Protein AF-A0A1V5TFL6-F1 (afdb_monomer)

Foldseek 3Di:
DPDDDDDDFDWDDWDWDWAWACDDLFWIKIKTKTCWTAGPVDRDIDHIDIDIDIAGFDDDQQAGPHHGHGAFDADFKKKWFQDAFFFWALDQDPPGDTPDTHGDTRDIFGFQHWDQDPSRFIWGQGLLRITGGRSSIDHDPQKFWFWAAAPQLRGIFIGIAGDDPCLLVFFLLDDDLSLLLVQLSLQRNLLDPVRNVVRCVVVVKAWPDWPDSVPAADLVRQLAWTKTWIWDWDADPNDIAIEIEIHIHADDLHNNLLLLLQQDPPLFWRRSLVSHLVVVLVVVVVVQDLVCQDRYAYAFHHAQSSLLSSQVSLQVCDVVSSRYHLRRYAAEYECHAFTGLPAAQDSSSHEYEAQQLAVSNCPPDCLSSTHTHYHYDYCDPVLVVQLQSSLCSRSVDGQLADNHLVQLSVLVCVCAVYSNQQPDCPPVNHHVSNVSVLLSCVQSVHDHDPVVLVVVLVVCVSRSVSNCVSLVNNPCVPSSNSRNSSNRDSSSVSSSSSSDDDD

Sequence (503 aa):
MGGLNPHSHTLSGGQTTYTYKNLSDTQHEKTASTSQVKCTVCDYVKAATSVKTNESHSFSGNTCTKCGAKQVEKSIGIYLTNRTDVPLYEKASSYSNSTRRLSAINTRIEIFSISINEAGNYWGRTINGDYVWMGNLKAASGSYTAKFKSSVANKDITVPFYYSDTLFSATATQLNRDLGKASVCLSAATYNKENIKSVLEKMGYVVIRQVNYEKAATRTDNDFVGYTVARKFITINSQSHTIYCVFIQGTPGNAQWHSNFNIGTGGIEHAGFTKAADQVWADITSGIPSTYASTNKIWLVGHSRGAAVANIIAGKLTASQKYASASNIYAYTFACPTVLTTANTSNKNIWNFNNNGDLITQVPLTKWGFKRNGQTKTLNSVISTRIPQCFSVITGSSFNGRNDYADAIAVMNDWCPTVSKYYDKGVLNWSVKNFMDDIACMLYGGAFDEVNFAAKIISDPNHIGSFADKLNLVVDREKGMREIAHGHCQETYIAWLYSGEQY

pLDDT: mean 91.39, std 8.91, range [44.94, 98.88]

Solvent-accessible surface area (backbone atoms only — not comparable to full-atom values): 26199 Å² total; per-residue (Å²): 143,84,85,82,79,91,77,81,83,53,69,65,85,61,52,75,48,78,48,52,41,73,68,51,101,60,28,25,37,36,37,45,35,33,47,60,29,51,28,78,84,51,92,54,66,47,74,58,49,76,50,79,45,80,40,62,73,52,69,59,86,59,29,19,75,71,50,62,52,70,62,53,71,84,68,68,24,31,27,19,27,71,41,59,62,44,60,26,13,71,40,73,42,92,88,41,62,69,78,49,67,43,68,48,56,64,42,77,45,58,23,53,42,74,46,70,34,98,76,68,45,52,19,29,26,28,52,86,58,33,17,30,58,27,71,52,42,40,83,36,86,42,47,41,60,31,41,35,75,38,86,89,65,72,40,80,36,64,46,51,32,55,55,58,79,70,70,69,73,54,51,25,56,48,91,53,64,52,61,47,44,34,40,52,39,48,26,42,6,38,80,36,72,65,43,36,48,55,44,38,46,74,74,62,30,48,75,76,47,76,41,55,75,82,60,82,47,36,94,88,54,22,48,65,58,24,36,38,36,29,37,33,81,46,75,56,95,91,39,74,30,39,40,38,38,40,43,24,14,38,68,66,77,45,39,34,40,51,24,79,65,33,45,51,78,81,56,46,51,28,42,22,45,48,52,25,25,51,55,52,46,56,52,50,61,74,71,48,63,47,92,44,16,93,38,29,31,39,41,34,21,9,26,35,59,10,6,31,24,36,36,54,45,46,43,55,46,50,74,62,36,56,50,20,45,45,50,30,32,37,30,42,23,32,40,32,26,33,41,21,45,80,40,52,48,82,40,58,21,28,44,33,39,36,46,54,15,11,62,64,41,54,37,57,47,54,85,54,45,29,29,47,39,14,40,75,44,65,66,49,74,75,59,54,71,40,29,43,55,21,26,25,53,67,58,74,40,86,63,57,42,49,79,57,44,67,69,32,50,52,44,47,49,65,68,31,64,40,56,63,43,30,68,41,29,75,94,80,72,57,19,58,46,54,56,51,41,50,52,28,17,68,74,36,70,46,92,68,63,64,68,60,52,53,53,48,30,70,74,33,52,81,47,54,26,44,34,35,46,60,46,31,50,73,87,40,44,69,57,24,52,43,18,46,49,42,28,56,35,62,56,47,56,45,14,52,70,62,61,74,71,91,128

Structure (mmCIF, N/CA/C/O backbone):
data_AF-A0A1V5TFL6-F1
#
_entry.id   AF-A0A1V5TFL6-F1
#
loop_
_atom_site.group_PDB
_atom_site.id
_atom_site.type_symbol
_atom_site.label_atom_id
_atom_site.label_alt_id
_atom_site.label_comp_id
_atom_site.label_asym_id
_atom_site.label_entity_id
_atom_site.label_seq_id
_atom_site.pdbx_PDB_ins_code
_atom_site.Cartn_x
_atom_site.Cartn_y
_atom_site.Cartn_z
_atom_site.occupancy
_atom_site.B_iso_or_equiv
_atom_site.auth_seq_id
_atom_site.auth_comp_id
_atom_site.auth_asym_id
_atom_site.auth_atom_id
_atom_site.pdbx_PDB_model_num
ATOM 1 N N . MET A 1 1 ? -24.475 -28.693 89.573 1.00 44.94 1 MET A N 1
ATOM 2 C CA . MET A 1 1 ? -24.589 -28.206 88.178 1.00 44.94 1 MET A CA 1
ATOM 3 C C . MET A 1 1 ? -24.785 -29.378 87.205 1.00 44.94 1 MET A C 1
ATOM 5 O O . MET A 1 1 ? -24.059 -29.492 86.229 1.00 44.94 1 MET A O 1
ATOM 9 N N . GLY A 1 2 ? -25.744 -30.272 87.472 1.00 47.19 2 GLY A N 1
ATOM 10 C CA . GLY A 1 2 ? -26.091 -31.377 86.572 1.00 47.19 2 GLY A CA 1
ATOM 11 C C . GLY A 1 2 ? -27.457 -31.090 85.968 1.00 47.19 2 GLY A C 1
ATOM 12 O O . GLY A 1 2 ? -28.431 -31.021 86.709 1.00 47.19 2 GLY A O 1
ATOM 13 N N . GLY A 1 3 ? -27.516 -30.833 84.665 1.00 50.97 3 GLY A N 1
ATOM 14 C CA . GLY A 1 3 ? -28.776 -30.496 83.994 1.00 50.97 3 GLY A CA 1
ATOM 15 C C . GLY A 1 3 ? -28.659 -29.983 82.559 1.00 50.97 3 GLY A C 1
ATOM 16 O O . GLY A 1 3 ? -29.680 -29.665 81.963 1.00 50.97 3 GLY A O 1
ATOM 17 N N . LEU A 1 4 ? -27.458 -29.894 81.978 1.00 58.03 4 LEU A N 1
ATOM 18 C CA . LEU A 1 4 ? -27.291 -29.501 80.578 1.00 58.03 4 LEU A CA 1
ATOM 19 C C . LEU A 1 4 ? -26.785 -30.694 79.768 1.00 58.03 4 LEU A C 1
ATOM 21 O O . LEU A 1 4 ? -25.616 -31.060 79.861 1.00 58.03 4 LEU A O 1
ATOM 25 N N . ASN A 1 5 ? -27.680 -31.289 78.978 1.00 62.78 5 ASN A N 1
ATOM 26 C CA . ASN A 1 5 ? -27.303 -32.256 77.954 1.00 62.78 5 ASN A CA 1
ATOM 27 C C . ASN A 1 5 ? -26.822 -31.495 76.708 1.00 62.78 5 ASN A C 1
ATOM 29 O O . ASN A 1 5 ? -27.588 -30.687 76.167 1.00 62.78 5 ASN A O 1
ATOM 33 N N . PRO A 1 6 ? -25.587 -31.722 76.226 1.00 63.06 6 PRO A N 1
ATOM 34 C CA . PRO A 1 6 ? -25.173 -31.208 74.930 1.00 63.06 6 PRO A CA 1
ATOM 35 C C . PRO A 1 6 ? -26.088 -31.795 73.851 1.00 63.06 6 PRO A C 1
ATOM 37 O O . PRO A 1 6 ? -26.305 -33.004 73.796 1.00 63.06 6 PRO A O 1
ATOM 40 N N . HIS A 1 7 ? -26.641 -30.935 73.001 1.00 69.75 7 HIS A N 1
ATOM 41 C CA . HIS A 1 7 ? -27.424 -31.344 71.840 1.00 69.75 7 HIS A CA 1
ATOM 42 C C . HIS A 1 7 ? -26.874 -30.661 70.591 1.00 69.75 7 HIS A C 1
ATOM 44 O O . HIS A 1 7 ? -26.305 -29.570 70.653 1.00 69.75 7 HIS A O 1
ATOM 50 N N . SER A 1 8 ? -27.040 -31.310 69.445 1.00 72.56 8 SER A N 1
ATOM 51 C CA . SER A 1 8 ? -26.665 -30.754 68.149 1.00 72.56 8 SER A CA 1
ATOM 52 C C . SER A 1 8 ? -27.823 -29.930 67.591 1.00 72.56 8 SER A C 1
ATOM 54 O O . SER A 1 8 ? -28.964 -30.394 67.551 1.00 72.56 8 SER A O 1
ATOM 56 N N . HIS A 1 9 ? -27.548 -28.704 67.144 1.00 73.38 9 HIS A N 1
ATOM 57 C CA . HIS A 1 9 ? -28.569 -27.887 66.493 1.00 73.38 9 HIS A CA 1
ATOM 58 C C . HIS A 1 9 ? -28.964 -28.501 65.147 1.00 73.38 9 HIS A C 1
ATOM 60 O O . HIS A 1 9 ? -28.148 -28.575 64.228 1.00 73.38 9 HIS A O 1
ATOM 66 N N . THR A 1 10 ? -30.233 -28.890 65.018 1.00 74.38 10 THR A N 1
ATOM 67 C CA . THR A 1 10 ? -30.817 -29.311 63.739 1.00 74.38 10 THR A CA 1
ATOM 68 C C . THR A 1 10 ? -31.471 -28.096 63.089 1.00 74.38 10 THR A C 1
ATOM 70 O O . THR A 1 10 ? -32.560 -27.663 63.477 1.00 74.38 10 THR A O 1
ATOM 73 N N . LEU A 1 11 ? -30.758 -27.494 62.138 1.00 72.19 11 LEU A N 1
ATOM 74 C CA . LEU A 1 11 ? -31.186 -26.304 61.403 1.00 72.19 11 LEU A CA 1
ATOM 75 C C . LEU A 1 11 ? -31.845 -26.742 60.087 1.00 72.19 11 LEU A C 1
ATOM 77 O O . LEU A 1 11 ? -31.196 -27.401 59.278 1.00 72.19 11 LEU A O 1
ATOM 81 N N . SER A 1 12 ? -33.102 -26.363 59.844 1.00 64.25 12 SER A N 1
ATOM 82 C CA . SER A 1 12 ? -33.805 -26.653 58.583 1.00 64.25 12 SER A CA 1
ATOM 83 C C . SER A 1 12 ? -34.431 -25.390 57.992 1.00 64.25 12 SER A C 1
ATOM 85 O O . SER A 1 12 ? -34.993 -24.591 58.736 1.00 64.25 12 SER A O 1
ATOM 87 N N . GLY A 1 13 ? -34.392 -25.236 56.663 1.00 66.19 13 GLY A N 1
ATOM 88 C CA . GLY A 1 13 ? -35.170 -24.213 55.944 1.00 66.19 13 GLY A CA 1
ATOM 89 C C . GLY A 1 13 ? -34.452 -22.901 55.593 1.00 66.19 13 GLY A C 1
ATOM 90 O O . GLY A 1 13 ? -35.116 -21.951 55.195 1.00 66.19 13 GLY A O 1
ATOM 91 N N . GLY A 1 14 ? -33.122 -22.812 55.715 1.00 71.06 14 GLY A N 1
ATOM 92 C CA . GLY A 1 14 ? -32.380 -21.632 55.247 1.00 71.06 14 GLY A CA 1
ATOM 93 C C . GLY A 1 14 ? -32.406 -21.510 53.720 1.00 71.06 14 GLY A C 1
ATOM 94 O O . GLY A 1 14 ? -32.005 -22.444 53.028 1.00 71.06 14 GLY A O 1
ATOM 95 N N . GLN A 1 15 ? -32.848 -20.367 53.192 1.00 78.75 15 GLN A N 1
ATOM 96 C CA . GLN A 1 15 ? -32.826 -20.075 51.760 1.00 78.75 15 GLN A CA 1
ATOM 97 C C . GLN A 1 15 ? -31.603 -19.212 51.440 1.00 78.75 15 GLN A C 1
ATOM 99 O O . GLN A 1 15 ? -31.384 -18.169 52.060 1.00 78.75 15 GLN A O 1
ATOM 104 N N . THR A 1 16 ? -30.802 -19.640 50.463 1.00 87.75 16 THR A N 1
ATOM 105 C CA . THR A 1 16 ? -29.723 -18.817 49.911 1.00 87.75 16 THR A CA 1
ATOM 106 C C . THR A 1 16 ? -30.221 -18.103 48.662 1.00 87.75 16 THR A C 1
ATOM 108 O O . THR A 1 16 ? -30.654 -18.739 47.703 1.00 87.75 16 THR A O 1
ATOM 111 N N . THR A 1 17 ? -30.137 -16.776 48.658 1.00 91.12 17 THR A N 1
ATOM 112 C CA . THR A 1 17 ? -30.419 -15.937 47.486 1.00 91.12 17 THR A CA 1
ATOM 113 C C . THR A 1 17 ? -29.129 -15.347 46.938 1.00 91.12 17 THR A C 1
ATOM 115 O O . THR A 1 17 ? -28.237 -14.988 47.711 1.00 91.12 17 THR A O 1
ATOM 118 N N . TYR A 1 18 ? -29.049 -15.199 45.616 1.00 92.19 18 TYR A N 1
ATOM 119 C CA . TYR A 1 18 ? -27.905 -14.592 44.943 1.00 92.19 18 TYR A CA 1
ATOM 120 C C . TYR A 1 18 ? -28.297 -13.263 44.314 1.00 92.19 18 TYR A C 1
ATOM 122 O O . TYR A 1 18 ? -29.277 -13.188 43.575 1.00 92.19 18 TYR A O 1
ATOM 130 N N . THR A 1 19 ? -27.498 -12.231 44.563 1.00 93.38 19 THR A N 1
ATOM 131 C CA . THR A 1 19 ? -27.562 -10.974 43.816 1.00 93.38 19 THR A CA 1
ATOM 132 C C . THR A 1 19 ? -26.235 -10.721 43.120 1.00 93.38 19 THR A C 1
ATOM 134 O O . THR A 1 19 ? -25.171 -11.127 43.598 1.00 93.38 19 THR A O 1
ATOM 137 N N . TYR A 1 20 ? -26.309 -10.064 41.967 1.00 93.56 20 TYR A N 1
ATOM 138 C CA . TYR A 1 20 ? -25.158 -9.785 41.122 1.00 93.56 20 TYR A CA 1
ATOM 139 C C . TYR A 1 20 ? -25.082 -8.292 40.858 1.00 93.56 20 TYR A C 1
ATOM 141 O O . TYR A 1 20 ? -26.030 -7.694 40.349 1.00 93.56 20 TYR A O 1
ATOM 149 N N . LYS A 1 21 ? -23.943 -7.689 41.186 1.00 91.56 21 LYS A N 1
ATOM 150 C CA . LYS A 1 21 ? -23.675 -6.279 40.909 1.00 91.56 21 LYS A CA 1
ATOM 151 C C . LYS A 1 21 ? -22.458 -6.181 40.013 1.00 91.56 21 LYS A C 1
ATOM 153 O O . LYS A 1 21 ? -21.424 -6.768 40.321 1.00 91.56 21 LYS A O 1
ATOM 158 N N . ASN A 1 22 ? -22.565 -5.430 38.920 1.00 84.94 22 ASN A N 1
ATOM 159 C CA . ASN A 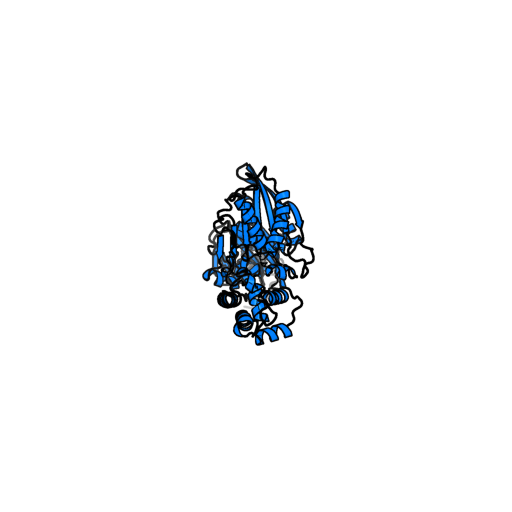1 22 ? -21.397 -5.138 38.100 1.00 84.94 22 ASN A CA 1
ATOM 160 C C . ASN A 1 22 ? -20.324 -4.462 38.974 1.00 84.94 22 ASN A C 1
ATOM 162 O O . ASN A 1 22 ? -20.593 -3.420 39.576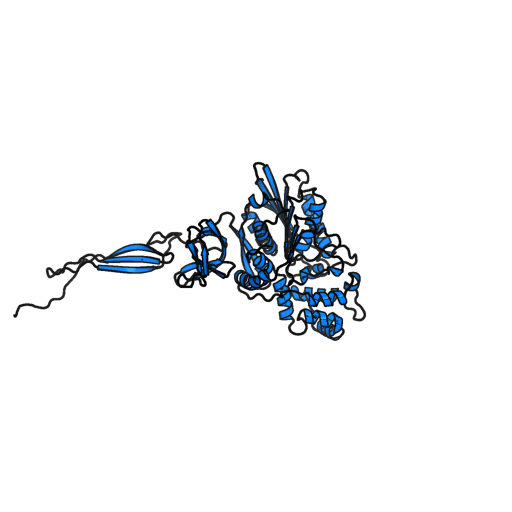 1.00 84.94 22 ASN A O 1
ATOM 166 N N . LEU A 1 23 ? -19.158 -5.096 39.090 1.00 78.31 23 LEU A N 1
ATOM 167 C CA . LEU A 1 23 ? -18.068 -4.655 39.961 1.00 78.31 23 LEU A CA 1
ATOM 168 C C . LEU A 1 23 ? -16.958 -4.021 39.132 1.00 78.31 23 LEU A C 1
ATOM 170 O O . LEU A 1 23 ? -16.426 -2.976 39.495 1.00 78.31 23 LEU A O 1
ATOM 174 N N . SER A 1 24 ? -16.623 -4.661 38.016 1.00 68.94 24 SER A N 1
ATOM 175 C CA . SER A 1 24 ? -15.651 -4.168 37.063 1.00 68.94 24 SER A CA 1
ATOM 176 C C . SER A 1 24 ? -15.974 -4.642 35.653 1.00 68.94 24 SER A C 1
ATOM 178 O O . SER A 1 24 ? -16.778 -5.538 35.396 1.00 68.94 24 SER A O 1
ATOM 180 N N . ASP A 1 25 ? -15.217 -4.076 34.738 1.00 64.50 25 ASP A N 1
ATOM 181 C CA . ASP A 1 25 ? -15.065 -4.455 33.346 1.00 64.50 25 ASP A CA 1
ATOM 182 C C . ASP A 1 25 ? -14.942 -5.978 33.108 1.00 64.50 25 ASP A C 1
ATOM 184 O O . ASP A 1 25 ? -15.385 -6.492 32.082 1.00 64.50 25 ASP A O 1
ATOM 188 N N . THR A 1 26 ? -14.397 -6.725 34.073 1.00 63.09 26 THR A N 1
ATOM 189 C CA . THR A 1 26 ? -14.096 -8.160 33.927 1.00 63.09 26 THR A CA 1
ATOM 190 C C . THR A 1 26 ? -14.913 -9.076 34.840 1.00 63.09 26 THR A C 1
ATOM 192 O O . THR A 1 26 ? -14.925 -10.292 34.634 1.00 63.09 26 THR A O 1
ATOM 195 N N . GLN A 1 27 ? -15.595 -8.518 35.846 1.00 77.44 27 GLN A N 1
ATOM 196 C CA . GLN A 1 27 ? -16.250 -9.285 36.906 1.00 77.44 27 GLN A CA 1
ATOM 197 C C . GLN A 1 27 ? -17.528 -8.613 37.417 1.00 77.44 27 GLN A C 1
ATOM 199 O O . GLN A 1 27 ? -17.644 -7.386 37.467 1.00 77.44 27 GLN A O 1
ATOM 204 N N . HIS A 1 28 ? -18.456 -9.421 37.922 1.00 85.38 28 HIS A N 1
ATOM 205 C CA . HIS A 1 28 ? -19.477 -8.960 38.861 1.00 85.38 28 HIS A CA 1
ATOM 206 C C . HIS A 1 28 ? -19.181 -9.477 40.266 1.00 85.38 28 HIS A C 1
ATOM 208 O O . HIS A 1 28 ? -18.597 -10.544 40.458 1.00 85.38 28 HIS A O 1
ATOM 214 N N . GLU A 1 29 ? -19.618 -8.718 41.260 1.00 93.19 29 GLU A N 1
ATOM 215 C CA . GLU A 1 29 ? -19.706 -9.197 42.629 1.00 93.19 29 GLU A CA 1
ATOM 216 C C . GLU A 1 29 ? -20.968 -10.056 42.738 1.00 93.19 29 GLU A C 1
ATOM 218 O O . GLU A 1 29 ? -22.076 -9.592 42.454 1.00 93.19 29 GLU A O 1
ATOM 223 N N . LYS A 1 30 ? -20.800 -11.310 43.149 1.00 94.94 30 LYS A N 1
ATOM 224 C CA . LYS A 1 30 ? -21.876 -12.189 43.591 1.00 94.94 30 LYS A CA 1
ATOM 225 C C . LYS A 1 30 ? -21.977 -12.099 45.104 1.00 94.94 30 LYS A C 1
ATOM 227 O O . LYS A 1 30 ? -21.041 -12.471 45.813 1.00 94.94 30 LYS A O 1
ATOM 232 N N . THR A 1 31 ? -23.135 -11.673 45.589 1.00 94.62 31 THR A N 1
ATOM 233 C CA . THR A 1 31 ? -23.473 -11.738 47.012 1.00 94.62 31 THR A CA 1
ATOM 234 C C . THR A 1 31 ? -24.387 -12.934 47.240 1.00 94.62 31 THR A C 1
ATOM 236 O O . THR A 1 31 ? -25.485 -12.990 46.690 1.00 94.62 31 THR A O 1
ATOM 239 N N . ALA A 1 32 ? -23.923 -13.903 48.029 1.00 93.31 32 ALA A N 1
ATOM 240 C CA . ALA A 1 32 ? -24.727 -15.019 48.510 1.00 93.31 32 ALA A CA 1
ATOM 241 C C . ALA A 1 32 ? -25.239 -14.685 49.915 1.00 93.31 32 ALA A C 1
ATOM 243 O O . ALA A 1 32 ? -24.444 -14.615 50.851 1.00 93.31 32 ALA A O 1
ATOM 244 N N . SER A 1 33 ? -26.546 -14.473 50.054 1.00 91.12 33 SER A N 1
ATOM 245 C CA . SER A 1 33 ? -27.195 -14.165 51.334 1.00 91.12 33 SER A CA 1
ATOM 246 C C . SER A 1 33 ? -27.989 -15.374 51.803 1.00 91.12 33 SER A C 1
ATOM 248 O O . SER A 1 33 ? -28.874 -15.831 51.083 1.00 91.12 33 SER A O 1
ATOM 250 N N . THR A 1 34 ? -27.678 -15.893 52.990 1.00 88.38 34 THR A N 1
ATOM 251 C CA . THR A 1 34 ? -28.412 -17.001 53.615 1.00 88.38 34 THR A CA 1
ATOM 252 C C . THR A 1 34 ? -29.310 -16.450 54.710 1.00 88.38 34 THR A C 1
ATOM 254 O O . THR A 1 34 ? -28.833 -15.740 55.599 1.00 88.38 34 THR A O 1
ATOM 257 N N . SER A 1 35 ? -30.606 -16.754 54.634 1.00 85.19 35 SER A N 1
ATOM 258 C CA . SER A 1 35 ? -31.594 -16.301 55.612 1.00 85.19 35 SER A CA 1
ATOM 259 C C . SER A 1 35 ? -31.304 -16.840 57.016 1.00 85.19 35 SER A C 1
ATOM 261 O O . SER A 1 35 ? -30.688 -17.892 57.190 1.00 85.19 35 SER A O 1
ATOM 263 N N . GLN A 1 36 ? -31.773 -16.112 58.029 1.00 84.94 36 GLN A N 1
ATOM 264 C CA . GLN A 1 36 ? -31.734 -16.552 59.421 1.00 84.94 36 GLN A CA 1
ATOM 265 C C . GLN A 1 36 ? -32.476 -17.891 59.572 1.00 84.94 36 GLN A C 1
ATOM 267 O O . GLN A 1 36 ? -33.544 -18.071 58.985 1.00 84.94 36 GLN A O 1
ATOM 272 N N . VAL A 1 37 ? -31.918 -18.829 60.345 1.00 82.75 37 VAL A N 1
ATOM 273 C CA . VAL A 1 37 ? -32.503 -20.170 60.536 1.00 82.75 37 VAL A CA 1
ATOM 274 C C . VAL A 1 37 ? -32.635 -20.465 62.026 1.00 82.75 37 VAL A C 1
ATOM 276 O O . VAL A 1 37 ? -31.650 -20.386 62.764 1.00 82.75 37 VAL A O 1
ATOM 279 N N . LYS A 1 38 ? -33.845 -20.806 62.477 1.00 82.50 38 LYS A N 1
ATOM 280 C CA . LYS A 1 38 ? -34.109 -21.226 63.860 1.00 82.50 38 LYS A CA 1
ATOM 281 C C . LYS A 1 38 ? -33.879 -22.735 64.000 1.00 82.50 38 LYS A C 1
ATOM 283 O O . LYS A 1 38 ? -34.194 -23.502 63.091 1.00 82.50 38 LYS A O 1
ATOM 288 N N . CYS A 1 39 ? -33.301 -23.158 65.121 1.00 78.75 39 CYS A N 1
ATOM 289 C CA . CYS A 1 39 ? -33.175 -24.570 65.461 1.00 78.75 39 CYS A CA 1
ATOM 290 C C . CYS A 1 39 ? -34.567 -25.184 65.638 1.00 78.75 39 CYS A C 1
ATOM 292 O O . CYS A 1 39 ? -35.434 -24.611 66.287 1.00 78.75 39 CYS A O 1
ATOM 294 N N . THR A 1 40 ? -34.776 -26.370 65.076 1.00 79.25 40 THR A N 1
ATOM 295 C CA . THR A 1 40 ? -36.058 -27.090 65.186 1.00 79.25 40 THR A CA 1
ATOM 296 C C . THR A 1 40 ? -36.279 -27.719 66.563 1.00 79.25 40 THR A C 1
ATOM 298 O O . THR A 1 40 ? -37.388 -28.132 66.878 1.00 79.25 40 THR A O 1
ATOM 301 N N . VAL A 1 41 ? -35.228 -27.775 67.387 1.00 78.31 41 VAL A N 1
ATOM 302 C CA . VAL A 1 41 ? -35.202 -28.480 68.679 1.00 78.31 41 VAL A CA 1
ATOM 303 C C . VAL A 1 41 ? -35.072 -27.511 69.866 1.00 78.31 41 VAL A C 1
ATOM 305 O O . VAL A 1 41 ? -35.316 -27.898 71.004 1.00 78.31 41 VAL A O 1
ATOM 308 N N . CYS A 1 42 ? -34.692 -26.247 69.638 1.00 79.25 42 CYS A N 1
ATOM 309 C CA . CYS A 1 42 ? -34.528 -25.247 70.702 1.00 79.25 42 CYS A CA 1
ATOM 310 C C . CYS A 1 42 ? -34.657 -23.805 70.180 1.00 79.25 42 CYS A C 1
ATOM 312 O O . CYS A 1 42 ? -34.730 -23.573 68.976 1.00 79.25 42 CYS A O 1
ATOM 314 N N . ASP A 1 43 ? -34.619 -22.814 71.075 1.00 80.62 43 ASP A N 1
ATOM 315 C CA . ASP A 1 43 ? -34.732 -21.393 70.709 1.00 80.62 43 ASP A CA 1
ATOM 316 C C . ASP A 1 43 ? -33.470 -20.775 70.091 1.00 80.62 43 ASP A C 1
ATOM 318 O O . ASP A 1 43 ? -33.441 -19.578 69.805 1.00 80.62 43 ASP A O 1
ATOM 322 N N . TYR A 1 44 ? -32.431 -21.572 69.831 1.00 80.44 44 TYR A N 1
ATOM 323 C CA . TYR A 1 44 ? -31.239 -21.089 69.144 1.00 80.44 44 TYR A CA 1
ATOM 324 C C . TYR A 1 44 ? -31.572 -20.588 67.736 1.00 80.44 44 TYR A C 1
ATOM 326 O O . TYR A 1 44 ? -32.228 -21.275 66.948 1.00 80.44 44 TYR A O 1
ATOM 334 N N . VAL A 1 45 ? -31.049 -19.410 67.394 1.00 79.50 45 VAL A N 1
ATOM 335 C CA . VAL A 1 45 ? -31.201 -18.820 66.068 1.00 79.50 45 VAL A CA 1
ATOM 336 C C . VAL A 1 45 ? -29.834 -18.564 65.450 1.00 79.50 45 VAL A C 1
ATOM 338 O O . VAL A 1 45 ? -29.033 -17.794 65.978 1.00 79.50 45 VAL A O 1
ATOM 341 N N . LYS A 1 46 ? -29.579 -19.172 64.290 1.00 81.94 46 LYS A N 1
ATOM 342 C CA . LYS A 1 46 ? -28.394 -18.876 63.488 1.00 81.94 46 LYS A CA 1
ATOM 343 C C . LYS A 1 46 ? -28.644 -17.600 62.691 1.00 81.94 46 LYS A C 1
ATOM 345 O O . LYS A 1 46 ? -29.560 -17.563 61.868 1.00 81.94 46 LYS A O 1
ATOM 350 N N . ALA A 1 47 ? -27.839 -16.570 62.948 1.00 84.44 47 ALA A N 1
ATOM 351 C CA . ALA A 1 47 ? -27.920 -15.288 62.255 1.00 84.44 47 ALA A CA 1
ATOM 352 C C . ALA A 1 47 ? -27.763 -15.447 60.734 1.00 84.44 47 ALA A C 1
ATOM 354 O O . ALA A 1 47 ? -27.076 -16.355 60.258 1.00 84.44 47 ALA A O 1
ATOM 355 N N . ALA A 1 48 ? -28.393 -14.542 59.982 1.00 86.44 48 ALA A N 1
ATOM 356 C CA . ALA A 1 48 ? -28.194 -14.454 58.543 1.00 86.44 48 ALA A CA 1
ATOM 357 C C . ALA A 1 48 ? -26.719 -14.165 58.225 1.00 86.44 48 ALA A C 1
ATOM 359 O O . ALA A 1 48 ? -26.055 -13.408 58.935 1.00 86.44 48 ALA A O 1
ATOM 360 N N . THR A 1 49 ? -26.214 -14.751 57.144 1.00 88.62 49 THR A N 1
ATOM 361 C CA . THR A 1 49 ? -24.842 -14.528 56.676 1.00 88.62 49 THR A CA 1
ATOM 362 C C . THR A 1 49 ? -24.849 -14.040 55.237 1.00 88.62 49 THR A C 1
ATOM 364 O O . THR A 1 49 ? -25.707 -14.426 54.442 1.00 88.62 49 THR A O 1
ATOM 367 N N . SER A 1 50 ? -23.879 -13.195 54.888 1.00 90.38 50 SER A N 1
ATOM 368 C CA . SER A 1 50 ? -23.620 -12.806 53.506 1.00 90.38 50 SER A CA 1
ATOM 369 C C . SER A 1 50 ? -22.149 -13.017 53.164 1.00 90.38 50 SER A C 1
ATOM 371 O O . SER A 1 50 ? -21.259 -12.691 53.948 1.00 90.38 50 SER A O 1
ATOM 373 N N . VAL A 1 51 ? -21.895 -13.602 51.994 1.00 93.31 51 VAL A N 1
ATOM 374 C CA . VAL A 1 51 ? -20.543 -13.804 51.460 1.00 93.31 51 VAL A CA 1
ATOM 375 C C . VAL A 1 51 ? -20.474 -13.176 50.078 1.00 93.31 51 VAL A C 1
ATOM 377 O O . VAL A 1 51 ? -21.328 -13.430 49.226 1.00 93.31 51 VAL A O 1
ATOM 380 N N . LYS A 1 52 ? -19.448 -12.354 49.863 1.00 93.12 52 LYS A N 1
ATOM 381 C CA . LYS A 1 52 ? -19.155 -11.718 48.580 1.00 93.12 52 LYS A CA 1
ATOM 382 C C . LYS A 1 52 ? -18.031 -12.470 47.890 1.00 93.12 52 LYS A C 1
ATOM 384 O O . LYS A 1 52 ? -17.001 -12.751 48.495 1.00 93.12 52 LYS A O 1
ATOM 389 N N . THR A 1 53 ? -18.244 -12.793 46.624 1.00 92.00 53 THR A N 1
ATOM 390 C CA . THR A 1 53 ? -17.247 -13.424 45.753 1.00 92.00 53 THR A CA 1
ATOM 391 C C . THR A 1 53 ? -17.263 -12.733 44.402 1.00 92.00 53 THR A C 1
ATOM 393 O O . THR A 1 53 ? -18.308 -12.246 43.971 1.00 92.00 53 THR A O 1
ATOM 396 N N . ASN A 1 54 ? -16.123 -12.697 43.720 1.00 88.94 54 ASN A N 1
ATOM 397 C CA . ASN A 1 54 ? -16.055 -12.165 42.366 1.00 88.94 54 ASN A CA 1
ATOM 398 C C . ASN A 1 54 ? -16.188 -13.318 41.373 1.00 88.94 54 ASN A C 1
ATOM 400 O O . ASN A 1 54 ? -15.503 -14.331 41.496 1.00 88.94 54 ASN A O 1
ATOM 404 N N . GLU A 1 55 ? -17.053 -13.155 40.379 1.00 83.81 55 GLU A N 1
ATOM 405 C CA . GLU A 1 55 ? -17.215 -14.104 39.278 1.00 83.81 55 GLU A CA 1
ATOM 406 C C . GLU A 1 55 ? -17.006 -13.373 37.946 1.00 83.81 55 GLU A C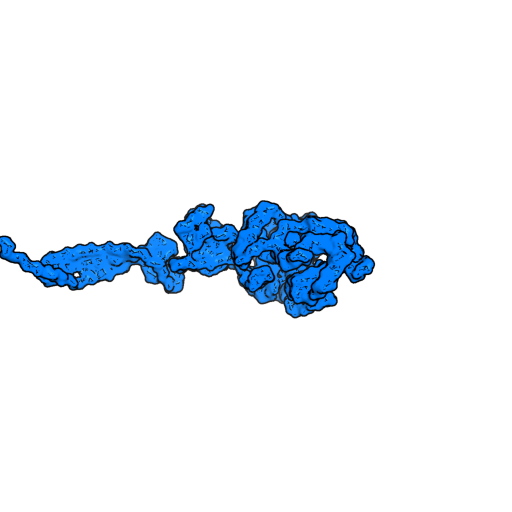 1
ATOM 408 O O . GLU A 1 55 ? -17.402 -12.214 37.793 1.00 83.81 55 GLU A O 1
ATOM 413 N N . SER A 1 56 ? -16.409 -14.057 36.967 1.00 80.38 56 SER A N 1
ATOM 414 C CA . SER A 1 56 ? -16.314 -13.546 35.596 1.00 80.38 56 SER A CA 1
ATOM 415 C C . SER A 1 56 ? -17.699 -13.429 34.956 1.00 80.38 56 SER A C 1
ATOM 417 O O . SER A 1 56 ? -18.619 -14.201 35.255 1.00 80.38 56 SER A O 1
ATOM 419 N N . HIS A 1 57 ? -17.846 -12.480 34.031 1.00 75.19 57 HIS A N 1
ATOM 420 C CA . HIS A 1 57 ? -19.084 -12.319 33.268 1.00 75.19 57 HIS A CA 1
ATOM 421 C C . HIS A 1 57 ? -19.420 -13.586 32.465 1.00 75.19 57 HIS A C 1
ATOM 423 O O . HIS A 1 57 ? -18.549 -14.231 31.886 1.00 75.19 57 HIS A O 1
ATOM 429 N N . SER A 1 58 ? -20.706 -13.934 32.398 1.00 79.88 58 SER A N 1
ATOM 430 C CA . SER A 1 58 ? -21.225 -15.028 31.563 1.00 79.88 58 SER A CA 1
ATOM 431 C C . SER A 1 58 ? -22.282 -14.462 30.620 1.00 79.88 58 SER A C 1
ATOM 433 O O . SER A 1 58 ? -23.324 -13.990 31.078 1.00 79.88 58 SER A O 1
ATOM 435 N N . PHE A 1 59 ? -22.021 -14.464 29.313 1.00 72.3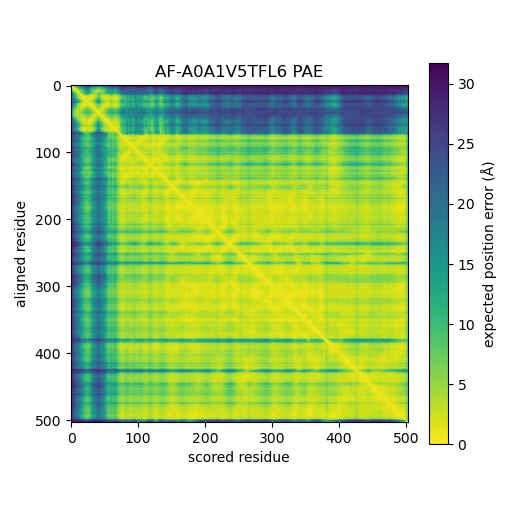8 59 PHE A N 1
ATOM 436 C CA . PHE A 1 59 ? -22.832 -13.744 28.324 1.00 72.38 59 PHE A CA 1
ATOM 437 C C . PHE A 1 59 ? -23.820 -14.657 27.586 1.00 72.38 59 PHE A C 1
ATOM 439 O O . PHE A 1 59 ? -23.466 -15.767 27.201 1.00 72.38 59 PHE A O 1
ATOM 446 N N . SER A 1 60 ? -25.030 -14.146 27.339 1.00 71.19 60 SER A N 1
ATOM 447 C CA . SER A 1 60 ? -25.980 -14.667 26.347 1.00 71.19 60 SER A CA 1
ATOM 448 C C . SER A 1 60 ? -26.312 -13.521 25.392 1.00 71.19 60 SER A C 1
ATOM 450 O O . SER A 1 60 ? -26.785 -12.466 25.821 1.00 71.19 60 SER A O 1
ATOM 452 N N . GLY A 1 61 ? -25.956 -13.662 24.113 1.00 71.88 61 GLY A N 1
ATOM 453 C CA . GLY A 1 61 ? -25.875 -12.516 23.202 1.00 71.88 61 GLY A CA 1
ATOM 454 C C . GLY A 1 61 ? -24.900 -11.446 23.722 1.00 71.88 61 GLY A C 1
ATOM 455 O O . GLY A 1 61 ? -23.797 -11.768 24.163 1.00 71.88 61 GLY A O 1
ATOM 456 N N . ASN A 1 62 ? -25.325 -10.177 23.717 1.00 68.00 62 ASN A N 1
ATOM 457 C CA . ASN A 1 62 ? -24.498 -9.028 24.117 1.00 68.00 62 ASN A CA 1
ATOM 458 C C . ASN A 1 62 ? -24.671 -8.605 25.584 1.00 68.00 62 ASN A C 1
ATOM 460 O O . ASN A 1 62 ? -24.261 -7.502 25.945 1.00 68.00 62 ASN A O 1
ATOM 464 N N . THR A 1 63 ? -25.285 -9.423 26.439 1.00 75.94 63 THR A N 1
ATOM 465 C CA . THR A 1 63 ? -25.584 -9.044 27.827 1.00 75.94 63 THR A CA 1
ATOM 466 C C . THR A 1 63 ? -25.183 -10.157 28.789 1.00 75.94 63 THR A C 1
ATOM 468 O O . THR A 1 63 ? -25.433 -11.338 28.549 1.00 75.94 63 THR A O 1
ATOM 471 N N . CYS A 1 64 ? -24.515 -9.786 29.880 1.00 83.31 64 CYS A N 1
ATOM 472 C CA . CYS A 1 64 ? -24.188 -10.696 30.962 1.00 83.31 64 CYS A CA 1
ATOM 473 C C . CYS A 1 64 ? -25.491 -11.183 31.595 1.00 83.31 64 CYS A C 1
ATOM 475 O O . CYS A 1 64 ? -26.294 -10.388 32.081 1.00 83.31 64 CYS A O 1
ATOM 477 N N . THR A 1 65 ? -25.665 -12.500 31.611 1.00 86.50 65 THR A N 1
ATOM 478 C CA . THR A 1 65 ? -26.855 -13.204 32.117 1.00 86.50 65 THR A CA 1
ATOM 479 C C . THR A 1 65 ? -27.126 -12.961 33.599 1.00 86.50 65 THR A C 1
ATOM 481 O O . THR A 1 65 ? -28.236 -13.197 34.061 1.00 86.50 65 THR A O 1
ATOM 484 N N . LYS A 1 66 ? -26.118 -12.490 34.343 1.00 90.44 66 LYS A N 1
ATOM 485 C CA . LYS A 1 66 ? -26.182 -12.283 35.792 1.00 90.44 66 LYS A CA 1
ATOM 486 C C . LYS A 1 66 ? -26.337 -10.812 36.175 1.00 90.44 66 LYS A C 1
ATOM 488 O O . LYS A 1 66 ? -27.249 -10.475 36.918 1.00 90.44 66 LYS A O 1
ATOM 493 N N . CYS A 1 67 ? -25.463 -9.935 35.677 1.00 86.75 67 CYS A N 1
ATOM 494 C CA . CYS A 1 67 ? -25.412 -8.529 36.108 1.00 86.75 67 CYS A CA 1
ATOM 495 C C . CYS A 1 67 ? -25.839 -7.509 35.039 1.00 86.75 67 CYS A C 1
ATOM 497 O O . CYS A 1 67 ? -25.820 -6.309 35.306 1.00 86.75 67 CYS A O 1
ATOM 499 N N . GLY A 1 68 ? -26.175 -7.948 33.821 1.00 80.88 68 GLY A N 1
ATOM 500 C CA . GLY A 1 68 ? -26.602 -7.054 32.740 1.00 80.88 68 GLY A CA 1
ATOM 501 C C . GLY A 1 68 ? -25.481 -6.276 32.034 1.00 80.88 68 GLY A C 1
ATOM 502 O O . GLY A 1 68 ? -25.768 -5.481 31.140 1.00 80.88 68 GLY A O 1
ATOM 503 N N . ALA A 1 69 ? -24.206 -6.490 32.384 1.00 78.56 69 ALA A N 1
ATOM 504 C CA . ALA A 1 69 ? -23.073 -5.850 31.707 1.00 78.56 69 ALA A CA 1
ATOM 505 C C . ALA A 1 69 ? -23.041 -6.189 30.203 1.00 78.56 69 ALA A C 1
ATOM 507 O O . ALA A 1 69 ? -23.287 -7.332 29.817 1.00 78.56 69 ALA A O 1
ATOM 508 N N . LYS A 1 70 ? -22.742 -5.211 29.337 1.00 72.62 70 LYS A N 1
ATOM 509 C CA . LYS A 1 70 ? -22.711 -5.432 27.882 1.00 72.62 70 LYS A CA 1
ATOM 510 C C . LYS A 1 70 ? -21.410 -6.095 27.427 1.00 72.62 70 LYS A C 1
ATOM 512 O O . LYS A 1 70 ? -20.341 -5.785 27.944 1.00 72.62 70 LYS A O 1
ATOM 517 N N . GLN A 1 71 ? -21.510 -6.990 26.445 1.00 66.31 71 GLN A N 1
ATOM 518 C CA . GLN A 1 71 ? -20.348 -7.600 25.806 1.00 66.31 71 GLN A CA 1
ATOM 519 C C . GLN A 1 71 ? -19.605 -6.559 24.964 1.00 66.31 71 GLN A C 1
ATOM 521 O O . GLN A 1 71 ? -20.211 -5.724 24.294 1.00 66.31 71 GLN A O 1
ATOM 526 N N . VAL A 1 72 ? -18.283 -6.628 25.019 1.00 72.00 72 VAL A N 1
ATOM 527 C CA . VAL A 1 72 ? -17.375 -5.729 24.311 1.00 72.00 72 VAL A CA 1
ATOM 528 C C . VAL A 1 72 ? -17.166 -6.212 22.875 1.00 72.00 72 VAL A C 1
ATOM 530 O O . VAL A 1 72 ? -17.253 -7.412 22.601 1.00 72.00 72 VAL A O 1
ATOM 533 N N . GLU A 1 73 ? -16.902 -5.294 21.949 1.00 71.62 73 GLU A N 1
ATOM 534 C CA . GLU A 1 73 ? -16.637 -5.651 20.553 1.00 71.62 73 GLU A CA 1
ATOM 535 C C . GLU A 1 73 ? -15.364 -6.497 20.407 1.00 71.62 73 GLU A C 1
ATOM 537 O O . GLU A 1 73 ? -14.401 -6.356 21.164 1.00 71.62 73 GLU A O 1
ATOM 542 N N . LYS A 1 74 ? -15.381 -7.406 19.424 1.00 80.44 74 LYS A N 1
ATOM 543 C CA . LYS A 1 74 ? -14.390 -8.488 19.275 1.00 80.44 74 LYS A CA 1
ATOM 544 C C . LYS A 1 74 ? -13.555 -8.382 18.000 1.00 80.44 74 LYS A C 1
ATOM 546 O O . LYS A 1 74 ? -12.819 -9.310 17.678 1.00 80.44 74 LYS A O 1
ATOM 551 N N . SER A 1 75 ? -13.711 -7.302 17.241 1.00 88.56 75 SER A N 1
ATOM 552 C CA . SER A 1 75 ? -13.133 -7.157 15.904 1.00 88.56 75 SER A CA 1
ATOM 553 C C . SER A 1 75 ? -11.981 -6.161 15.860 1.00 88.56 75 SER A C 1
ATOM 555 O O . SER A 1 75 ? -11.944 -5.174 16.588 1.00 88.56 75 SER A O 1
ATOM 557 N N . ILE A 1 76 ? -11.053 -6.387 14.938 1.00 93.19 76 ILE A N 1
ATOM 558 C CA . ILE A 1 76 ? -10.123 -5.356 14.464 1.00 93.19 76 ILE A CA 1
ATOM 559 C C . ILE A 1 76 ? -10.945 -4.210 13.860 1.00 93.19 76 ILE A C 1
ATOM 561 O O . ILE A 1 76 ? -11.933 -4.461 13.167 1.00 93.19 76 ILE A O 1
ATOM 565 N N . GLY A 1 77 ? -10.560 -2.962 14.117 1.00 94.62 77 GLY A N 1
ATOM 566 C CA . GLY A 1 77 ? -11.344 -1.817 13.662 1.00 94.62 77 GLY A CA 1
ATOM 567 C C . GLY A 1 77 ? -10.899 -0.481 14.235 1.00 94.62 77 GLY A C 1
ATOM 568 O O . GLY A 1 77 ? -9.924 -0.383 14.983 1.00 94.62 77 GLY A O 1
ATOM 569 N N . ILE A 1 78 ? -11.643 0.554 13.865 1.00 94.38 78 ILE A N 1
ATOM 570 C CA . ILE A 1 78 ? -11.551 1.890 14.434 1.00 94.38 78 ILE A CA 1
ATOM 571 C C . ILE A 1 78 ? -12.639 2.026 15.493 1.00 94.38 78 ILE A C 1
ATOM 573 O O . ILE A 1 78 ? -13.815 1.760 15.245 1.00 94.38 78 ILE A O 1
ATOM 577 N N . TYR A 1 79 ? -12.235 2.485 16.665 1.00 93.81 79 TYR A N 1
ATOM 578 C CA . TYR A 1 79 ? -13.093 2.629 17.823 1.00 93.81 79 TYR A CA 1
ATOM 579 C C . TYR A 1 79 ? -13.017 4.041 18.382 1.00 93.81 79 TYR A C 1
ATOM 581 O O . TYR A 1 79 ? -12.092 4.803 18.097 1.00 93.81 79 TYR A O 1
ATOM 589 N N . LEU A 1 80 ? -14.000 4.379 19.202 1.00 93.50 80 LEU A N 1
ATOM 590 C CA . LEU A 1 80 ? -14.067 5.607 19.971 1.00 93.50 80 LEU A CA 1
ATOM 591 C C . LEU A 1 80 ? -14.085 5.258 21.456 1.00 93.50 80 LEU A C 1
ATOM 593 O O . LEU A 1 80 ? -14.796 4.338 21.859 1.00 93.50 80 LEU A O 1
ATOM 597 N N . THR A 1 81 ? -13.368 6.013 22.284 1.00 93.06 81 THR A N 1
ATOM 598 C CA . THR A 1 81 ? -13.540 5.922 23.739 1.00 93.06 81 THR A CA 1
ATOM 599 C C . THR A 1 81 ? -14.990 6.246 24.110 1.00 93.06 81 THR A C 1
ATOM 601 O O . THR A 1 81 ? -15.584 7.207 23.611 1.00 93.06 81 THR A O 1
ATOM 604 N N . ASN A 1 82 ? -15.591 5.431 24.973 1.00 87.94 82 ASN A N 1
ATOM 605 C CA . ASN A 1 82 ? -16.971 5.619 25.433 1.00 87.94 82 ASN A CA 1
ATOM 606 C C . ASN A 1 82 ? -17.060 6.343 26.789 1.00 87.94 82 ASN A C 1
ATOM 608 O O . ASN A 1 82 ? -18.155 6.650 27.254 1.00 87.94 82 ASN A O 1
ATOM 612 N N . ARG A 1 83 ? -15.905 6.647 27.384 1.00 87.56 83 ARG A N 1
ATOM 613 C CA . ARG A 1 83 ? -15.738 7.340 28.660 1.00 87.56 83 ARG A CA 1
ATOM 614 C C . ARG A 1 83 ? -14.462 8.179 28.648 1.00 87.56 83 ARG A C 1
ATOM 616 O O . ARG A 1 83 ? -13.625 8.035 27.757 1.00 87.56 83 ARG A O 1
ATOM 623 N N . THR A 1 84 ? -14.319 9.040 29.646 1.00 92.62 84 THR A N 1
ATOM 624 C CA . THR A 1 84 ? -13.068 9.746 29.936 1.00 92.62 84 THR A CA 1
ATOM 625 C C . THR A 1 84 ? -12.094 8.837 30.678 1.00 92.62 84 THR A C 1
ATOM 627 O O . THR A 1 84 ? -12.504 7.876 31.332 1.00 92.62 84 THR A O 1
ATOM 630 N N . ASP A 1 85 ? -10.815 9.193 30.613 1.00 92.50 85 ASP A N 1
ATOM 631 C CA . ASP A 1 85 ? -9.739 8.569 31.384 1.00 92.50 85 ASP A CA 1
ATOM 632 C C . ASP A 1 85 ? -9.569 7.056 31.135 1.00 92.50 85 ASP A C 1
ATOM 634 O O . ASP A 1 85 ? -9.491 6.246 32.057 1.00 92.50 85 ASP A O 1
ATOM 638 N N . VAL A 1 86 ? -9.533 6.662 29.858 1.00 93.12 86 VAL A N 1
ATOM 639 C CA . VAL A 1 86 ? -9.358 5.265 29.436 1.00 93.12 86 VAL A CA 1
ATOM 640 C C . VAL A 1 86 ? -7.879 4.863 29.521 1.00 93.12 86 VAL A C 1
ATOM 642 O O . VAL A 1 86 ? -7.070 5.409 28.765 1.00 93.12 86 VAL A O 1
ATOM 645 N N . PRO A 1 87 ? -7.500 3.906 30.387 1.00 94.06 87 PRO A N 1
ATOM 646 C CA . PRO A 1 87 ? -6.126 3.426 30.472 1.00 94.06 87 PRO A CA 1
ATOM 647 C C . PRO A 1 87 ? -5.727 2.541 29.289 1.00 94.06 87 PRO A C 1
ATOM 649 O O . PRO A 1 87 ? -6.487 1.682 28.835 1.00 94.06 87 PRO A O 1
ATOM 652 N N . LEU A 1 88 ? -4.490 2.740 28.846 1.00 95.62 88 LEU A N 1
ATOM 653 C CA . LEU A 1 88 ? -3.719 1.848 27.993 1.00 95.62 88 LEU A CA 1
ATOM 654 C C . LEU A 1 88 ? -2.668 1.136 28.848 1.00 95.62 88 LEU A C 1
ATOM 656 O O . LEU A 1 88 ? -2.149 1.725 29.799 1.00 95.62 88 LEU A O 1
ATOM 660 N N . TYR A 1 89 ? -2.382 -0.118 28.519 1.00 95.19 89 TYR A N 1
ATOM 661 C CA . TYR A 1 89 ? -1.645 -1.055 29.361 1.00 95.19 89 TYR A CA 1
ATOM 662 C C . TYR A 1 89 ? -0.519 -1.758 28.605 1.00 95.19 89 TYR A C 1
ATOM 664 O O . TYR A 1 89 ? -0.626 -2.007 27.405 1.00 95.19 89 TYR A O 1
ATOM 672 N N . GLU A 1 90 ? 0.533 -2.154 29.323 1.00 94.31 90 GLU A N 1
ATOM 673 C CA . GLU A 1 90 ? 1.659 -2.915 28.756 1.00 94.31 90 GLU A CA 1
ATOM 674 C C . GLU A 1 90 ? 1.254 -4.329 28.310 1.00 94.31 90 GLU A C 1
ATOM 676 O O . GLU A 1 90 ? 1.826 -4.895 27.376 1.00 94.31 90 GLU A O 1
ATOM 681 N N . LYS A 1 91 ? 0.266 -4.925 28.988 1.00 92.81 91 LYS A N 1
ATOM 682 C CA . LYS A 1 91 ? -0.243 -6.277 28.718 1.00 92.81 91 LYS A CA 1
ATOM 683 C C . LYS A 1 91 ? -1.769 -6.264 28.653 1.00 92.81 91 LYS A C 1
ATOM 685 O O . LYS A 1 91 ? -2.415 -5.335 29.129 1.00 92.81 91 LYS A O 1
ATOM 690 N N . ALA A 1 92 ? -2.355 -7.337 28.120 1.00 90.88 92 ALA A N 1
ATOM 691 C CA . ALA A 1 92 ? -3.803 -7.579 28.085 1.00 90.88 92 ALA A CA 1
ATOM 692 C C . ALA A 1 92 ? -4.385 -7.893 29.485 1.00 90.88 92 ALA A C 1
ATOM 694 O O . ALA A 1 92 ? -5.002 -8.934 29.721 1.00 90.88 92 ALA A O 1
ATOM 695 N N . SER A 1 93 ? -4.114 -7.026 30.458 1.00 86.12 93 SER A N 1
ATOM 696 C CA . SER A 1 93 ? -4.466 -7.203 31.859 1.00 86.12 93 SER A CA 1
ATOM 697 C C . SER A 1 93 ? -4.484 -5.862 32.583 1.00 86.12 93 SER A C 1
ATOM 699 O O . SER A 1 93 ? -3.509 -5.109 32.533 1.00 86.12 93 SER A O 1
ATOM 701 N N . SER A 1 94 ? -5.554 -5.612 33.337 1.00 81.19 94 SER A N 1
ATOM 702 C CA . SER A 1 94 ? -5.698 -4.427 34.188 1.00 81.19 94 SER A CA 1
ATOM 703 C C . SER A 1 94 ? -4.726 -4.402 35.372 1.00 81.19 94 SER A C 1
ATOM 705 O O . SER A 1 94 ? -4.599 -3.367 36.015 1.00 81.19 94 SER A O 1
ATOM 707 N N . TYR A 1 95 ? -4.050 -5.522 35.661 1.00 84.50 95 TYR A N 1
ATOM 708 C CA . TYR A 1 95 ? -2.989 -5.614 36.671 1.00 84.50 95 TYR A CA 1
ATOM 709 C C . TYR A 1 95 ? -1.620 -5.162 36.156 1.00 84.50 95 TYR A C 1
ATOM 711 O O . TYR A 1 95 ? -0.690 -5.022 36.944 1.00 84.50 95 TYR A O 1
ATOM 719 N N . SER A 1 96 ? -1.463 -4.992 34.840 1.00 88.62 96 SER A N 1
ATOM 720 C CA . SER A 1 96 ? -0.217 -4.465 34.286 1.00 88.62 96 SER A CA 1
ATOM 721 C C . SER A 1 96 ? -0.143 -2.948 34.433 1.00 88.62 96 SER A C 1
ATOM 723 O O . SER A 1 96 ? -1.160 -2.283 34.647 1.00 88.62 96 SER A O 1
ATOM 725 N N . ASN A 1 97 ? 1.064 -2.398 34.316 1.00 92.38 97 ASN A N 1
ATOM 726 C CA . ASN A 1 97 ? 1.255 -0.958 34.384 1.00 92.38 97 ASN A CA 1
ATOM 727 C C . ASN A 1 97 ? 0.496 -0.265 33.249 1.00 92.38 97 ASN A C 1
ATOM 729 O O . ASN A 1 97 ? 0.435 -0.756 32.115 1.00 92.38 97 ASN A O 1
ATOM 733 N N . SER A 1 98 ? -0.072 0.899 33.565 1.00 92.62 98 SER A N 1
ATOM 734 C CA . SER A 1 98 ? -0.657 1.757 32.544 1.00 92.62 98 SER A CA 1
ATOM 735 C C . SER A 1 98 ? 0.459 2.514 31.828 1.00 92.62 98 SER A C 1
ATOM 737 O O . SER A 1 98 ? 1.223 3.228 32.471 1.00 92.62 98 SER A O 1
ATOM 739 N N . THR A 1 99 ? 0.537 2.379 30.506 1.00 91.44 99 THR A N 1
ATOM 740 C CA . THR A 1 99 ? 1.526 3.081 29.674 1.00 91.44 99 THR A CA 1
ATOM 741 C C . THR A 1 99 ? 1.113 4.523 29.401 1.00 91.44 99 THR A C 1
ATOM 743 O O . THR A 1 99 ? 1.948 5.422 29.330 1.00 91.44 99 THR A O 1
ATOM 746 N N . ARG A 1 100 ? -0.195 4.758 29.239 1.00 92.69 100 ARG A N 1
ATOM 747 C CA . ARG A 1 100 ? -0.802 6.064 28.956 1.00 92.69 100 ARG A CA 1
ATOM 748 C C . ARG A 1 100 ? -2.293 6.035 29.289 1.00 92.69 100 ARG A C 1
ATOM 750 O O . ARG A 1 100 ? -2.900 4.970 29.329 1.00 92.69 100 ARG A O 1
ATOM 757 N N . ARG A 1 101 ? -2.919 7.204 29.443 1.00 93.38 101 ARG A N 1
ATOM 758 C CA . ARG A 1 101 ? -4.379 7.344 29.574 1.00 93.38 101 ARG A CA 1
ATOM 759 C C . ARG A 1 101 ? -4.945 8.279 28.505 1.00 93.38 101 ARG A C 1
ATOM 761 O O . ARG A 1 101 ? -4.326 9.287 28.169 1.00 93.38 101 ARG A O 1
ATOM 768 N N . LEU A 1 102 ? -6.101 7.930 27.944 1.00 93.81 102 LEU A N 1
ATOM 769 C CA . LEU A 1 102 ? -6.852 8.756 26.996 1.00 93.81 102 LEU A CA 1
ATOM 770 C C . LEU A 1 102 ? -7.915 9.546 27.762 1.00 93.81 102 LEU A C 1
ATOM 772 O O . LEU A 1 102 ? -8.850 8.966 28.309 1.00 93.81 102 LEU A O 1
ATOM 776 N N . SER A 1 103 ? -7.776 10.867 27.814 1.00 93.81 103 SER A N 1
ATOM 777 C CA . SER A 1 103 ? -8.553 11.709 28.730 1.00 93.81 103 SER A CA 1
ATOM 778 C C . SER A 1 103 ? -9.979 12.022 28.263 1.00 93.81 103 SER A C 1
ATOM 780 O O . SER A 1 103 ? -10.835 12.285 29.103 1.00 93.81 103 SER A O 1
ATOM 782 N N . ALA A 1 104 ? -10.273 11.959 26.963 1.00 94.19 104 ALA A N 1
ATOM 783 C CA . ALA A 1 104 ? -11.552 12.401 26.402 1.00 94.19 104 ALA A CA 1
ATOM 784 C C . ALA A 1 104 ? -12.423 11.247 25.887 1.00 94.19 104 ALA A C 1
ATOM 786 O O . ALA A 1 104 ? -11.909 10.261 25.356 1.00 94.19 104 ALA A O 1
ATOM 787 N N . ILE A 1 105 ? -13.748 11.419 25.965 1.00 92.75 105 ILE A N 1
ATOM 788 C CA . ILE A 1 105 ? -14.720 10.600 25.225 1.00 92.75 105 ILE A CA 1
ATOM 789 C C . ILE A 1 105 ? -14.599 10.874 23.718 1.00 92.75 105 ILE A C 1
ATOM 791 O O . ILE A 1 105 ? -14.181 11.955 23.310 1.00 92.75 105 ILE A O 1
ATOM 795 N N . ASN A 1 106 ? -14.991 9.914 22.881 1.00 93.19 106 ASN A N 1
ATOM 796 C CA . ASN A 1 106 ? -14.907 9.994 21.421 1.00 93.19 106 ASN A CA 1
ATOM 797 C C . ASN A 1 106 ? -13.481 10.189 20.879 1.00 93.19 106 ASN A C 1
ATOM 799 O O . ASN A 1 106 ? -13.297 10.642 19.751 1.00 93.19 106 ASN A O 1
ATOM 803 N N . THR A 1 107 ? -12.469 9.807 21.655 1.00 94.25 107 THR A N 1
ATOM 804 C CA . THR A 1 107 ? -11.092 9.736 21.170 1.00 94.25 107 THR A CA 1
ATOM 805 C C . THR A 1 107 ? -10.961 8.509 20.281 1.00 94.25 107 THR A C 1
ATOM 807 O O . THR A 1 107 ? -11.285 7.397 20.704 1.00 94.25 107 THR A O 1
ATOM 810 N N . ARG A 1 108 ? -10.504 8.713 19.043 1.00 92.75 108 ARG A N 1
ATOM 811 C CA . ARG A 1 108 ? -10.322 7.641 18.063 1.00 92.75 108 ARG A CA 1
ATOM 812 C C . ARG A 1 108 ? -9.135 6.757 18.429 1.00 92.75 108 ARG A C 1
ATOM 814 O O . ARG A 1 108 ? -8.066 7.267 18.755 1.00 92.75 108 ARG A O 1
ATOM 821 N N . ILE A 1 109 ? -9.324 5.447 18.326 1.00 92.88 109 ILE A N 1
ATOM 822 C CA . ILE A 1 109 ? -8.293 4.438 18.561 1.00 92.88 109 ILE A CA 1
ATOM 823 C C . ILE A 1 109 ? -8.386 3.328 17.515 1.00 92.88 109 ILE A C 1
ATOM 825 O O . ILE A 1 109 ? -9.457 2.779 17.255 1.00 92.88 109 ILE A O 1
ATOM 829 N N . GLU A 1 110 ? -7.257 3.013 16.890 1.00 94.44 110 GLU A N 1
ATOM 830 C CA . GLU A 1 110 ? -7.139 1.922 15.928 1.00 94.44 110 GLU A CA 1
ATOM 831 C C . GLU A 1 110 ? -6.679 0.633 16.623 1.00 94.44 110 GLU A C 1
ATOM 833 O O . GLU A 1 110 ? -5.634 0.603 17.277 1.00 94.44 110 GLU A O 1
ATOM 838 N N . ILE A 1 111 ? -7.461 -0.437 16.468 1.00 95.81 111 ILE A N 1
ATOM 839 C CA . ILE A 1 111 ? -7.209 -1.748 17.072 1.00 95.81 111 ILE A CA 1
ATOM 840 C C . ILE A 1 111 ? -6.772 -2.731 15.993 1.00 95.81 111 ILE A C 1
ATOM 842 O O . ILE A 1 111 ? -7.558 -3.061 15.108 1.00 95.81 111 ILE A O 1
ATOM 846 N N . PHE A 1 112 ? -5.528 -3.202 16.089 1.00 95.06 112 PHE A N 1
ATOM 847 C CA . PHE A 1 112 ? -4.842 -4.023 15.083 1.00 95.06 112 PHE A CA 1
ATOM 848 C C . PHE A 1 112 ? -4.891 -5.523 15.366 1.00 95.06 112 PHE A C 1
ATOM 850 O O . PHE A 1 112 ? -4.765 -6.330 14.452 1.00 95.06 112 PHE A O 1
ATOM 857 N N . SER A 1 113 ? -5.072 -5.912 16.624 1.00 92.69 113 SER A N 1
ATOM 858 C CA . SER A 1 113 ? -5.315 -7.303 17.009 1.00 92.69 113 SER A CA 1
ATOM 859 C C . SER A 1 113 ? -6.138 -7.360 18.288 1.00 92.69 113 SER A C 1
ATOM 861 O O . SER A 1 113 ? -6.243 -6.371 19.016 1.00 92.69 113 SER A O 1
ATOM 863 N N . ILE A 1 114 ? -6.748 -8.517 18.529 1.00 91.31 114 ILE A N 1
ATOM 864 C CA . ILE A 1 114 ? -7.577 -8.782 19.699 1.00 91.31 114 ILE A CA 1
ATOM 865 C C . ILE A 1 114 ? -6.964 -9.959 20.450 1.00 91.31 114 ILE A C 1
ATOM 867 O O . ILE A 1 114 ? -6.758 -11.025 19.872 1.00 91.31 114 ILE A O 1
ATOM 871 N N . SER A 1 115 ? -6.706 -9.762 21.736 1.00 89.75 115 SER A N 1
ATOM 872 C CA . SER A 1 115 ? -6.262 -10.802 22.660 1.00 89.75 115 SER A CA 1
ATOM 873 C C . SER A 1 115 ? -7.372 -11.116 23.653 1.00 89.75 115 SER A C 1
ATOM 875 O O . SER A 1 115 ? -8.103 -10.219 24.074 1.00 89.75 115 SER A O 1
ATOM 877 N N . ILE A 1 116 ? -7.479 -12.380 24.055 1.00 85.94 116 ILE A N 1
ATOM 878 C CA . ILE A 1 116 ? -8.370 -12.811 25.133 1.00 85.94 116 ILE A CA 1
ATOM 879 C C . ILE A 1 116 ? -7.489 -13.206 26.313 1.00 85.94 116 ILE A C 1
ATOM 881 O O . ILE A 1 116 ? -6.579 -14.016 26.148 1.00 85.94 116 ILE A O 1
ATOM 885 N N . ASN A 1 117 ? -7.712 -12.603 27.478 1.00 81.31 117 ASN A N 1
ATOM 886 C CA . ASN A 1 117 ? -6.971 -12.971 28.685 1.00 81.31 117 ASN A CA 1
ATOM 887 C C . ASN A 1 117 ? -7.588 -14.197 29.381 1.00 81.31 117 ASN A C 1
ATOM 889 O O . ASN A 1 117 ? -8.673 -14.638 29.013 1.00 81.31 117 ASN A O 1
ATOM 893 N N . GLU A 1 118 ? -6.925 -14.729 30.410 1.00 75.38 118 GLU A N 1
ATOM 894 C CA . GLU A 1 118 ? -7.395 -15.912 31.160 1.00 75.38 118 GLU A CA 1
ATOM 895 C C . GLU A 1 118 ? -8.803 -15.738 31.752 1.00 75.38 118 GLU A C 1
ATOM 897 O O . GLU A 1 118 ? -9.558 -16.698 31.877 1.00 75.38 118 GLU A O 1
ATOM 902 N N . ALA A 1 119 ? -9.196 -14.498 32.054 1.00 67.06 119 ALA A N 1
ATOM 903 C CA . ALA A 1 119 ? -10.530 -14.160 32.542 1.00 67.06 119 ALA A CA 1
ATOM 904 C C . ALA A 1 119 ? -11.591 -14.027 31.424 1.00 67.06 119 ALA A C 1
ATOM 906 O O . ALA A 1 119 ? -12.731 -13.665 31.710 1.00 67.06 119 ALA A O 1
ATOM 907 N N . GLY A 1 120 ? -11.242 -14.295 30.160 1.00 70.94 120 GLY A N 1
ATOM 908 C CA . GLY A 1 120 ? -12.156 -14.260 29.013 1.00 70.94 120 GLY A CA 1
ATOM 909 C C . GLY A 1 120 ? -12.427 -12.864 28.441 1.00 70.94 120 GLY A C 1
ATOM 910 O O . GLY A 1 120 ? -13.341 -12.696 27.634 1.00 70.94 120 GLY A O 1
ATOM 911 N N . ASN A 1 121 ? -11.657 -11.850 28.843 1.00 75.56 121 ASN A N 1
ATOM 912 C CA . ASN A 1 121 ? -11.873 -10.468 28.413 1.00 75.56 121 ASN A CA 1
ATOM 913 C C . ASN A 1 121 ? -11.139 -10.166 27.117 1.00 75.56 121 ASN A C 1
ATOM 915 O O . ASN A 1 121 ? -9.981 -10.549 26.963 1.00 75.56 121 ASN A O 1
ATOM 919 N N . TYR A 1 122 ? -11.788 -9.408 26.236 1.00 86.00 122 TYR A N 1
ATOM 920 C CA . TYR A 1 122 ? -11.196 -8.955 24.985 1.00 86.00 122 TYR A CA 1
ATOM 921 C C . TYR A 1 122 ? -10.400 -7.667 25.196 1.00 86.00 122 TYR A C 1
ATOM 923 O O . TYR A 1 122 ? -10.901 -6.672 25.731 1.00 86.00 122 TYR A O 1
ATOM 931 N N . TRP A 1 123 ? -9.163 -7.694 24.722 1.00 91.81 123 TRP A N 1
ATOM 932 C CA . TRP A 1 123 ? -8.219 -6.591 24.765 1.00 91.81 123 TRP A CA 1
ATOM 933 C C . TRP A 1 123 ? -7.775 -6.257 23.353 1.00 91.81 123 TRP A C 1
ATOM 935 O O . TRP A 1 123 ? -7.256 -7.114 22.640 1.00 91.81 123 TRP A O 1
ATOM 945 N N . GLY A 1 124 ? -7.976 -5.008 22.957 1.00 94.75 124 GLY A N 1
ATOM 946 C CA . GLY A 1 124 ? -7.488 -4.498 21.691 1.00 94.75 124 GLY A CA 1
ATOM 947 C C . GLY A 1 124 ? -6.038 -4.073 21.815 1.00 94.75 124 GLY A C 1
ATOM 948 O O . GLY A 1 124 ? -5.677 -3.377 22.761 1.00 94.75 124 GLY A O 1
ATOM 949 N N . ARG A 1 125 ? -5.206 -4.471 20.856 1.00 95.06 125 ARG A N 1
ATOM 950 C CA . ARG A 1 125 ? -3.826 -4.003 20.744 1.00 95.06 125 ARG A CA 1
ATOM 951 C C . ARG A 1 125 ? -3.748 -2.850 19.750 1.00 95.06 125 ARG A C 1
ATOM 953 O O . ARG A 1 125 ? -4.179 -2.986 18.602 1.00 95.06 125 ARG A O 1
ATOM 960 N N . THR A 1 126 ? -3.204 -1.724 20.188 1.00 94.25 126 THR A N 1
ATOM 961 C CA . THR A 1 126 ? -2.968 -0.540 19.351 1.00 94.25 126 THR A CA 1
ATOM 962 C C . THR A 1 126 ? -1.694 -0.694 18.525 1.00 94.25 126 THR A C 1
ATOM 964 O O . THR A 1 126 ? -0.863 -1.557 18.813 1.00 94.25 126 THR A O 1
ATOM 967 N N . ILE A 1 127 ? -1.488 0.181 17.535 1.00 91.81 127 ILE A N 1
ATOM 968 C CA . ILE A 1 127 ? -0.249 0.187 16.738 1.00 91.81 127 ILE A CA 1
ATOM 969 C C . ILE A 1 127 ? 1.017 0.422 17.579 1.00 91.81 127 ILE A C 1
ATOM 971 O O . ILE A 1 127 ? 2.088 -0.072 17.240 1.00 91.81 127 ILE A O 1
ATOM 975 N N . ASN A 1 128 ? 0.889 1.107 18.718 1.00 89.00 128 ASN A N 1
ATOM 976 C CA . ASN A 1 128 ? 1.995 1.350 19.647 1.00 89.00 128 ASN A CA 1
ATOM 977 C C . ASN A 1 128 ? 2.311 0.127 20.517 1.00 89.00 128 ASN A C 1
ATOM 979 O O . ASN A 1 128 ? 3.148 0.199 21.406 1.00 89.00 128 ASN A O 1
ATOM 983 N N . GLY A 1 129 ? 1.617 -0.992 20.316 1.00 91.19 129 GLY A N 1
ATOM 984 C CA . GLY A 1 129 ? 1.774 -2.194 21.124 1.00 91.19 129 GLY A CA 1
ATOM 985 C C . GLY A 1 129 ? 1.022 -2.165 22.455 1.00 91.19 129 GLY A C 1
ATOM 986 O O . GLY A 1 129 ? 0.927 -3.226 23.068 1.00 91.19 129 GLY A O 1
ATOM 987 N N . ASP A 1 130 ? 0.452 -1.019 22.851 1.00 93.94 130 ASP A N 1
ATOM 988 C CA . ASP A 1 130 ? -0.383 -0.893 24.048 1.00 93.94 130 ASP A CA 1
ATOM 989 C C . ASP A 1 130 ? -1.671 -1.713 23.931 1.00 93.94 130 ASP A C 1
ATOM 991 O O . ASP A 1 130 ? -2.254 -1.816 22.845 1.00 93.94 130 ASP A O 1
ATOM 995 N N . TYR A 1 131 ? -2.168 -2.199 25.064 1.00 95.19 131 TYR A N 1
ATOM 996 C CA . TYR A 1 131 ? -3.453 -2.874 25.181 1.00 95.19 131 TYR A CA 1
ATOM 997 C C . TYR A 1 131 ? -4.513 -1.969 25.801 1.00 95.19 131 TYR A C 1
ATOM 999 O O . TYR A 1 131 ? -4.259 -1.242 26.758 1.00 95.19 131 TYR A O 1
ATOM 1007 N N . VAL A 1 132 ? -5.734 -2.059 25.290 1.00 94.44 132 VAL A N 1
ATOM 1008 C CA . VAL A 1 132 ? -6.915 -1.392 25.837 1.00 94.44 132 VAL A CA 1
ATOM 1009 C C . VAL A 1 132 ? -8.017 -2.413 26.046 1.00 94.44 132 VAL A C 1
ATOM 1011 O O . VAL A 1 132 ? -8.254 -3.275 25.198 1.00 94.44 132 VAL A O 1
ATOM 1014 N N . TRP A 1 133 ? -8.705 -2.332 27.180 1.00 90.94 133 TRP A N 1
ATOM 1015 C CA . TRP A 1 133 ? -9.888 -3.152 27.387 1.00 90.94 133 TRP A CA 1
ATOM 1016 C C . TRP A 1 133 ? -11.007 -2.673 26.459 1.00 90.94 133 TRP A C 1
ATOM 1018 O O . TRP A 1 133 ? -11.395 -1.501 26.491 1.00 90.94 133 TRP A O 1
ATOM 1028 N N . MET A 1 134 ? -11.536 -3.578 25.633 1.00 89.50 134 MET A N 1
ATOM 1029 C CA . MET A 1 134 ? -12.478 -3.223 24.563 1.00 89.50 134 MET A CA 1
ATOM 1030 C C . MET A 1 134 ? -13.796 -2.633 25.084 1.00 89.50 134 MET A C 1
ATOM 1032 O O . MET A 1 134 ? -14.498 -1.957 24.341 1.00 89.50 134 MET A O 1
ATOM 1036 N N . GLY A 1 135 ? -14.146 -2.838 26.356 1.00 81.88 135 GLY A N 1
ATOM 1037 C CA . GLY A 1 135 ? -15.377 -2.281 26.926 1.00 81.88 135 GLY A CA 1
ATOM 1038 C C . GLY A 1 135 ? -15.309 -0.805 27.288 1.00 81.88 135 GLY A C 1
ATOM 1039 O O . GLY A 1 135 ? -16.348 -0.189 27.512 1.00 81.88 135 GLY A O 1
ATOM 1040 N N . ASN A 1 136 ? -14.118 -0.205 27.248 1.00 87.19 136 ASN A N 1
ATOM 1041 C CA . ASN A 1 136 ? -13.955 1.248 27.292 1.00 87.19 136 ASN A CA 1
ATOM 1042 C C . ASN A 1 136 ? -14.190 1.905 25.923 1.00 87.19 136 ASN A C 1
ATOM 1044 O O . ASN A 1 136 ? -14.013 3.118 25.771 1.00 87.19 136 ASN A O 1
ATOM 1048 N N . LEU A 1 137 ? -14.561 1.109 24.916 1.00 90.12 137 LEU A N 1
ATOM 1049 C CA . LEU A 1 137 ? -14.684 1.523 23.531 1.00 90.12 137 LEU A CA 1
ATOM 1050 C C . LEU A 1 137 ? -16.100 1.292 22.982 1.00 90.12 137 LEU A C 1
ATOM 1052 O O . LEU A 1 137 ? -16.913 0.561 23.546 1.00 90.12 137 LEU A O 1
ATOM 1056 N N . LYS A 1 138 ? -16.387 1.945 21.859 1.00 86.81 138 LYS A N 1
ATOM 1057 C CA . LYS A 1 138 ? -17.546 1.710 20.986 1.00 86.81 138 LYS A CA 1
ATOM 1058 C C . LYS A 1 138 ? -17.094 1.791 19.526 1.00 86.81 138 LYS A C 1
ATOM 1060 O O . LYS A 1 138 ? -16.169 2.558 19.244 1.00 86.81 138 LYS A O 1
ATOM 1065 N N . ALA A 1 139 ? -17.724 1.053 18.612 1.00 86.56 139 ALA A N 1
ATOM 1066 C CA . ALA A 1 139 ? -17.445 1.159 17.180 1.00 86.56 139 ALA A CA 1
ATOM 1067 C C . ALA A 1 139 ? -17.470 2.615 16.700 1.00 86.56 139 ALA A C 1
ATOM 1069 O O . ALA A 1 139 ? -18.379 3.386 17.030 1.00 86.56 139 ALA A O 1
ATOM 1070 N N . ALA A 1 140 ? -16.486 2.982 15.882 1.00 87.69 140 ALA A N 1
ATOM 1071 C CA . ALA A 1 140 ? -16.544 4.212 15.112 1.00 87.69 140 ALA A CA 1
ATOM 1072 C C . ALA A 1 140 ? -17.346 3.982 13.824 1.00 87.69 140 ALA A C 1
ATOM 1074 O O . ALA A 1 140 ? -17.151 2.985 13.122 1.00 87.69 140 ALA A O 1
ATOM 1075 N N . SER A 1 141 ? -18.199 4.942 13.459 1.00 88.81 141 SER A N 1
ATOM 1076 C CA . SER A 1 141 ? -18.687 5.018 12.082 1.00 88.81 141 SER A CA 1
ATOM 1077 C C . SER A 1 141 ? -17.505 5.230 11.129 1.00 88.81 141 SER A C 1
ATOM 1079 O O . SER A 1 141 ? -16.491 5.829 11.490 1.00 88.81 141 SER A O 1
ATOM 1081 N N . GLY A 1 142 ? -17.608 4.695 9.911 1.00 91.50 142 GLY A N 1
ATOM 1082 C CA . GLY A 1 142 ? -16.520 4.779 8.934 1.00 91.50 142 GLY A CA 1
ATOM 1083 C C . GLY A 1 142 ? -15.310 3.891 9.248 1.00 91.50 142 GLY A C 1
ATOM 1084 O O . GLY A 1 142 ? -14.241 4.113 8.687 1.00 91.50 142 GLY A O 1
ATOM 1085 N N . SER A 1 143 ? -15.454 2.902 10.138 1.00 95.31 143 SER A N 1
ATOM 1086 C CA . SER A 1 143 ? -14.451 1.857 10.361 1.00 95.31 143 SER A CA 1
ATOM 1087 C C . SER A 1 143 ? -14.515 0.805 9.253 1.00 95.31 143 SER A C 1
ATOM 1089 O O . SER A 1 143 ? -15.517 0.103 9.120 1.00 95.31 143 SER A O 1
ATOM 1091 N N . TYR A 1 144 ? -13.423 0.646 8.511 1.00 97.00 144 TYR A N 1
ATOM 1092 C CA . TYR A 1 144 ? -13.257 -0.405 7.508 1.00 97.00 144 TYR A CA 1
ATOM 1093 C C . TYR A 1 144 ? -11.969 -1.179 7.754 1.00 97.00 144 TYR A C 1
ATOM 1095 O O . TYR A 1 144 ? -11.087 -0.740 8.493 1.00 97.00 144 TYR A O 1
ATOM 1103 N N . THR A 1 145 ? -11.850 -2.342 7.120 1.00 97.31 145 THR A N 1
ATOM 1104 C CA . THR A 1 145 ? -10.628 -3.140 7.151 1.00 97.31 145 THR A CA 1
ATOM 1105 C C . THR A 1 145 ? -10.203 -3.531 5.744 1.00 97.31 145 THR A C 1
ATOM 1107 O O . THR A 1 145 ? -11.030 -3.857 4.893 1.00 97.31 145 THR A O 1
ATOM 1110 N N . ALA A 1 146 ? -8.896 -3.494 5.496 1.00 97.62 146 ALA A N 1
ATOM 1111 C CA . ALA A 1 146 ? -8.289 -4.024 4.286 1.00 97.62 146 ALA A CA 1
ATOM 1112 C C . ALA A 1 146 ? -7.612 -5.355 4.605 1.00 97.62 146 ALA A C 1
ATOM 1114 O O . ALA A 1 146 ? -6.871 -5.452 5.585 1.00 97.62 146 ALA A O 1
ATOM 1115 N N . LYS A 1 147 ? -7.857 -6.363 3.765 1.00 97.38 147 LYS A N 1
ATOM 1116 C CA . LYS A 1 147 ? -7.238 -7.686 3.869 1.00 97.38 147 LYS A CA 1
ATOM 1117 C C . LYS A 1 147 ? -6.241 -7.889 2.731 1.00 97.38 147 LYS A C 1
ATOM 1119 O O . LYS A 1 147 ? -6.552 -7.585 1.581 1.00 97.38 147 LYS A O 1
ATOM 1124 N N . PHE A 1 148 ? -5.075 -8.448 3.029 1.00 96.06 148 PHE A N 1
ATOM 1125 C CA . PHE A 1 148 ? -4.087 -8.845 2.024 1.00 96.06 148 PHE A CA 1
ATOM 1126 C C . PHE A 1 148 ? -3.177 -9.956 2.555 1.00 96.06 148 PHE A C 1
ATOM 1128 O O . PHE A 1 148 ? -3.066 -10.151 3.764 1.00 96.06 148 PHE A O 1
ATOM 1135 N N . LYS A 1 149 ? -2.533 -10.695 1.650 1.00 94.50 149 LYS A N 1
ATOM 1136 C CA . LYS A 1 149 ? -1.522 -11.696 1.998 1.00 94.50 149 LYS A CA 1
ATOM 1137 C C . LYS A 1 149 ? -0.167 -11.000 2.118 1.00 94.50 149 LYS A C 1
ATOM 1139 O O . LYS A 1 149 ? 0.300 -10.401 1.154 1.00 94.50 149 LYS A O 1
ATOM 1144 N N . SER A 1 150 ? 0.455 -11.106 3.284 1.00 92.38 150 SER A N 1
ATOM 1145 C CA . SER A 1 150 ? 1.821 -10.647 3.517 1.00 92.38 150 SER A CA 1
ATOM 1146 C C . SER A 1 150 ? 2.823 -11.530 2.786 1.00 92.38 150 SER A C 1
ATOM 1148 O O . SER A 1 150 ? 2.825 -12.747 2.994 1.00 92.38 150 SER A O 1
ATOM 1150 N N . SER A 1 151 ? 3.693 -10.929 1.973 1.00 85.25 151 SER A N 1
ATOM 1151 C CA . SER A 1 151 ? 4.815 -11.637 1.340 1.00 85.25 151 SER A CA 1
ATOM 1152 C C . SER A 1 151 ? 5.949 -11.930 2.326 1.00 85.25 151 SER A C 1
ATOM 1154 O O . SER A 1 151 ? 6.647 -12.924 2.168 1.00 85.25 151 SER A O 1
ATOM 1156 N N . VAL A 1 152 ? 6.100 -11.106 3.365 1.00 90.25 152 VAL A N 1
ATOM 1157 C CA . VAL A 1 152 ? 7.196 -11.186 4.345 1.00 90.25 152 VAL A CA 1
ATOM 1158 C C . VAL A 1 152 ? 6.841 -12.011 5.586 1.00 90.25 152 VAL A C 1
ATOM 1160 O O . VAL A 1 152 ? 7.696 -12.700 6.128 1.00 90.25 152 VAL A O 1
ATOM 1163 N N . ALA A 1 153 ? 5.575 -12.004 6.017 1.00 90.19 153 ALA A N 1
ATOM 1164 C CA . ALA A 1 153 ? 5.085 -12.819 7.135 1.00 90.19 153 ALA A CA 1
ATOM 1165 C C . ALA A 1 153 ? 4.350 -14.095 6.683 1.00 90.19 153 ALA A C 1
ATOM 1167 O O . ALA A 1 153 ? 3.897 -14.877 7.518 1.00 90.19 153 ALA A O 1
ATOM 1168 N N . ASN A 1 154 ? 4.178 -14.288 5.369 1.00 90.12 154 ASN A N 1
ATOM 1169 C CA . ASN A 1 154 ? 3.487 -15.423 4.749 1.00 90.12 154 ASN A CA 1
ATOM 1170 C C . ASN A 1 154 ? 2.106 -15.743 5.363 1.00 90.12 154 ASN A C 1
ATOM 1172 O O . ASN A 1 154 ? 1.695 -16.899 5.496 1.00 90.12 154 ASN A O 1
ATOM 1176 N N . LYS A 1 155 ? 1.319 -14.720 5.699 1.00 93.75 155 LYS A N 1
ATOM 1177 C CA . LYS A 1 155 ? -0.030 -14.890 6.261 1.00 93.75 155 LYS A CA 1
ATOM 1178 C C . LYS A 1 155 ? -0.977 -13.785 5.831 1.00 93.75 155 LYS A C 1
ATOM 1180 O O . LYS A 1 155 ? -0.542 -12.737 5.361 1.00 93.75 155 LYS A O 1
ATOM 1185 N N . ASP A 1 156 ? -2.267 -14.034 5.997 1.00 94.94 156 ASP A N 1
ATOM 1186 C CA . ASP A 1 156 ? -3.273 -12.999 5.807 1.00 94.94 156 ASP A CA 1
ATOM 1187 C C . ASP A 1 156 ? -3.157 -11.952 6.919 1.00 94.94 156 ASP A C 1
ATOM 1189 O O . ASP A 1 156 ? -3.142 -12.279 8.107 1.00 94.94 156 ASP A O 1
ATOM 1193 N N . ILE A 1 157 ? -3.094 -10.688 6.518 1.00 95.25 157 ILE A N 1
ATOM 1194 C CA . ILE A 1 157 ? -3.094 -9.521 7.392 1.00 95.25 157 ILE A CA 1
ATOM 1195 C C . ILE A 1 157 ? -4.391 -8.753 7.163 1.00 95.25 157 ILE A C 1
ATOM 1197 O O . ILE A 1 157 ? -4.895 -8.656 6.042 1.00 95.25 157 ILE A O 1
ATOM 1201 N N . THR A 1 158 ? -4.943 -8.219 8.250 1.00 96.19 158 THR A N 1
ATOM 1202 C CA . THR A 1 158 ? -6.098 -7.321 8.230 1.00 96.19 158 THR A CA 1
ATOM 1203 C C . THR A 1 158 ? -5.729 -6.032 8.946 1.00 96.19 158 THR A C 1
ATOM 1205 O O . THR A 1 158 ? -5.286 -6.074 10.089 1.00 96.19 158 THR A O 1
ATOM 1208 N N . VAL A 1 159 ? -5.919 -4.892 8.284 1.00 96.94 159 VAL A N 1
ATOM 1209 C CA . VAL A 1 159 ? -5.557 -3.573 8.820 1.00 96.94 159 VAL A CA 1
ATOM 1210 C C . VAL A 1 159 ? -6.787 -2.671 8.868 1.00 96.94 159 VAL A C 1
ATOM 1212 O O . VAL A 1 159 ? -7.479 -2.560 7.851 1.00 96.94 159 VAL A O 1
ATOM 1215 N N . PRO A 1 160 ? -7.082 -2.023 10.010 1.00 96.88 160 PRO A N 1
ATOM 1216 C CA . PRO A 1 160 ? -8.196 -1.093 10.116 1.00 96.88 160 PRO A CA 1
ATOM 1217 C C . PRO A 1 160 ? -7.839 0.270 9.522 1.00 96.88 160 PRO A C 1
ATOM 1219 O O . PRO A 1 160 ? -6.748 0.783 9.755 1.00 96.88 160 PRO A O 1
ATOM 1222 N N . PHE A 1 161 ? -8.775 0.909 8.828 1.00 97.25 161 PHE A N 1
ATOM 1223 C CA . PHE A 1 161 ? -8.648 2.292 8.372 1.00 97.25 161 PHE A CA 1
ATOM 1224 C C . PHE A 1 161 ? -9.979 3.035 8.492 1.00 97.25 161 PHE A C 1
ATOM 1226 O O . PHE A 1 161 ? -11.053 2.433 8.517 1.00 97.25 161 PHE A O 1
ATOM 1233 N N . TYR A 1 162 ? -9.894 4.361 8.581 1.00 96.12 162 TYR A N 1
ATOM 1234 C CA . TYR A 1 162 ? -11.064 5.231 8.592 1.00 96.12 162 TYR A CA 1
ATOM 1235 C C . TYR A 1 162 ? -11.394 5.709 7.178 1.00 96.12 162 TYR A C 1
ATOM 1237 O O . TYR A 1 162 ? -10.500 6.116 6.434 1.00 96.12 162 TYR A O 1
ATOM 1245 N N . TYR A 1 163 ? -12.679 5.712 6.829 1.00 96.94 163 TYR A N 1
ATOM 1246 C CA . TYR A 1 163 ? -13.171 6.308 5.595 1.00 96.94 163 TYR A CA 1
ATOM 1247 C C . TYR A 1 163 ? -14.519 7.008 5.793 1.00 96.94 163 TYR A C 1
ATOM 1249 O O . TYR A 1 163 ? -15.453 6.462 6.380 1.00 96.94 163 TYR A O 1
ATOM 1257 N N . SER A 1 164 ? -14.622 8.205 5.221 1.00 95.19 164 SER A N 1
ATOM 1258 C CA . SER A 1 164 ? -15.856 8.971 5.062 1.00 95.19 164 SER A CA 1
A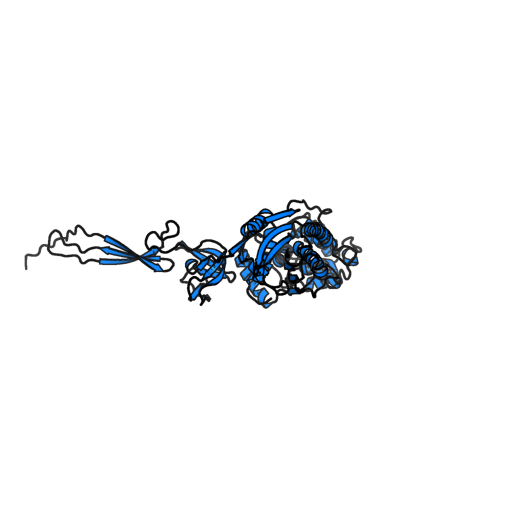TOM 1259 C C . SER A 1 164 ? -15.804 9.714 3.731 1.00 95.19 164 SER A C 1
ATOM 1261 O O . SER A 1 164 ? -14.741 10.190 3.330 1.00 95.19 164 SER A O 1
ATOM 1263 N N . ASP A 1 165 ? -16.952 9.889 3.077 1.00 95.81 165 ASP A N 1
ATOM 1264 C CA . ASP A 1 165 ? -17.042 10.673 1.839 1.00 95.81 165 ASP A CA 1
ATOM 1265 C C . ASP A 1 165 ? -16.622 12.141 2.062 1.00 95.81 165 ASP A C 1
ATOM 1267 O O . ASP A 1 165 ? -16.114 12.794 1.153 1.00 95.81 165 ASP A O 1
ATOM 1271 N N . THR A 1 166 ? -16.719 12.640 3.301 1.00 94.69 166 THR A N 1
ATOM 1272 C CA . THR A 1 166 ? -16.259 13.986 3.687 1.00 94.69 166 THR A CA 1
ATOM 1273 C C . THR A 1 166 ? -14.748 14.186 3.555 1.00 94.69 166 THR A C 1
ATOM 1275 O O . THR A 1 166 ? -14.289 15.327 3.507 1.00 94.69 166 THR A O 1
ATOM 1278 N N . LEU A 1 167 ? -13.955 13.112 3.436 1.00 95.50 167 LEU A N 1
ATOM 1279 C CA . LEU A 1 167 ? -12.517 13.212 3.154 1.00 95.50 167 LEU A CA 1
ATOM 1280 C C . LEU A 1 167 ? -12.242 13.917 1.814 1.00 95.50 167 LEU A C 1
ATOM 1282 O O . LEU A 1 167 ? -11.184 14.524 1.649 1.00 95.50 167 LEU A O 1
ATOM 1286 N N . PHE A 1 168 ? -13.213 13.888 0.899 1.00 96.81 168 PHE A N 1
ATOM 1287 C CA . PHE A 1 168 ? -13.166 14.525 -0.415 1.00 96.81 168 PHE A CA 1
ATOM 1288 C C . PHE A 1 168 ? -13.691 15.967 -0.435 1.00 96.81 168 PHE A C 1
ATOM 1290 O O . PHE A 1 168 ? -13.695 16.603 -1.492 1.00 96.81 168 PHE A O 1
ATOM 1297 N N . SER A 1 169 ? -14.120 16.506 0.709 1.00 94.31 169 SER A N 1
ATOM 1298 C CA . SER A 1 169 ? -14.459 17.929 0.838 1.00 94.31 169 SER A CA 1
ATOM 1299 C C . SER A 1 169 ? -13.209 18.814 0.882 1.00 94.31 169 SER A C 1
ATOM 1301 O O . SER A 1 169 ? -13.267 19.979 0.497 1.00 94.31 169 SER A O 1
ATOM 1303 N N . ALA A 1 170 ? -12.073 18.267 1.329 1.00 93.69 170 ALA A N 1
ATOM 1304 C CA . ALA A 1 170 ? -10.786 18.956 1.327 1.00 93.69 170 ALA A CA 1
ATOM 1305 C C . ALA A 1 170 ? -10.119 18.908 -0.059 1.00 93.69 170 ALA A C 1
ATOM 1307 O O . ALA A 1 170 ? -10.332 17.973 -0.834 1.00 93.69 170 ALA A O 1
ATOM 1308 N N . THR A 1 171 ? -9.277 19.899 -0.362 1.00 96.81 171 THR A N 1
ATOM 1309 C CA . THR A 1 171 ? -8.483 19.925 -1.602 1.00 96.81 171 THR A CA 1
ATOM 1310 C C . THR A 1 171 ? -7.419 18.826 -1.609 1.00 96.81 171 THR A C 1
ATOM 1312 O O . THR A 1 171 ? -6.723 18.619 -0.616 1.00 96.81 171 THR A O 1
ATOM 1315 N N . ALA A 1 172 ? -7.220 18.174 -2.756 1.00 98.06 172 ALA A N 1
ATOM 1316 C CA . ALA A 1 172 ? -6.153 17.194 -2.962 1.00 98.06 172 ALA A CA 1
ATOM 1317 C C . ALA A 1 172 ? -4.739 17.784 -2.798 1.00 98.06 172 ALA A C 1
ATOM 1319 O O . ALA A 1 172 ? -3.782 17.055 -2.535 1.00 98.06 172 ALA A O 1
ATOM 1320 N N . THR A 1 173 ? -4.599 19.111 -2.914 1.00 97.25 173 THR A N 1
ATOM 1321 C CA . THR A 1 173 ? -3.325 19.827 -2.731 1.00 97.25 173 THR A CA 1
ATOM 1322 C C . THR A 1 173 ? -2.888 19.949 -1.270 1.00 97.25 173 THR A C 1
ATOM 1324 O O . THR A 1 173 ? -1.850 20.546 -0.990 1.00 97.25 173 THR A O 1
ATOM 1327 N N . GLN A 1 174 ? -3.688 19.437 -0.334 1.00 95.44 174 GLN A N 1
ATOM 1328 C CA . GLN A 1 174 ? -3.354 19.319 1.079 1.00 95.44 174 GLN A CA 1
ATOM 1329 C C . GLN A 1 174 ? -3.364 17.842 1.460 1.00 95.44 174 GLN A C 1
ATOM 1331 O O . GLN A 1 174 ? -4.302 17.109 1.147 1.00 95.44 174 GLN A O 1
ATOM 1336 N N . LEU A 1 175 ? -2.313 17.399 2.147 1.00 94.31 175 LEU A N 1
ATOM 1337 C CA . LEU A 1 175 ? -2.189 16.004 2.536 1.00 94.31 175 LEU A CA 1
ATOM 1338 C C . LEU A 1 175 ? -3.249 15.642 3.586 1.00 94.31 175 LEU A C 1
ATOM 1340 O O . LEU A 1 175 ? -3.134 16.010 4.755 1.00 94.31 175 LEU A O 1
ATOM 1344 N N . ASN A 1 176 ? -4.251 14.860 3.186 1.00 95.31 176 ASN A N 1
ATOM 1345 C CA . ASN A 1 176 ? -5.201 14.253 4.111 1.00 95.31 176 ASN A CA 1
ATOM 1346 C C . ASN A 1 176 ? -4.633 12.924 4.637 1.00 95.31 176 ASN A C 1
ATOM 1348 O O . ASN A 1 176 ? -4.407 11.989 3.865 1.00 95.31 176 ASN A O 1
ATOM 1352 N N . ARG A 1 177 ? -4.392 12.848 5.952 1.00 92.81 177 ARG A N 1
ATOM 1353 C CA . ARG A 1 177 ? -3.765 11.684 6.600 1.00 92.81 177 ARG A CA 1
ATOM 1354 C C . ARG A 1 177 ? -4.663 10.455 6.617 1.00 92.81 177 ARG A C 1
ATOM 1356 O O . ARG A 1 177 ? -4.177 9.356 6.375 1.00 92.81 177 ARG A O 1
ATOM 1363 N N . ASP A 1 178 ? -5.953 10.635 6.874 1.00 95.38 178 ASP A N 1
ATOM 1364 C CA . ASP A 1 178 ? -6.902 9.521 6.890 1.00 95.38 178 ASP A CA 1
ATOM 1365 C C . ASP A 1 178 ? -7.096 8.962 5.481 1.00 95.38 178 ASP A C 1
ATOM 1367 O O . ASP A 1 178 ? -7.086 7.747 5.296 1.00 95.38 178 ASP A O 1
ATOM 1371 N N . LEU A 1 179 ? -7.149 9.836 4.469 1.00 97.50 179 LEU A N 1
ATOM 1372 C CA . LEU A 1 179 ? -7.168 9.402 3.073 1.00 97.50 179 LEU A CA 1
ATOM 1373 C C . LEU A 1 179 ? -5.853 8.711 2.675 1.00 97.50 179 LEU A C 1
ATOM 1375 O O . LEU A 1 179 ? -5.886 7.727 1.941 1.00 97.50 179 LEU A O 1
ATOM 1379 N N . GLY A 1 180 ? -4.706 9.156 3.199 1.00 97.19 180 GLY A N 1
ATOM 1380 C CA . GLY A 1 180 ? -3.420 8.472 3.031 1.00 97.19 180 GLY A CA 1
ATOM 1381 C C . GLY A 1 180 ? -3.407 7.070 3.649 1.00 97.19 180 GLY A C 1
ATOM 1382 O O . GLY A 1 180 ? -3.026 6.111 2.978 1.00 97.19 180 GLY A O 1
ATOM 1383 N N . LYS A 1 181 ? -3.893 6.924 4.890 1.00 97.25 181 LYS A N 1
ATOM 1384 C CA . LYS A 1 181 ? -4.042 5.627 5.575 1.00 97.25 181 LYS A CA 1
ATOM 1385 C C . LYS A 1 181 ? -4.988 4.694 4.817 1.00 97.25 181 LYS A C 1
ATOM 1387 O O . LYS A 1 181 ? -4.650 3.535 4.585 1.00 97.25 181 LYS A O 1
ATOM 1392 N N . ALA A 1 182 ? -6.136 5.203 4.371 1.00 98.44 182 ALA A N 1
ATOM 1393 C CA . ALA A 1 182 ? -7.049 4.447 3.522 1.00 98.44 182 ALA A CA 1
ATOM 1394 C C . ALA A 1 182 ? -6.365 4.031 2.209 1.00 98.44 182 ALA A C 1
ATOM 1396 O O . ALA A 1 182 ? -6.461 2.876 1.807 1.00 98.44 182 ALA A O 1
ATOM 1397 N N . SER A 1 183 ? -5.602 4.933 1.583 1.00 98.81 183 SER A N 1
ATOM 1398 C CA . SER A 1 183 ? -4.891 4.662 0.329 1.00 98.81 183 SER A CA 1
ATOM 1399 C C . SER A 1 183 ? -3.851 3.549 0.478 1.00 98.81 183 SER A C 1
ATOM 1401 O O . SER A 1 183 ? -3.820 2.655 -0.361 1.00 98.81 183 SER A O 1
ATOM 1403 N N . VAL A 1 184 ? -3.030 3.541 1.537 1.00 98.38 184 VAL A N 1
ATOM 1404 C CA . VAL A 1 184 ? -2.035 2.465 1.727 1.00 98.38 184 VAL A CA 1
ATOM 1405 C C . VAL A 1 184 ? -2.697 1.120 2.047 1.00 98.38 184 VAL A C 1
ATOM 1407 O O . VAL A 1 184 ? -2.265 0.079 1.563 1.00 98.38 184 VAL A O 1
ATOM 1410 N N . CYS A 1 185 ? -3.798 1.128 2.802 1.00 98.44 185 CYS A N 1
ATOM 1411 C CA . CYS A 1 185 ? -4.550 -0.090 3.102 1.00 98.44 185 CYS A CA 1
ATOM 1412 C C . CYS A 1 185 ? -5.212 -0.668 1.840 1.00 98.44 185 CYS A C 1
ATOM 1414 O O . CYS A 1 185 ? -5.142 -1.871 1.586 1.00 98.44 185 CYS A O 1
ATOM 1416 N N . LEU A 1 186 ? -5.822 0.187 1.017 1.00 98.69 186 LEU A N 1
ATOM 1417 C CA . LEU A 1 186 ? -6.464 -0.221 -0.233 1.00 98.69 186 LEU A CA 1
ATOM 1418 C C . LEU A 1 186 ? -5.438 -0.630 -1.292 1.00 98.69 186 LEU A C 1
ATOM 1420 O O . LEU A 1 186 ? -5.677 -1.601 -2.005 1.00 98.69 186 LEU A O 1
ATOM 1424 N N . SER A 1 187 ? -4.275 0.027 -1.362 1.00 98.44 187 SER A N 1
ATOM 1425 C CA . SER A 1 187 ? -3.187 -0.408 -2.245 1.00 98.44 187 SER A CA 1
ATOM 1426 C C . SER A 1 187 ? -2.700 -1.810 -1.870 1.00 98.44 187 SER A C 1
ATOM 1428 O O . SER A 1 187 ? -2.482 -2.626 -2.761 1.00 98.44 187 SER A O 1
ATOM 1430 N N . ALA A 1 188 ? -2.633 -2.156 -0.582 1.00 98.12 188 ALA A N 1
ATOM 1431 C CA . ALA A 1 188 ? -2.318 -3.515 -0.147 1.00 98.12 188 ALA A CA 1
ATOM 1432 C C . ALA A 1 188 ? -3.407 -4.525 -0.545 1.00 98.12 188 ALA A C 1
ATOM 1434 O O . ALA A 1 188 ? -3.096 -5.603 -1.057 1.00 98.12 188 ALA A O 1
ATOM 1435 N N . ALA A 1 189 ? -4.686 -4.158 -0.409 1.00 98.31 189 ALA A N 1
ATOM 1436 C CA . ALA A 1 189 ? -5.805 -5.008 -0.818 1.00 98.31 189 ALA A CA 1
ATOM 1437 C C . ALA A 1 189 ? -5.804 -5.331 -2.323 1.00 98.31 189 ALA A C 1
ATOM 1439 O O . ALA A 1 189 ? -6.297 -6.389 -2.706 1.00 98.31 189 ALA A O 1
ATOM 1440 N N . THR A 1 190 ? -5.212 -4.483 -3.179 1.00 97.88 190 THR A N 1
ATOM 1441 C CA . THR A 1 190 ? -5.131 -4.743 -4.632 1.00 97.88 190 THR A CA 1
ATOM 1442 C C . THR A 1 190 ? -4.383 -6.024 -4.981 1.00 97.88 190 THR A C 1
ATOM 1444 O O . THR A 1 190 ? -4.572 -6.552 -6.065 1.00 97.88 190 THR A O 1
ATOM 1447 N N . TYR A 1 191 ? -3.564 -6.577 -4.088 1.00 96.06 191 TYR A N 1
ATOM 1448 C CA . TYR A 1 191 ? -2.843 -7.819 -4.365 1.00 96.06 191 TYR A CA 1
ATOM 1449 C C . TYR A 1 191 ? -3.759 -9.047 -4.446 1.00 96.06 191 TYR A C 1
ATOM 1451 O O . TYR A 1 191 ? -3.316 -10.117 -4.855 1.00 96.06 191 TYR A O 1
ATOM 1459 N N . ASN A 1 192 ? -5.040 -8.886 -4.107 1.00 96.75 192 ASN A N 1
ATOM 1460 C CA . ASN A 1 192 ? -6.084 -9.862 -4.352 1.00 96.75 192 ASN A CA 1
ATOM 1461 C C . ASN A 1 192 ? -7.342 -9.152 -4.884 1.00 96.75 192 ASN A C 1
ATOM 1463 O O . ASN A 1 192 ? -7.920 -8.292 -4.218 1.00 96.75 192 ASN A O 1
ATOM 1467 N N . LYS A 1 193 ? -7.775 -9.547 -6.084 1.00 97.31 193 LYS A N 1
ATOM 1468 C CA . LYS A 1 193 ? -8.926 -8.982 -6.803 1.00 97.31 193 LYS A CA 1
ATOM 1469 C C . LYS A 1 193 ? -10.206 -8.925 -5.958 1.00 97.31 193 LYS A C 1
ATOM 1471 O O . LYS A 1 193 ? -10.896 -7.905 -5.964 1.00 97.31 193 LYS A O 1
ATOM 1476 N N . GLU A 1 194 ? -10.501 -9.982 -5.205 1.00 98.00 194 GLU A N 1
ATOM 1477 C CA . GLU A 1 194 ? -11.715 -10.067 -4.388 1.00 98.00 194 GLU A CA 1
ATOM 1478 C C . GLU A 1 194 ? -11.606 -9.239 -3.104 1.00 98.00 194 GLU A C 1
ATOM 1480 O O . GLU A 1 194 ? -12.587 -8.630 -2.677 1.00 98.00 194 GLU A O 1
ATOM 1485 N N . ASN A 1 195 ? -10.409 -9.128 -2.516 1.00 98.12 195 ASN A N 1
ATOM 1486 C CA . ASN A 1 195 ? -10.202 -8.292 -1.333 1.00 98.12 195 ASN A CA 1
ATOM 1487 C C . ASN A 1 195 ? -10.464 -6.811 -1.635 1.00 98.12 195 ASN A C 1
ATOM 1489 O O . ASN A 1 195 ? -11.208 -6.170 -0.889 1.00 98.12 195 ASN A O 1
ATOM 1493 N N . ILE A 1 196 ? -9.889 -6.268 -2.720 1.00 98.56 196 ILE A N 1
ATOM 1494 C CA . ILE A 1 196 ? -10.120 -4.865 -3.105 1.00 98.56 196 ILE A CA 1
ATOM 1495 C C . ILE A 1 196 ? -11.578 -4.621 -3.508 1.00 98.56 196 ILE A C 1
ATOM 1497 O O . ILE A 1 196 ? -12.158 -3.609 -3.122 1.00 98.56 196 ILE A O 1
ATOM 1501 N N . LYS A 1 197 ? -12.212 -5.562 -4.216 1.00 98.56 197 LYS A N 1
ATOM 1502 C CA . LYS A 1 197 ? -13.632 -5.460 -4.569 1.00 98.56 197 LYS A CA 1
ATOM 1503 C C . LYS A 1 197 ? -14.518 -5.415 -3.323 1.00 98.56 197 LYS A C 1
ATOM 1505 O O . LYS A 1 197 ? -15.290 -4.473 -3.157 1.00 98.56 197 LYS A O 1
ATOM 1510 N N . SER A 1 198 ? -14.345 -6.377 -2.414 1.00 98.31 198 SER A N 1
ATOM 1511 C CA . SER A 1 198 ? -15.171 -6.508 -1.210 1.00 98.31 198 SER A CA 1
ATOM 1512 C C . SER A 1 198 ? -15.111 -5.269 -0.318 1.00 98.31 198 SER A C 1
ATOM 1514 O O . SER A 1 198 ? -16.137 -4.826 0.199 1.00 98.31 198 SER A O 1
ATOM 1516 N N . VAL A 1 199 ? -13.922 -4.689 -0.120 1.00 98.38 199 VAL A N 1
ATOM 1517 C CA . VAL A 1 199 ? -13.789 -3.489 0.718 1.00 98.38 199 VAL A CA 1
ATOM 1518 C C . VAL A 1 199 ? -14.408 -2.256 0.053 1.00 98.38 199 VAL A C 1
ATOM 1520 O O . VAL A 1 199 ? -15.083 -1.487 0.734 1.00 98.38 199 VAL A O 1
ATOM 1523 N N . LEU A 1 200 ? -14.270 -2.095 -1.268 1.00 98.69 200 LEU A N 1
ATOM 1524 C CA . LEU A 1 200 ? -14.879 -0.980 -1.998 1.00 98.69 200 LEU A CA 1
ATOM 1525 C C . LEU A 1 200 ? -16.409 -1.044 -1.980 1.00 98.69 200 LEU A C 1
ATOM 1527 O O . LEU A 1 200 ? -17.055 -0.032 -1.709 1.00 98.69 200 LEU A O 1
ATOM 1531 N N . GLU A 1 201 ? -16.989 -2.226 -2.188 1.00 98.38 201 GLU A N 1
ATOM 1532 C CA . GLU A 1 201 ? -18.441 -2.429 -2.112 1.00 98.38 201 GLU A CA 1
ATOM 1533 C C . GLU A 1 201 ? -18.977 -2.116 -0.707 1.00 98.38 201 GLU A C 1
ATOM 1535 O O . GLU A 1 201 ? -19.973 -1.407 -0.569 1.00 98.38 201 GLU A O 1
ATOM 1540 N N . LYS A 1 202 ? -18.264 -2.530 0.352 1.00 97.31 202 LYS A N 1
ATOM 1541 C CA . LYS A 1 202 ? -18.598 -2.161 1.742 1.00 97.31 202 LYS A CA 1
ATOM 1542 C C . LYS A 1 202 ? -18.524 -0.655 1.989 1.00 97.31 202 LYS A C 1
ATOM 1544 O O . LYS A 1 202 ? -19.333 -0.128 2.744 1.00 97.31 202 LYS A O 1
ATOM 1549 N N . MET A 1 203 ? -17.587 0.043 1.347 1.00 97.69 203 MET A N 1
ATOM 1550 C CA . MET A 1 203 ? -17.477 1.509 1.389 1.00 97.69 203 MET A CA 1
ATOM 1551 C C . MET A 1 203 ? -18.563 2.220 0.552 1.00 97.69 203 MET A C 1
ATOM 1553 O O . MET A 1 203 ? -18.621 3.456 0.533 1.00 97.69 203 MET A O 1
ATOM 1557 N N . GLY A 1 204 ? -19.425 1.468 -0.140 1.00 97.88 204 GLY A N 1
ATOM 1558 C CA . GLY A 1 204 ? -20.507 1.982 -0.979 1.00 97.88 204 GLY A CA 1
ATOM 1559 C C . GLY A 1 204 ? -20.071 2.382 -2.389 1.00 97.88 204 GLY A C 1
ATOM 1560 O O . GLY A 1 204 ? -20.768 3.159 -3.038 1.00 97.88 204 GLY A O 1
ATOM 1561 N N . TYR A 1 205 ? -18.915 1.907 -2.856 1.00 98.62 205 TYR A N 1
ATOM 1562 C CA . TYR A 1 205 ? -18.490 2.074 -4.244 1.00 98.62 205 TYR A CA 1
ATOM 1563 C C . TYR A 1 205 ? -19.058 0.966 -5.125 1.00 98.62 205 TYR A C 1
ATOM 1565 O O . TYR A 1 205 ? -19.107 -0.199 -4.741 1.00 98.62 205 TYR A O 1
ATOM 1573 N N . VAL A 1 206 ? -19.395 1.324 -6.359 1.00 98.50 206 VAL A N 1
ATOM 1574 C CA . VAL A 1 206 ? -19.691 0.367 -7.424 1.00 98.50 206 VAL A CA 1
ATOM 1575 C C . VAL A 1 206 ? -18.403 0.092 -8.188 1.00 98.50 206 VAL A C 1
ATOM 1577 O O . VAL A 1 206 ? -17.851 0.999 -8.817 1.00 98.50 206 VAL A O 1
ATOM 1580 N N . VAL A 1 207 ? -17.921 -1.150 -8.148 1.00 98.44 207 VAL A N 1
ATOM 1581 C CA . VAL A 1 207 ? -16.788 -1.588 -8.971 1.00 98.44 207 VAL A CA 1
ATOM 1582 C C . VAL A 1 207 ? -17.238 -1.666 -10.429 1.00 98.44 207 VAL A C 1
ATOM 1584 O O . VAL A 1 207 ? -18.136 -2.424 -10.772 1.00 98.44 207 VAL A O 1
ATOM 1587 N N . ILE A 1 208 ? -16.623 -0.850 -11.285 1.00 96.62 208 ILE A N 1
ATOM 1588 C CA . ILE A 1 208 ? -16.964 -0.749 -12.710 1.00 96.62 208 ILE A CA 1
ATOM 1589 C C . ILE A 1 208 ? -16.238 -1.835 -13.501 1.00 96.62 208 ILE A C 1
ATOM 1591 O O . ILE A 1 208 ? -16.793 -2.407 -14.433 1.00 96.62 208 ILE A O 1
ATOM 1595 N N . ARG A 1 209 ? -14.971 -2.078 -13.158 1.00 95.69 209 ARG A N 1
ATOM 1596 C CA . ARG A 1 209 ? -14.077 -2.975 -13.896 1.00 95.69 209 ARG A CA 1
ATOM 1597 C C . ARG A 1 209 ? -12.909 -3.413 -13.024 1.00 95.69 209 ARG A C 1
ATOM 1599 O O . ARG A 1 209 ? -12.435 -2.659 -12.170 1.00 95.69 209 ARG A O 1
ATOM 1606 N N . GLN A 1 210 ? -12.424 -4.615 -13.301 1.00 97.94 210 GLN A N 1
ATOM 1607 C CA . GLN A 1 210 ? -11.194 -5.171 -12.754 1.00 97.94 210 GLN A CA 1
ATOM 1608 C C . GLN A 1 210 ? -10.436 -5.826 -13.902 1.00 97.94 210 GLN A C 1
ATOM 1610 O O . GLN A 1 210 ? -10.977 -6.702 -14.572 1.00 97.94 210 GLN A O 1
ATOM 1615 N N . VAL A 1 211 ? -9.211 -5.379 -14.153 1.00 97.88 211 VAL A N 1
ATOM 1616 C CA . VAL A 1 211 ? -8.470 -5.709 -15.374 1.00 97.88 211 VAL A CA 1
ATOM 1617 C C . VAL A 1 211 ? -7.134 -6.347 -15.004 1.00 97.88 211 VAL A C 1
ATOM 1619 O O . VAL A 1 211 ? -6.527 -5.970 -14.006 1.00 97.88 211 VAL A O 1
ATOM 1622 N N . ASN A 1 212 ? -6.692 -7.326 -15.799 1.00 97.06 212 ASN A N 1
ATOM 1623 C CA . ASN A 1 212 ? -5.386 -8.003 -15.744 1.00 97.06 212 ASN A CA 1
ATOM 1624 C C . ASN A 1 212 ? -4.965 -8.686 -14.424 1.00 97.06 212 ASN A C 1
ATOM 1626 O O . ASN A 1 212 ? -3.846 -9.187 -14.368 1.00 97.06 212 ASN A O 1
ATOM 1630 N N . TYR A 1 213 ? -5.804 -8.768 -13.385 1.00 96.31 213 TYR A N 1
ATOM 1631 C CA . TYR A 1 213 ? -5.440 -9.451 -12.127 1.00 96.31 213 TYR A CA 1
ATOM 1632 C C . TYR A 1 213 ? -5.016 -10.914 -12.310 1.00 96.31 213 TYR A C 1
ATOM 1634 O O . TYR A 1 213 ? -4.183 -11.417 -11.564 1.00 96.31 213 TYR A O 1
ATOM 1642 N N . GLU A 1 214 ? -5.594 -11.586 -13.302 1.00 94.56 214 GLU A N 1
ATOM 1643 C CA . GLU A 1 214 ? -5.358 -13.000 -13.615 1.00 94.56 214 GLU A CA 1
ATOM 1644 C C . GLU A 1 214 ? -4.509 -13.170 -14.887 1.00 94.56 214 GLU A C 1
ATOM 1646 O O . GLU A 1 214 ? -4.269 -14.291 -15.332 1.00 94.56 214 GLU A O 1
ATOM 1651 N N . LYS A 1 215 ? -4.045 -12.067 -15.499 1.00 94.75 215 LYS A N 1
ATOM 1652 C CA . LYS A 1 215 ? -3.221 -12.139 -16.709 1.00 94.75 215 LYS A CA 1
ATOM 1653 C C . LYS A 1 215 ? -1.852 -12.713 -16.341 1.00 94.75 215 LYS A C 1
ATOM 1655 O O . LYS A 1 215 ? -1.115 -12.127 -15.548 1.00 94.75 215 LYS A O 1
ATOM 1660 N N . ALA A 1 216 ? -1.502 -13.844 -16.950 1.00 92.88 216 ALA A N 1
ATOM 1661 C CA . ALA A 1 216 ? -0.201 -14.468 -16.762 1.00 92.88 216 ALA A CA 1
ATOM 1662 C C . ALA A 1 216 ? 0.913 -13.566 -17.312 1.00 92.88 216 ALA A C 1
ATOM 1664 O O . ALA A 1 216 ? 0.848 -13.100 -18.449 1.00 92.88 216 ALA A O 1
ATOM 1665 N N . ALA A 1 217 ? 1.938 -13.332 -16.496 1.00 93.12 217 ALA A N 1
ATOM 1666 C CA . ALA A 1 217 ? 3.123 -12.596 -16.903 1.00 93.12 217 ALA A CA 1
ATOM 1667 C C . ALA A 1 217 ? 4.215 -13.562 -17.363 1.00 93.12 217 ALA A C 1
ATOM 1669 O O . ALA A 1 217 ? 4.482 -14.567 -16.704 1.00 93.12 217 ALA A O 1
ATOM 1670 N N . THR A 1 218 ? 4.884 -13.224 -18.459 1.00 90.81 218 THR A N 1
ATOM 1671 C CA . THR A 1 218 ? 6.058 -13.946 -18.964 1.00 90.81 218 THR A CA 1
ATOM 1672 C C . THR A 1 218 ? 7.260 -13.009 -19.016 1.00 90.81 218 THR A C 1
ATOM 1674 O O . THR A 1 218 ? 7.139 -11.812 -18.767 1.00 90.81 218 THR A O 1
ATOM 1677 N N . ARG A 1 219 ? 8.447 -13.516 -19.362 1.00 84.38 219 ARG A N 1
ATOM 1678 C CA . ARG A 1 219 ? 9.652 -12.678 -19.500 1.00 84.38 219 ARG A CA 1
ATOM 1679 C C . ARG A 1 219 ? 9.552 -11.641 -20.630 1.00 84.38 219 ARG A C 1
ATOM 1681 O O . ARG A 1 219 ? 10.258 -10.637 -20.589 1.00 84.38 219 ARG A O 1
ATOM 1688 N N . THR A 1 220 ? 8.678 -11.856 -21.611 1.00 86.69 220 THR A N 1
ATOM 1689 C CA . THR A 1 220 ? 8.500 -10.976 -22.778 1.00 86.69 220 THR A CA 1
ATOM 1690 C C . THR A 1 220 ? 7.163 -10.232 -22.785 1.00 86.69 220 THR A C 1
ATOM 1692 O O . THR A 1 220 ? 7.079 -9.168 -23.389 1.00 86.69 220 THR A O 1
ATOM 1695 N N . ASP A 1 221 ? 6.145 -10.730 -22.076 1.00 92.19 221 ASP A N 1
ATOM 1696 C CA . ASP A 1 221 ? 4.874 -10.038 -21.826 1.00 92.19 221 ASP A CA 1
ATOM 1697 C C . ASP A 1 221 ? 4.694 -9.818 -20.321 1.00 92.19 221 ASP A C 1
ATOM 1699 O O . ASP A 1 221 ? 4.145 -10.652 -19.600 1.00 92.19 221 ASP A O 1
ATOM 1703 N N . ASN A 1 222 ? 5.219 -8.694 -19.838 1.00 93.62 222 ASN A N 1
ATOM 1704 C CA . ASN A 1 222 ? 5.140 -8.283 -18.436 1.00 93.62 222 ASN A CA 1
ATOM 1705 C C . ASN A 1 222 ? 4.856 -6.784 -18.249 1.00 93.62 222 ASN A C 1
ATOM 1707 O O . ASN A 1 222 ? 4.663 -6.335 -17.117 1.00 93.62 222 ASN A O 1
ATOM 1711 N N . ASP A 1 223 ? 4.751 -6.010 -19.332 1.00 95.44 223 ASP A N 1
ATOM 1712 C CA . ASP A 1 223 ? 4.576 -4.550 -19.338 1.00 95.44 223 ASP A CA 1
ATOM 1713 C C . ASP A 1 223 ? 3.100 -4.108 -19.116 1.00 95.44 223 ASP A C 1
ATOM 1715 O O . ASP A 1 223 ? 2.627 -3.147 -19.713 1.00 95.44 223 ASP A O 1
ATOM 1719 N N . PHE A 1 224 ? 2.354 -4.799 -18.245 1.00 96.00 224 PHE A N 1
ATOM 1720 C CA . PHE A 1 224 ? 0.966 -4.484 -17.855 1.00 96.00 224 PHE A CA 1
ATOM 1721 C C . PHE A 1 224 ? 0.779 -4.519 -16.333 1.00 96.00 224 PHE A C 1
ATOM 1723 O O . PHE A 1 224 ? 1.560 -5.164 -15.650 1.00 96.00 224 PHE A O 1
ATOM 1730 N N . VAL A 1 225 ? -0.283 -3.923 -15.786 1.00 97.81 225 VAL A N 1
ATOM 1731 C CA . VAL A 1 225 ? -0.639 -4.028 -14.351 1.00 97.81 225 VAL A CA 1
ATOM 1732 C C . VAL A 1 225 ? -2.066 -4.524 -14.162 1.00 97.81 225 VAL A C 1
ATOM 1734 O O . VAL A 1 225 ? -2.911 -4.292 -15.028 1.00 97.81 225 VAL A O 1
ATOM 1737 N N . GLY A 1 226 ? -2.327 -5.182 -13.029 1.00 98.12 226 GLY A N 1
ATOM 1738 C CA . GLY A 1 226 ? -3.681 -5.398 -12.524 1.00 98.12 226 GLY A CA 1
ATOM 1739 C C . GLY A 1 226 ? -4.242 -4.106 -11.929 1.00 98.12 226 GLY A C 1
ATOM 1740 O O . GLY A 1 226 ? -3.504 -3.352 -11.295 1.00 98.12 226 GLY A O 1
ATOM 1741 N N . TYR A 1 227 ? -5.523 -3.805 -12.131 1.00 98.62 227 TYR A N 1
ATOM 1742 C CA . TYR A 1 227 ? -6.135 -2.607 -11.546 1.00 98.62 227 TYR A CA 1
ATOM 1743 C C . TYR A 1 227 ? -7.656 -2.707 -11.441 1.00 98.62 227 TYR A C 1
ATOM 1745 O O . TYR A 1 227 ? -8.315 -3.424 -12.196 1.00 98.62 227 TYR A O 1
ATOM 1753 N N . THR A 1 228 ? -8.212 -1.957 -10.493 1.00 98.69 228 THR A N 1
ATOM 1754 C CA . THR A 1 228 ? -9.651 -1.832 -10.247 1.00 98.69 228 THR A CA 1
ATOM 1755 C C . THR A 1 228 ? -10.077 -0.383 -10.450 1.00 98.69 228 THR A C 1
ATOM 1757 O O . THR A 1 228 ? -9.471 0.520 -9.867 1.00 98.69 228 THR A O 1
ATOM 1760 N N . VAL A 1 229 ? -11.145 -0.162 -11.224 1.00 98.44 229 VAL A N 1
ATOM 1761 C CA . VAL A 1 229 ? -11.822 1.141 -11.301 1.00 98.44 229 VAL A CA 1
ATOM 1762 C C . VAL A 1 229 ? -13.203 1.026 -10.675 1.00 98.44 229 VAL A C 1
ATOM 1764 O O . VAL A 1 229 ? -13.976 0.125 -11.007 1.00 98.44 229 VAL A O 1
ATOM 1767 N N . ALA A 1 230 ? -13.524 1.949 -9.777 1.00 98.50 230 ALA A N 1
ATOM 1768 C CA . ALA A 1 230 ? -14.805 2.007 -9.086 1.00 98.50 230 ALA A CA 1
ATOM 1769 C C . ALA A 1 230 ? -15.346 3.438 -9.069 1.00 98.50 230 ALA A C 1
ATOM 1771 O O . ALA A 1 230 ? -14.586 4.392 -9.233 1.00 98.50 230 ALA A O 1
ATOM 1772 N N . ARG A 1 231 ? -16.653 3.600 -8.854 1.00 98.25 231 ARG A N 1
ATOM 1773 C CA . ARG A 1 231 ? -17.270 4.920 -8.683 1.00 98.25 231 ARG A CA 1
ATOM 1774 C C . ARG A 1 231 ? -18.220 4.989 -7.508 1.00 98.25 231 ARG A C 1
ATOM 1776 O O . ARG A 1 231 ? -18.840 3.991 -7.147 1.00 98.25 231 ARG A O 1
ATOM 1783 N N . LYS A 1 232 ? -18.394 6.197 -6.988 1.00 98.31 232 LYS A N 1
ATOM 1784 C CA . LYS A 1 232 ? -19.426 6.517 -6.008 1.00 98.31 232 LYS A CA 1
ATOM 1785 C C . LYS A 1 232 ? -19.967 7.918 -6.251 1.00 98.31 232 LYS A C 1
ATOM 1787 O O . LYS A 1 232 ? -19.195 8.851 -6.470 1.00 98.31 232 LYS A O 1
ATOM 1792 N N . PHE A 1 233 ? -21.286 8.053 -6.207 1.00 98.06 233 PHE A N 1
ATOM 1793 C CA . PHE A 1 233 ? -21.945 9.354 -6.179 1.00 98.06 233 PHE A CA 1
ATOM 1794 C C . PHE A 1 233 ? -22.024 9.828 -4.736 1.00 98.06 233 PHE A C 1
ATOM 1796 O O . PHE A 1 233 ? -22.417 9.062 -3.856 1.00 98.06 233 PHE A O 1
ATOM 1803 N N . ILE A 1 234 ? -21.633 11.072 -4.497 1.00 96.75 234 ILE A N 1
ATOM 1804 C CA . ILE A 1 234 ? -21.655 11.677 -3.168 1.00 96.75 234 ILE A CA 1
ATOM 1805 C C . ILE A 1 234 ? -22.220 13.090 -3.250 1.00 96.75 234 ILE A C 1
ATOM 1807 O O . ILE A 1 234 ? -22.205 13.722 -4.308 1.00 96.75 234 ILE A O 1
ATOM 1811 N N . THR A 1 235 ? -22.661 13.611 -2.112 1.00 95.31 235 THR A N 1
ATOM 1812 C CA . THR A 1 235 ? -23.083 15.005 -1.982 1.00 95.31 235 THR A CA 1
ATOM 1813 C C . THR A 1 235 ? -22.141 15.719 -1.022 1.00 95.31 235 THR A C 1
ATOM 1815 O O . THR A 1 235 ? -22.002 15.312 0.129 1.00 95.31 235 THR A O 1
ATOM 1818 N N . ILE A 1 236 ? -21.492 16.784 -1.492 1.00 91.56 236 ILE A N 1
ATOM 1819 C CA . ILE A 1 236 ? -20.659 17.673 -0.673 1.00 91.56 236 ILE A CA 1
ATOM 1820 C C . ILE A 1 236 ? -21.248 19.071 -0.803 1.00 91.56 236 ILE A C 1
ATOM 1822 O O . ILE A 1 236 ? -21.438 19.549 -1.915 1.00 91.56 236 ILE A O 1
ATOM 1826 N N . ASN A 1 237 ? -21.546 19.726 0.322 1.00 87.69 237 ASN A N 1
ATOM 1827 C CA . ASN A 1 237 ? -22.098 21.088 0.350 1.00 87.69 237 ASN A CA 1
ATOM 1828 C C . ASN A 1 237 ? -23.321 21.264 -0.577 1.00 87.69 237 ASN A C 1
ATOM 1830 O O . ASN A 1 237 ? -23.400 22.226 -1.335 1.00 87.69 237 ASN A O 1
ATOM 1834 N N . SER A 1 238 ? -24.247 20.298 -0.557 1.00 89.88 238 SER A N 1
ATOM 1835 C CA . SER A 1 238 ? -25.445 20.253 -1.417 1.00 89.88 238 SER A CA 1
ATOM 1836 C C . SER A 1 238 ? -25.182 20.143 -2.929 1.00 89.88 238 SER A C 1
ATOM 1838 O O . SER A 1 238 ? -26.127 20.171 -3.714 1.00 89.88 238 SER A O 1
ATOM 1840 N N . GLN A 1 239 ? -23.930 19.952 -3.354 1.00 93.50 239 GLN A N 1
ATOM 1841 C CA . GLN A 1 239 ? -23.552 19.685 -4.738 1.00 93.50 239 GLN A CA 1
ATOM 1842 C C . GLN A 1 239 ? -23.271 18.192 -4.942 1.00 93.50 239 GLN A C 1
ATOM 1844 O O . GLN A 1 239 ? -22.617 17.543 -4.122 1.00 93.50 239 GLN A O 1
ATOM 1849 N N . SER A 1 240 ? -23.767 17.637 -6.049 1.00 96.44 240 SER A N 1
ATOM 1850 C CA . SER A 1 240 ? -23.472 16.255 -6.436 1.00 96.44 240 SER A CA 1
ATOM 1851 C C . SER A 1 240 ? -22.075 16.152 -7.043 1.00 96.44 240 SER A C 1
ATOM 1853 O O . SER A 1 240 ? -21.722 16.909 -7.946 1.00 96.44 240 SER A O 1
ATOM 1855 N N . HIS A 1 241 ? -21.300 15.184 -6.566 1.00 98.00 241 HIS A N 1
ATOM 1856 C CA . HIS A 1 241 ? -19.979 14.836 -7.075 1.00 98.00 241 HIS A CA 1
ATOM 1857 C C . HIS A 1 241 ? -19.915 13.350 -7.417 1.00 98.00 241 HIS A C 1
ATOM 1859 O O . HIS A 1 241 ? -20.630 12.529 -6.839 1.00 98.00 241 HIS A O 1
ATOM 1865 N N . THR A 1 242 ? -19.001 12.997 -8.319 1.00 98.50 242 THR A N 1
ATOM 1866 C CA . THR A 1 242 ? -18.659 11.595 -8.585 1.00 98.50 242 THR A CA 1
ATOM 1867 C C . THR A 1 242 ? -17.207 11.356 -8.214 1.00 98.50 242 THR A C 1
ATOM 1869 O O . THR A 1 242 ? -16.317 12.005 -8.764 1.00 98.50 242 THR A O 1
ATOM 1872 N N . ILE A 1 243 ? -16.961 10.422 -7.298 1.00 98.56 243 ILE A N 1
ATOM 1873 C CA . ILE A 1 243 ? -15.616 9.912 -7.041 1.00 98.56 243 ILE A CA 1
ATOM 1874 C C . ILE A 1 243 ? -15.358 8.764 -8.010 1.00 98.56 243 ILE A C 1
ATOM 1876 O O . ILE A 1 243 ? -16.117 7.797 -8.028 1.00 98.56 243 ILE A O 1
ATOM 1880 N N . TYR A 1 244 ? -14.273 8.860 -8.770 1.00 98.50 244 TYR A N 1
ATOM 1881 C CA . TYR A 1 244 ? -13.693 7.781 -9.556 1.00 98.50 244 TYR A CA 1
ATOM 1882 C C . TYR A 1 244 ? -12.432 7.295 -8.859 1.00 98.50 244 TYR A C 1
ATOM 1884 O O . TYR A 1 244 ? -11.456 8.032 -8.729 1.00 98.50 244 TYR A O 1
ATOM 1892 N N . CYS A 1 245 ? -12.451 6.047 -8.421 1.00 97.94 245 CYS A N 1
ATOM 1893 C CA . CYS A 1 245 ? -11.302 5.399 -7.822 1.00 97.94 245 CYS A CA 1
ATOM 1894 C C . CYS A 1 245 ? -10.563 4.570 -8.858 1.00 97.94 245 CYS A C 1
ATOM 1896 O O . CYS A 1 245 ? -11.193 3.811 -9.590 1.00 97.94 245 CYS A O 1
ATOM 1898 N N . VAL A 1 246 ? -9.239 4.662 -8.860 1.00 98.50 246 VAL A N 1
ATOM 1899 C CA . VAL A 1 246 ? -8.346 3.861 -9.695 1.00 98.50 246 VAL A CA 1
ATOM 1900 C C . VAL A 1 246 ? -7.264 3.290 -8.782 1.00 98.50 246 VAL A C 1
ATOM 1902 O O . VAL A 1 246 ? -6.324 3.986 -8.394 1.00 98.50 246 VAL A O 1
ATOM 1905 N N . PHE A 1 247 ? -7.424 2.022 -8.405 1.00 98.69 247 PHE A N 1
ATOM 1906 C CA . PHE A 1 247 ? -6.493 1.305 -7.535 1.00 98.69 247 PHE A CA 1
ATOM 1907 C C . PHE A 1 247 ? -5.653 0.344 -8.364 1.00 98.69 247 PHE A C 1
ATOM 1909 O O . PHE A 1 247 ? -6.184 -0.588 -8.969 1.00 98.69 247 PHE A O 1
ATOM 1916 N N . ILE A 1 248 ? -4.345 0.579 -8.390 1.00 98.75 248 ILE A N 1
ATOM 1917 C CA . ILE A 1 248 ? -3.413 -0.110 -9.279 1.00 98.75 248 ILE A CA 1
ATOM 1918 C C . ILE A 1 248 ? -2.544 -1.062 -8.463 1.00 98.75 248 ILE A C 1
ATOM 1920 O O . ILE A 1 248 ? -1.869 -0.654 -7.514 1.00 98.75 248 ILE A O 1
ATOM 1924 N N . GLN A 1 249 ? -2.566 -2.337 -8.848 1.00 98.00 249 GLN A N 1
ATOM 1925 C CA . GLN A 1 249 ? -1.771 -3.386 -8.232 1.00 98.00 249 GLN A CA 1
ATOM 1926 C C . GLN A 1 249 ? -0.284 -3.129 -8.467 1.00 98.00 249 GLN A C 1
ATOM 1928 O O . GLN A 1 249 ? 0.139 -2.742 -9.559 1.00 98.00 249 GLN A O 1
ATOM 1933 N N . GLY A 1 250 ? 0.515 -3.361 -7.426 1.00 96.19 250 GLY A N 1
ATOM 1934 C CA . GLY A 1 250 ? 1.956 -3.492 -7.582 1.00 96.19 250 GLY A CA 1
ATOM 1935 C C . GLY A 1 250 ? 2.331 -4.804 -8.265 1.00 96.19 250 GLY A C 1
ATOM 1936 O O . GLY A 1 250 ? 1.555 -5.389 -9.016 1.00 96.19 250 GLY A O 1
ATOM 1937 N N . THR A 1 251 ? 3.540 -5.278 -8.005 1.00 91.31 251 THR A N 1
ATOM 1938 C CA . THR A 1 251 ? 4.040 -6.512 -8.618 1.00 91.31 251 THR A CA 1
ATOM 1939 C C . THR A 1 251 ? 3.633 -7.715 -7.764 1.00 91.31 251 THR A C 1
ATOM 1941 O O . THR A 1 251 ? 4.161 -7.844 -6.657 1.00 91.31 251 THR A O 1
ATOM 1944 N N . PRO A 1 252 ? 2.706 -8.590 -8.197 1.00 85.38 252 PRO A N 1
ATOM 1945 C CA . PRO A 1 252 ? 2.553 -9.908 -7.581 1.00 85.38 252 PRO A CA 1
ATOM 1946 C C . PRO A 1 252 ? 3.848 -10.728 -7.733 1.00 85.38 252 PRO A C 1
ATOM 1948 O O . PRO A 1 252 ? 4.760 -10.343 -8.462 1.00 85.38 252 PRO A O 1
ATOM 1951 N N . GLY A 1 253 ? 3.947 -11.864 -7.040 1.00 85.00 253 GLY A N 1
ATOM 1952 C CA . GLY A 1 253 ? 5.101 -12.769 -7.132 1.00 85.00 253 GLY A CA 1
ATOM 1953 C C . GLY A 1 253 ? 5.183 -13.486 -8.484 1.00 85.00 253 GLY A C 1
ATOM 1954 O O . GLY A 1 253 ? 4.948 -14.685 -8.552 1.00 85.00 253 GLY A O 1
ATOM 1955 N N . ASN A 1 254 ? 5.459 -12.754 -9.568 1.00 89.12 254 ASN A N 1
ATOM 1956 C CA . ASN A 1 254 ? 5.581 -13.284 -10.925 1.00 89.12 254 ASN A CA 1
ATOM 1957 C C . ASN A 1 254 ? 6.577 -12.470 -11.787 1.00 89.12 254 ASN A C 1
ATOM 1959 O O . ASN A 1 254 ? 7.217 -11.523 -11.328 1.00 89.12 254 ASN A O 1
ATOM 1963 N N . ALA A 1 255 ? 6.654 -12.801 -13.079 1.00 89.94 255 ALA A N 1
ATOM 1964 C CA . ALA A 1 255 ? 7.580 -12.199 -14.040 1.00 89.94 255 ALA A CA 1
ATOM 1965 C C . ALA A 1 255 ? 7.397 -10.682 -14.294 1.00 89.94 255 ALA A C 1
ATOM 1967 O O . ALA A 1 255 ? 8.230 -10.082 -14.976 1.00 89.94 255 ALA A O 1
ATOM 1968 N N . GLN A 1 256 ? 6.369 -10.026 -13.735 1.00 92.44 256 GLN A N 1
ATOM 1969 C CA . GLN A 1 256 ? 6.224 -8.564 -13.781 1.00 92.44 256 GLN A CA 1
ATOM 1970 C C . GLN A 1 256 ? 7.406 -7.820 -13.148 1.00 92.44 256 GLN A C 1
ATOM 1972 O O . GLN A 1 256 ? 7.660 -6.674 -13.515 1.00 92.44 256 GLN A O 1
ATOM 1977 N N . TRP A 1 257 ? 8.181 -8.475 -12.280 1.00 93.19 257 TRP A N 1
ATOM 1978 C CA . TRP A 1 257 ? 9.417 -7.914 -11.734 1.00 93.19 257 TRP A CA 1
ATOM 1979 C C . TRP A 1 257 ? 10.460 -7.564 -12.800 1.00 93.19 257 TRP A C 1
ATOM 1981 O O . TRP A 1 257 ? 11.156 -6.565 -12.647 1.00 93.19 257 TRP A O 1
ATOM 1991 N N . HIS A 1 258 ? 10.525 -8.295 -13.917 1.00 92.31 258 HIS A N 1
ATOM 1992 C CA . HIS A 1 258 ? 11.425 -7.940 -15.020 1.00 92.31 258 HIS A CA 1
ATOM 1993 C C . HIS A 1 258 ? 11.051 -6.597 -15.665 1.00 92.31 258 HIS A C 1
ATOM 1995 O O . HIS A 1 258 ? 11.934 -5.842 -16.077 1.00 92.31 258 HIS A O 1
ATOM 2001 N N . SER A 1 259 ? 9.752 -6.269 -15.704 1.00 93.06 259 SER A N 1
ATOM 2002 C CA . SER A 1 259 ? 9.261 -4.975 -16.195 1.00 93.06 259 SER A CA 1
ATOM 2003 C C . SER A 1 259 ? 9.719 -3.827 -15.298 1.00 93.06 259 SER A C 1
ATOM 2005 O O . SER A 1 259 ? 10.026 -2.758 -15.809 1.00 93.06 259 SER A O 1
ATOM 2007 N N . ASN A 1 260 ? 9.847 -4.043 -13.982 1.00 93.00 260 ASN A N 1
ATOM 2008 C CA . ASN A 1 260 ? 10.293 -3.011 -13.029 1.00 93.00 260 ASN A CA 1
ATOM 2009 C C . ASN A 1 260 ? 11.734 -2.554 -13.263 1.00 93.00 260 ASN A C 1
ATOM 2011 O O . ASN A 1 260 ? 12.117 -1.474 -12.829 1.00 93.00 260 ASN A O 1
ATOM 2015 N N . PHE A 1 261 ? 12.519 -3.384 -13.945 1.00 93.94 261 PHE A N 1
ATOM 2016 C CA . PHE A 1 261 ? 13.893 -3.093 -14.328 1.00 93.94 261 PHE A CA 1
ATOM 2017 C C . PHE A 1 261 ? 14.013 -2.818 -15.837 1.00 93.94 261 PHE A C 1
ATOM 2019 O O . PHE A 1 261 ? 15.107 -2.665 -16.372 1.00 93.94 261 PHE A O 1
ATOM 2026 N N . ASN A 1 262 ? 12.893 -2.738 -16.564 1.00 93.38 262 ASN A N 1
ATOM 2027 C CA . ASN A 1 262 ? 12.856 -2.391 -17.982 1.00 93.38 262 ASN A CA 1
ATOM 2028 C C . ASN A 1 262 ? 12.760 -0.870 -18.192 1.00 93.38 262 ASN A C 1
ATOM 2030 O O . ASN A 1 262 ? 11.709 -0.333 -18.553 1.00 93.38 262 ASN A O 1
ATOM 2034 N N . ILE A 1 263 ? 13.877 -0.183 -17.966 1.00 94.25 263 ILE A N 1
ATOM 2035 C CA . ILE A 1 263 ? 13.998 1.280 -18.052 1.00 94.25 263 ILE A CA 1
ATOM 2036 C C . ILE A 1 263 ? 13.804 1.790 -19.486 1.00 94.25 263 ILE A C 1
ATOM 2038 O O . ILE A 1 263 ? 13.185 2.824 -19.696 1.00 94.25 263 ILE A O 1
ATOM 2042 N N . GLY A 1 264 ? 14.264 1.036 -20.481 1.00 90.94 264 GLY A N 1
ATOM 2043 C CA . GLY A 1 264 ? 14.329 1.436 -21.882 1.00 90.94 264 GLY A CA 1
ATOM 2044 C C . GLY A 1 264 ? 15.605 2.213 -22.208 1.00 90.94 264 GLY A C 1
ATOM 2045 O O . GLY A 1 264 ? 16.213 2.850 -21.352 1.00 90.94 264 GLY A O 1
ATOM 2046 N N . THR A 1 265 ? 16.022 2.171 -23.471 1.00 85.94 265 THR A N 1
ATOM 2047 C CA . THR A 1 265 ? 17.237 2.852 -23.954 1.00 85.94 265 THR A CA 1
ATOM 2048 C C . THR A 1 265 ? 17.013 4.325 -24.301 1.00 85.94 265 THR A C 1
ATOM 2050 O O . THR A 1 265 ? 17.980 5.053 -24.497 1.00 85.94 265 THR A O 1
ATOM 2053 N N . GLY A 1 266 ? 15.756 4.784 -24.351 1.00 82.94 266 GLY A N 1
ATOM 2054 C CA . GLY A 1 266 ? 15.406 6.164 -24.707 1.00 82.94 266 GLY A CA 1
ATOM 2055 C C . GLY A 1 266 ? 15.753 7.208 -23.640 1.00 82.94 266 GLY A C 1
ATOM 2056 O O . GLY A 1 266 ? 15.819 8.389 -23.951 1.00 82.94 266 GLY A O 1
ATOM 2057 N N . GLY A 1 267 ? 15.972 6.794 -22.387 1.00 84.75 267 GLY A N 1
ATOM 2058 C CA . GLY A 1 267 ? 16.492 7.654 -21.316 1.00 84.75 267 GLY A CA 1
ATOM 2059 C C . GLY A 1 267 ? 15.584 8.792 -20.833 1.00 84.75 267 GLY A C 1
ATOM 2060 O O . GLY A 1 267 ? 16.026 9.594 -20.017 1.00 84.75 267 GLY A O 1
ATOM 2061 N N . ILE A 1 268 ? 14.337 8.871 -21.305 1.00 90.69 268 ILE A N 1
ATOM 2062 C CA . ILE A 1 268 ? 13.365 9.905 -20.902 1.00 90.69 268 ILE A CA 1
ATOM 2063 C C . ILE A 1 268 ? 12.294 9.320 -19.983 1.00 90.69 268 ILE A C 1
ATOM 2065 O O . ILE A 1 268 ? 11.995 9.877 -18.926 1.00 90.69 268 ILE A O 1
ATOM 2069 N N . GLU A 1 269 ? 11.726 8.187 -20.378 1.00 94.62 269 GLU A N 1
ATOM 2070 C CA . GLU A 1 269 ? 10.621 7.541 -19.680 1.00 94.62 269 GLU A CA 1
ATOM 2071 C C . GLU A 1 269 ? 10.987 6.104 -19.346 1.00 94.62 269 GLU A C 1
ATOM 2073 O O . GLU A 1 269 ? 11.671 5.437 -20.123 1.00 94.62 269 GLU A O 1
ATOM 2078 N N . HIS A 1 270 ? 10.503 5.605 -18.209 1.00 96.88 270 HIS A N 1
ATOM 2079 C CA . HIS A 1 270 ? 10.660 4.200 -17.875 1.00 96.88 270 HIS A CA 1
ATOM 2080 C C . HIS A 1 270 ? 9.740 3.364 -18.774 1.00 96.88 270 HIS A C 1
ATOM 2082 O O . HIS A 1 270 ? 8.519 3.381 -18.600 1.00 96.88 270 HIS A O 1
ATOM 2088 N N . ALA A 1 271 ? 10.306 2.586 -19.699 1.00 95.50 271 ALA A N 1
ATOM 2089 C CA . ALA A 1 271 ? 9.548 1.873 -20.730 1.00 95.50 271 ALA A CA 1
ATOM 2090 C C . ALA A 1 271 ? 8.474 0.926 -20.159 1.00 95.50 271 ALA A C 1
ATOM 2092 O O . ALA A 1 271 ? 7.312 1.006 -20.559 1.00 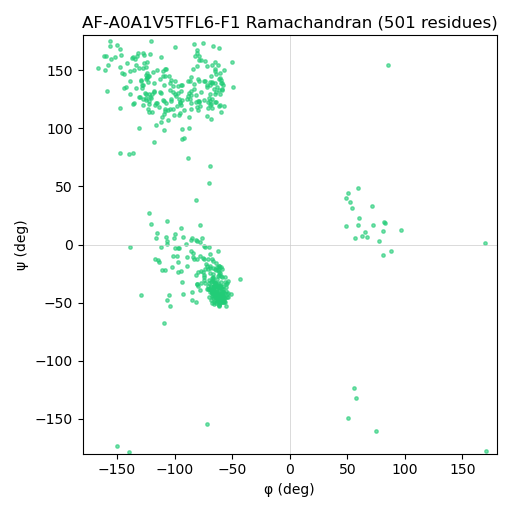95.50 271 ALA A O 1
ATOM 2093 N N . GLY A 1 272 ? 8.833 0.074 -19.191 1.00 95.44 272 GLY A N 1
ATOM 2094 C CA . GLY A 1 272 ? 7.892 -0.884 -18.591 1.00 95.44 272 GLY A CA 1
ATOM 2095 C C . GLY A 1 272 ? 6.713 -0.234 -17.853 1.00 95.44 272 GLY A C 1
ATOM 2096 O O . GLY A 1 272 ? 5.561 -0.647 -18.013 1.00 95.44 272 GLY A O 1
ATOM 2097 N N . PHE A 1 273 ? 6.970 0.826 -17.077 1.00 97.94 273 PHE A N 1
ATOM 2098 C CA . PHE A 1 273 ? 5.921 1.577 -16.381 1.00 97.94 273 PHE A CA 1
ATOM 2099 C C . PHE A 1 273 ? 5.058 2.403 -17.332 1.00 97.94 273 PHE A C 1
ATOM 2101 O O . PHE A 1 273 ? 3.846 2.460 -17.139 1.00 97.94 273 PHE A O 1
ATOM 2108 N N . THR A 1 274 ? 5.651 3.005 -18.364 1.00 97.62 274 THR A N 1
ATOM 2109 C CA . THR A 1 274 ? 4.930 3.862 -19.316 1.00 97.62 274 THR A CA 1
ATOM 2110 C C . THR A 1 274 ? 3.927 3.061 -20.133 1.00 97.62 274 THR A C 1
ATOM 2112 O O . THR A 1 274 ? 2.762 3.437 -20.181 1.00 97.62 274 THR A O 1
ATOM 2115 N N . LYS A 1 275 ? 4.317 1.894 -20.663 1.00 96.94 275 LYS A N 1
ATOM 2116 C CA . LYS A 1 275 ? 3.386 1.005 -21.379 1.00 96.94 275 LYS A CA 1
ATOM 2117 C C . LYS A 1 275 ? 2.199 0.579 -20.512 1.00 96.94 275 LYS A C 1
ATOM 2119 O O . LYS A 1 275 ? 1.053 0.630 -20.955 1.00 96.94 275 LYS A O 1
ATOM 2124 N N . ALA A 1 276 ? 2.462 0.211 -19.257 1.00 97.69 276 ALA A N 1
ATOM 2125 C CA . ALA A 1 276 ? 1.403 -0.125 -18.311 1.00 97.69 276 ALA A CA 1
ATOM 2126 C C . ALA A 1 276 ? 0.505 1.091 -18.004 1.00 97.69 276 ALA A C 1
ATOM 2128 O O . ALA A 1 276 ? -0.716 0.955 -17.927 1.00 97.69 276 ALA A O 1
ATOM 2129 N N . ALA A 1 277 ? 1.090 2.285 -17.870 1.00 98.62 277 ALA A N 1
ATOM 2130 C CA . ALA A 1 277 ? 0.355 3.529 -17.665 1.00 98.62 277 ALA A CA 1
ATOM 2131 C C . ALA A 1 277 ? -0.497 3.933 -18.862 1.00 98.62 277 ALA A C 1
ATOM 2133 O O . ALA A 1 277 ? -1.604 4.415 -18.649 1.00 98.62 277 ALA A O 1
ATOM 2134 N N . ASP A 1 278 ? -0.042 3.703 -20.089 1.00 98.12 278 ASP A N 1
ATOM 2135 C CA . ASP A 1 278 ? -0.814 4.005 -21.292 1.00 98.12 278 ASP A CA 1
ATOM 2136 C C . ASP A 1 278 ? -2.055 3.114 -21.407 1.00 98.12 278 ASP A C 1
ATOM 2138 O O . ASP A 1 278 ? -3.131 3.611 -21.745 1.00 98.12 278 ASP A O 1
ATOM 2142 N N . GLN A 1 279 ? -1.950 1.834 -21.028 1.00 97.06 279 GLN A N 1
ATOM 2143 C CA . GLN A 1 279 ? -3.108 0.937 -20.961 1.00 97.06 279 GLN A CA 1
ATOM 2144 C C . GLN A 1 279 ? -4.160 1.444 -19.964 1.00 97.06 279 GLN A C 1
ATOM 2146 O O . GLN A 1 279 ? -5.338 1.547 -20.306 1.00 97.06 279 GLN A O 1
ATOM 2151 N N . VAL A 1 280 ? -3.747 1.768 -18.734 1.00 98.00 280 VAL A N 1
ATOM 2152 C CA . VAL A 1 280 ? -4.675 2.273 -17.708 1.00 98.00 280 VAL A CA 1
ATOM 2153 C C . VAL A 1 280 ? -5.216 3.648 -18.106 1.00 98.00 280 VAL A C 1
ATOM 2155 O O . VAL A 1 280 ? -6.403 3.907 -17.941 1.00 98.00 280 VAL A O 1
ATOM 2158 N N . TRP A 1 281 ? -4.377 4.524 -18.668 1.00 98.12 281 TRP A N 1
ATOM 2159 C CA . TRP A 1 281 ? -4.768 5.849 -19.152 1.00 98.12 281 TRP A CA 1
ATOM 2160 C C . TRP A 1 281 ? -5.880 5.770 -20.201 1.00 98.12 281 TRP A C 1
ATOM 2162 O O . TRP A 1 281 ? -6.881 6.480 -20.082 1.00 98.12 281 TRP A O 1
ATOM 2172 N N . ALA A 1 282 ? -5.732 4.904 -21.206 1.00 96.75 282 ALA A N 1
ATOM 2173 C CA . ALA A 1 282 ? -6.746 4.708 -22.238 1.00 96.75 282 ALA A CA 1
ATOM 2174 C C . ALA A 1 282 ? -8.091 4.275 -21.630 1.00 96.75 282 ALA A C 1
ATOM 2176 O O . ALA A 1 282 ? -9.132 4.849 -21.952 1.00 96.75 282 ALA A O 1
ATOM 2177 N N . ASP A 1 283 ? -8.067 3.334 -20.685 1.00 93.75 283 ASP A N 1
ATOM 2178 C CA . ASP A 1 283 ? -9.280 2.860 -20.023 1.00 93.75 283 ASP A CA 1
ATOM 2179 C C . ASP A 1 283 ? -9.946 3.963 -19.180 1.00 93.75 283 ASP A C 1
ATOM 2181 O O . ASP A 1 283 ? -11.120 4.284 -19.381 1.00 93.75 283 ASP A O 1
ATOM 2185 N N . ILE A 1 284 ? -9.198 4.638 -18.296 1.00 94.12 284 ILE A N 1
ATOM 2186 C CA . ILE A 1 284 ? -9.781 5.665 -17.416 1.00 94.12 284 ILE A CA 1
ATOM 2187 C C . ILE A 1 284 ? -10.297 6.877 -18.198 1.00 94.12 284 ILE A C 1
ATOM 2189 O O . ILE A 1 284 ? -11.330 7.432 -17.837 1.00 94.12 284 ILE A O 1
ATOM 2193 N N . THR A 1 285 ? -9.621 7.291 -19.273 1.00 93.69 285 THR A N 1
ATOM 2194 C CA . THR A 1 285 ? -10.041 8.464 -20.056 1.00 93.69 285 THR A CA 1
ATOM 2195 C C . THR A 1 285 ? -11.226 8.175 -20.964 1.00 93.69 285 THR A C 1
ATOM 2197 O O . THR A 1 285 ? -11.983 9.092 -21.274 1.00 93.69 285 THR A O 1
ATOM 2200 N N . SER A 1 286 ? -11.443 6.907 -21.321 1.00 92.94 286 SER A N 1
ATOM 2201 C CA . SER A 1 286 ? -12.688 6.467 -21.953 1.00 92.94 286 SER A CA 1
ATOM 2202 C C . SER A 1 286 ? -13.860 6.399 -20.962 1.00 92.94 286 SER A C 1
ATOM 2204 O O . SER A 1 286 ? -15.008 6.619 -21.342 1.00 92.94 286 SER A O 1
ATOM 2206 N N . GLY A 1 287 ? -13.581 6.108 -19.684 1.00 91.38 287 GLY A N 1
ATOM 2207 C CA . GLY A 1 287 ? -14.599 5.888 -18.655 1.00 91.38 287 GLY A CA 1
ATOM 2208 C C . GLY A 1 287 ? -14.975 7.112 -17.814 1.00 91.38 287 GLY A C 1
ATOM 2209 O O . GLY A 1 287 ? -16.060 7.123 -17.232 1.00 91.38 287 GLY A O 1
ATOM 2210 N N . ILE A 1 288 ? -14.105 8.123 -17.718 1.00 95.19 288 ILE A N 1
ATOM 2211 C CA . ILE A 1 288 ? -14.341 9.340 -16.932 1.00 95.19 288 ILE A CA 1
ATOM 2212 C C . ILE A 1 288 ? -14.785 10.471 -17.875 1.00 95.19 288 ILE A C 1
ATOM 2214 O O . ILE A 1 288 ? -13.978 10.976 -18.656 1.00 95.19 288 ILE A O 1
ATOM 2218 N N . PRO A 1 289 ? -16.047 10.924 -17.803 1.00 95.19 289 PRO A N 1
ATOM 2219 C CA . PRO A 1 289 ? -16.558 11.973 -18.678 1.00 95.19 289 PRO A CA 1
ATOM 2220 C C . PRO A 1 289 ? -15.949 13.341 -18.338 1.00 95.19 289 PRO A C 1
ATOM 2222 O O . PRO A 1 289 ? -16.107 13.849 -17.225 1.00 95.19 289 PRO A O 1
ATOM 2225 N N . SER A 1 290 ? -15.305 13.983 -19.319 1.00 96.19 290 SER A N 1
ATOM 2226 C CA . SER A 1 290 ? -14.726 15.327 -19.158 1.00 96.19 290 SER A CA 1
ATOM 2227 C C . SER A 1 290 ? -15.774 16.437 -19.022 1.00 96.19 290 SER A C 1
ATOM 2229 O O . SER A 1 290 ? -15.476 17.498 -18.487 1.00 96.19 290 SER A O 1
ATOM 2231 N N . THR A 1 291 ? -17.016 16.205 -19.456 1.00 96.81 291 THR A N 1
ATOM 2232 C CA . THR A 1 291 ? -18.133 17.159 -19.310 1.00 96.81 291 THR A CA 1
ATOM 2233 C C . THR A 1 291 ? -18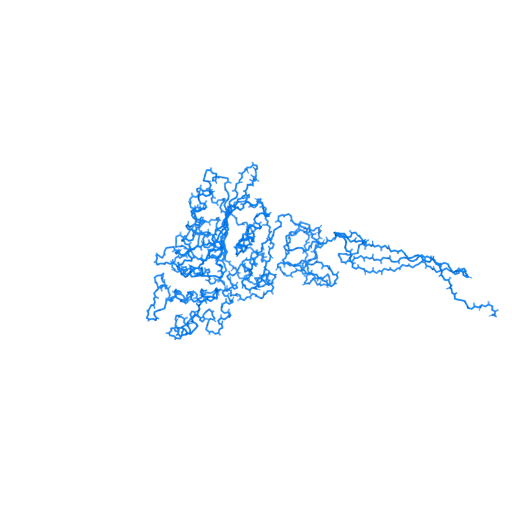.474 17.469 -17.850 1.00 96.81 291 THR A C 1
ATOM 2235 O O . THR A 1 291 ? -19.027 18.527 -17.569 1.00 96.81 291 THR A O 1
ATOM 2238 N N . TYR A 1 292 ? -18.100 16.589 -16.916 1.00 95.81 292 TYR A N 1
ATOM 2239 C CA . TYR A 1 292 ? -18.322 16.757 -15.477 1.00 95.81 292 TYR A CA 1
ATOM 2240 C C . TYR A 1 292 ? -17.040 17.106 -14.708 1.00 95.81 292 TYR A C 1
ATOM 2242 O O . TYR A 1 292 ? -16.986 16.937 -13.492 1.00 95.81 292 TYR A O 1
ATOM 2250 N N . ALA A 1 293 ? -16.001 17.621 -15.378 1.00 96.69 293 ALA A N 1
ATOM 2251 C CA . ALA A 1 293 ? -14.697 17.877 -14.758 1.00 96.69 293 ALA A CA 1
ATOM 2252 C C . ALA A 1 293 ? -14.746 18.741 -13.481 1.00 96.69 293 ALA A C 1
ATOM 2254 O O . ALA A 1 293 ? -13.951 18.533 -12.568 1.00 96.69 293 ALA A O 1
ATOM 2255 N N . SER A 1 294 ? -15.701 19.670 -13.368 1.00 95.44 294 SER A N 1
ATOM 2256 C CA . SER A 1 294 ? -15.886 20.509 -12.173 1.00 95.44 294 SER A CA 1
ATOM 2257 C C . SER A 1 294 ? -16.431 19.755 -10.950 1.00 95.44 294 SER A C 1
ATOM 2259 O O . SER A 1 294 ? -16.261 20.214 -9.822 1.00 95.44 294 SER A O 1
ATOM 2261 N N . THR A 1 295 ? -17.077 18.603 -11.153 1.00 96.75 295 THR A N 1
ATOM 2262 C CA . THR A 1 295 ? -17.713 17.795 -10.094 1.00 96.75 295 THR A CA 1
ATOM 2263 C C . THR A 1 295 ? -17.090 16.410 -9.930 1.00 96.75 295 THR A C 1
ATOM 2265 O O . THR A 1 295 ? -17.320 15.755 -8.910 1.00 96.75 295 THR A O 1
ATOM 2268 N N . ASN A 1 296 ? -16.258 15.982 -10.877 1.00 98.25 296 ASN A N 1
ATOM 2269 C CA . ASN A 1 296 ? -15.456 14.774 -10.773 1.00 98.25 296 ASN A CA 1
ATOM 2270 C C . ASN A 1 296 ? -14.377 14.918 -9.695 1.00 98.25 296 ASN A C 1
ATOM 2272 O O . ASN A 1 296 ? -13.704 15.943 -9.584 1.00 98.25 296 ASN A O 1
ATOM 2276 N N . LYS A 1 297 ? -14.168 13.837 -8.948 1.00 98.56 297 LYS A N 1
ATOM 2277 C CA . LYS A 1 297 ? -13.041 13.644 -8.038 1.00 98.56 297 LYS A CA 1
ATOM 2278 C C . LYS A 1 297 ? -12.352 12.343 -8.406 1.00 98.56 297 LYS A C 1
ATOM 2280 O O . LYS A 1 297 ? -13.020 11.329 -8.563 1.00 98.56 297 LYS A O 1
ATOM 2285 N N . ILE A 1 298 ? -11.036 12.359 -8.569 1.00 98.62 298 ILE A N 1
ATOM 2286 C CA . ILE A 1 298 ? -10.268 11.185 -8.991 1.00 98.62 298 ILE A CA 1
ATOM 2287 C C . ILE A 1 298 ? -9.362 10.769 -7.840 1.00 98.62 298 ILE A C 1
ATOM 2289 O O . ILE A 1 298 ? -8.504 11.544 -7.433 1.00 98.62 298 ILE A O 1
ATOM 2293 N N . TRP A 1 299 ? -9.544 9.558 -7.321 1.00 98.81 299 TRP A N 1
ATOM 2294 C CA . TRP A 1 299 ? -8.694 8.966 -6.291 1.00 98.81 299 TRP A CA 1
ATOM 2295 C C . TRP A 1 299 ? -7.815 7.888 -6.919 1.00 98.81 299 TRP A C 1
ATOM 2297 O O . TRP A 1 299 ? -8.299 6.829 -7.312 1.00 98.81 299 TRP A O 1
ATOM 2307 N N . LEU A 1 300 ? -6.525 8.181 -7.056 1.00 98.62 300 LEU A N 1
ATOM 2308 C CA . LEU A 1 300 ? -5.572 7.362 -7.796 1.00 98.62 300 LEU A CA 1
ATOM 2309 C C . LEU A 1 300 ? -4.493 6.841 -6.851 1.00 98.62 300 LEU A C 1
ATOM 2311 O O . LEU A 1 300 ? -3.786 7.617 -6.209 1.00 98.62 300 LEU A O 1
ATOM 2315 N N . VAL A 1 301 ? -4.383 5.521 -6.746 1.00 98.88 301 VAL A N 1
ATOM 2316 C CA . VAL A 1 301 ? -3.591 4.886 -5.693 1.00 98.88 301 VAL A CA 1
ATOM 2317 C C . VAL A 1 301 ? -2.805 3.704 -6.232 1.00 98.88 301 VAL A C 1
ATOM 2319 O O . VAL A 1 301 ? -3.327 2.899 -7.002 1.00 98.88 301 VAL A O 1
ATOM 2322 N N . GLY A 1 302 ? -1.566 3.555 -5.768 1.00 98.69 302 GLY A N 1
ATOM 2323 C CA . GLY A 1 302 ? -0.759 2.383 -6.075 1.00 98.69 302 GLY A CA 1
ATOM 2324 C C . GLY A 1 302 ? 0.390 2.161 -5.099 1.00 98.69 302 GLY A C 1
ATOM 2325 O O . GLY A 1 302 ? 0.791 3.064 -4.364 1.00 98.69 302 GLY A O 1
ATOM 2326 N N . HIS A 1 303 ? 0.914 0.939 -5.115 1.00 98.44 303 HIS A N 1
ATOM 2327 C CA . HIS A 1 303 ? 2.114 0.519 -4.393 1.00 98.44 303 HIS A CA 1
ATOM 2328 C C . HIS A 1 303 ? 3.153 -0.029 -5.382 1.00 98.44 303 HIS A C 1
ATOM 2330 O O . HIS A 1 303 ? 2.767 -0.680 -6.355 1.00 98.44 303 HIS A O 1
ATOM 2336 N N . SER A 1 304 ? 4.451 0.192 -5.148 1.00 97.69 304 SER A N 1
ATOM 2337 C CA . SER A 1 304 ? 5.539 -0.365 -5.970 1.00 97.69 304 SER A CA 1
ATOM 2338 C C . SER A 1 304 ? 5.374 0.011 -7.456 1.00 97.69 304 SER A C 1
ATOM 2340 O O . SER A 1 304 ? 5.211 1.180 -7.807 1.00 97.69 304 SER A O 1
ATOM 2342 N N . ARG A 1 305 ? 5.326 -0.965 -8.361 1.00 97.94 305 ARG A N 1
ATOM 2343 C CA . ARG A 1 305 ? 4.983 -0.761 -9.771 1.00 97.94 305 ARG A CA 1
ATOM 2344 C C . ARG A 1 305 ? 3.656 -0.023 -9.975 1.00 97.94 305 ARG A C 1
ATOM 2346 O O . ARG A 1 305 ? 3.565 0.866 -10.816 1.00 97.94 305 ARG A O 1
ATOM 2353 N N . GLY A 1 306 ? 2.630 -0.363 -9.199 1.00 98.62 306 GLY A N 1
ATOM 2354 C CA . GLY A 1 306 ? 1.328 0.294 -9.265 1.00 98.62 306 GLY A CA 1
ATOM 2355 C C . GLY A 1 306 ? 1.422 1.764 -8.864 1.00 98.62 306 GLY A C 1
ATOM 2356 O O . GLY A 1 306 ? 0.735 2.602 -9.440 1.00 98.62 306 GLY A O 1
ATOM 2357 N N . ALA A 1 307 ? 2.329 2.099 -7.939 1.00 98.81 307 ALA A N 1
ATOM 2358 C CA . ALA A 1 307 ? 2.657 3.480 -7.598 1.00 98.81 307 ALA A CA 1
ATOM 2359 C C . ALA A 1 307 ? 3.324 4.218 -8.767 1.00 98.81 307 ALA A C 1
ATOM 2361 O O . ALA A 1 307 ? 2.954 5.357 -9.037 1.00 98.81 307 ALA A O 1
ATOM 2362 N N . ALA A 1 308 ? 4.241 3.570 -9.493 1.00 98.75 308 ALA A N 1
ATOM 2363 C CA . ALA A 1 308 ? 4.869 4.134 -10.691 1.00 98.75 308 ALA A CA 1
ATOM 2364 C C . ALA A 1 308 ? 3.824 4.506 -11.756 1.00 98.75 308 ALA A C 1
ATOM 2366 O O . ALA A 1 308 ? 3.781 5.633 -12.252 1.00 98.75 308 ALA A O 1
ATOM 2367 N N . VAL A 1 309 ? 2.927 3.562 -12.047 1.00 98.88 309 VAL A N 1
ATOM 2368 C CA . VAL A 1 309 ? 1.835 3.731 -13.010 1.00 98.88 309 VAL A CA 1
ATOM 2369 C C . VAL A 1 309 ? 0.872 4.835 -12.559 1.00 98.88 309 VAL A C 1
ATOM 2371 O O . VAL A 1 309 ? 0.566 5.744 -13.333 1.00 98.88 309 VAL A O 1
ATOM 2374 N N . ALA A 1 310 ? 0.450 4.812 -11.291 1.00 98.88 310 ALA A N 1
ATOM 2375 C CA . ALA A 1 310 ? -0.382 5.856 -10.699 1.00 98.88 310 ALA A CA 1
ATOM 2376 C C . ALA A 1 310 ? 0.291 7.237 -10.776 1.00 98.88 310 ALA A C 1
ATOM 2378 O O . ALA A 1 310 ? -0.368 8.221 -11.098 1.00 98.88 310 ALA A O 1
ATOM 2379 N N . ASN A 1 311 ? 1.602 7.326 -10.541 1.00 98.81 311 ASN A N 1
ATOM 2380 C CA . ASN A 1 311 ? 2.350 8.580 -10.591 1.00 98.81 311 ASN A CA 1
ATOM 2381 C C . ASN A 1 311 ? 2.379 9.192 -12.003 1.00 98.81 311 ASN A C 1
ATOM 2383 O O . ASN A 1 311 ? 2.136 10.392 -12.155 1.00 98.81 311 ASN A O 1
ATOM 2387 N N . ILE A 1 312 ? 2.638 8.377 -13.032 1.00 98.81 312 ILE A N 1
ATOM 2388 C CA . ILE A 1 312 ? 2.640 8.816 -14.438 1.00 98.81 312 ILE A CA 1
ATOM 2389 C C . ILE A 1 312 ? 1.253 9.347 -14.823 1.00 98.81 312 ILE A C 1
ATOM 2391 O O . ILE A 1 312 ? 1.124 10.462 -15.334 1.00 98.81 312 ILE A O 1
ATOM 2395 N N . ILE A 1 313 ? 0.203 8.580 -14.524 1.00 98.69 313 ILE A N 1
ATOM 2396 C CA . ILE A 1 313 ? -1.187 8.948 -14.821 1.00 98.69 313 ILE A CA 1
ATOM 2397 C C . ILE A 1 313 ? -1.590 10.219 -14.072 1.00 98.69 313 ILE A C 1
ATOM 2399 O O . ILE A 1 313 ? -2.185 11.116 -14.667 1.00 98.69 313 ILE A O 1
ATOM 2403 N N . ALA A 1 314 ? -1.238 10.334 -12.790 1.00 98.75 314 ALA A N 1
ATOM 2404 C CA . ALA A 1 314 ? -1.521 11.522 -11.995 1.00 98.75 314 ALA A CA 1
ATOM 2405 C C . ALA A 1 314 ? -0.858 12.771 -12.594 1.00 98.75 314 ALA A C 1
ATOM 2407 O O . ALA A 1 314 ? -1.491 13.826 -12.656 1.00 98.75 314 ALA A O 1
ATOM 2408 N N . GLY A 1 315 ? 0.383 12.650 -13.082 1.00 98.62 315 GLY A N 1
ATOM 2409 C CA . GLY A 1 315 ? 1.074 13.715 -13.810 1.00 98.62 315 GLY A CA 1
ATOM 2410 C C . GLY A 1 315 ? 0.307 14.152 -15.062 1.00 98.62 315 GLY A C 1
ATOM 2411 O O . GLY A 1 315 ? 0.025 15.341 -15.217 1.00 98.62 315 GLY A O 1
ATOM 2412 N N . LYS A 1 316 ? -0.116 13.193 -15.900 1.00 98.38 316 LYS A N 1
ATOM 2413 C CA . LYS A 1 316 ? -0.919 13.443 -17.116 1.00 98.38 316 LYS A CA 1
ATOM 2414 C C . LYS A 1 316 ? -2.283 14.090 -16.799 1.00 98.38 316 LYS A C 1
ATOM 2416 O O . LYS A 1 316 ? -2.682 15.062 -17.447 1.00 98.38 316 LYS A O 1
ATOM 2421 N N . LEU A 1 317 ? -2.993 13.604 -15.775 1.00 98.50 317 LEU A N 1
ATOM 2422 C CA . LEU A 1 317 ? -4.268 14.181 -15.319 1.00 98.50 317 LEU A CA 1
ATOM 2423 C C . LEU A 1 317 ? -4.085 15.618 -14.812 1.00 98.50 317 LEU A C 1
ATOM 2425 O O . LEU A 1 317 ? -4.844 16.506 -15.191 1.00 98.50 317 LEU A O 1
ATOM 2429 N N . THR A 1 318 ? -3.057 15.856 -13.997 1.00 98.31 318 THR A N 1
ATOM 2430 C CA . THR A 1 318 ? -2.788 17.169 -13.388 1.00 98.31 318 THR A CA 1
ATOM 2431 C C . THR A 1 318 ? -2.388 18.210 -14.428 1.00 98.31 318 THR A C 1
ATOM 2433 O O . THR A 1 318 ? -2.843 19.348 -14.350 1.00 98.31 318 THR A O 1
ATOM 2436 N N . ALA A 1 319 ? -1.569 17.828 -15.412 1.00 98.00 319 ALA A N 1
ATOM 2437 C CA . ALA A 1 319 ? -1.150 18.725 -16.485 1.00 98.00 319 ALA A CA 1
ATOM 2438 C C . ALA A 1 319 ? -2.311 19.098 -17.420 1.00 98.00 319 ALA A C 1
ATOM 2440 O O . ALA A 1 319 ? -2.413 20.244 -17.842 1.00 98.00 319 ALA A O 1
ATOM 2441 N N . SER A 1 320 ? -3.196 18.145 -17.729 1.00 96.81 320 SER A N 1
ATOM 2442 C CA . SER A 1 320 ? -4.318 18.392 -18.644 1.00 96.81 320 SER A CA 1
ATOM 2443 C C . SER A 1 320 ? -5.511 19.088 -17.987 1.00 96.81 320 SER A C 1
ATOM 2445 O O . SER A 1 320 ? -6.228 19.813 -18.668 1.00 96.81 320 SER A O 1
ATOM 2447 N N . GLN A 1 321 ? -5.779 18.809 -16.704 1.00 96.75 321 GLN A N 1
ATOM 2448 C CA . GLN A 1 321 ? -6.988 19.210 -15.960 1.00 96.75 321 GLN A CA 1
ATOM 2449 C C . GLN A 1 321 ? -8.324 18.922 -16.674 1.00 96.75 321 GLN A C 1
ATOM 2451 O O . GLN A 1 321 ? -9.377 19.422 -16.284 1.00 96.75 321 GLN A O 1
ATOM 2456 N N . LYS A 1 322 ? -8.305 18.076 -17.710 1.00 97.94 322 LYS A N 1
ATOM 2457 C CA . LYS A 1 322 ? -9.445 17.832 -18.602 1.00 97.94 322 LYS A CA 1
ATOM 2458 C C . LYS A 1 322 ? -10.582 17.072 -17.918 1.00 97.94 322 LYS A C 1
ATOM 2460 O O . LYS A 1 322 ? -11.739 17.234 -18.289 1.00 97.94 322 LYS A O 1
ATOM 2465 N N . TYR A 1 323 ? -10.250 16.213 -16.957 1.00 97.94 323 TYR A N 1
ATOM 2466 C CA . TYR A 1 323 ? -11.202 15.300 -16.311 1.00 97.94 323 TYR A CA 1
ATOM 2467 C C . TYR A 1 323 ? -11.540 15.692 -14.873 1.00 97.94 323 TYR A C 1
ATOM 2469 O O . TYR A 1 323 ? -12.574 15.266 -14.364 1.00 97.94 323 TYR A O 1
ATOM 2477 N N . ALA A 1 324 ? -10.668 16.471 -14.235 1.00 98.00 324 ALA A N 1
ATOM 2478 C CA . ALA A 1 324 ? -10.821 17.065 -12.914 1.00 98.00 324 ALA A CA 1
ATOM 2479 C C . ALA A 1 324 ? -9.729 18.133 -12.731 1.00 98.00 324 ALA A C 1
ATOM 2481 O O . ALA A 1 324 ? -8.639 18.009 -13.294 1.00 98.00 324 ALA A O 1
ATOM 2482 N N . SER A 1 325 ? -9.989 19.158 -11.918 1.00 97.94 325 SER A N 1
ATOM 2483 C CA . SER A 1 325 ? -8.949 20.098 -11.482 1.00 97.94 325 SER A CA 1
ATOM 2484 C C . SER A 1 325 ? -7.905 19.393 -10.609 1.00 97.94 325 SER A C 1
ATOM 2486 O O . SER A 1 325 ? -8.203 18.400 -9.944 1.00 97.94 325 SER A O 1
ATOM 2488 N N . ALA A 1 326 ? -6.692 19.948 -10.516 1.00 97.88 326 ALA A N 1
ATOM 2489 C CA . ALA A 1 326 ? -5.651 19.417 -9.626 1.00 97.88 326 ALA A CA 1
ATOM 2490 C C . ALA A 1 326 ? -6.120 19.299 -8.160 1.00 97.88 326 ALA A C 1
ATOM 2492 O O . ALA A 1 326 ? -5.756 18.357 -7.465 1.00 97.88 326 ALA A O 1
ATOM 2493 N N . SER A 1 327 ? -6.988 20.208 -7.700 1.00 98.00 327 SER A N 1
ATOM 2494 C CA . SER A 1 327 ? -7.605 20.168 -6.364 1.00 98.00 327 SER A CA 1
ATOM 2495 C C . SER A 1 327 ? -8.571 18.998 -6.140 1.00 98.00 327 SER A C 1
ATOM 2497 O O . SER A 1 327 ? -8.908 18.713 -4.994 1.00 98.00 327 SER A O 1
ATOM 2499 N N . ASN A 1 328 ? -8.989 18.308 -7.203 1.00 98.38 328 ASN A N 1
ATOM 2500 C CA . ASN A 1 328 ? -9.887 17.155 -7.179 1.00 98.38 328 ASN A CA 1
ATOM 2501 C C . ASN A 1 328 ? -9.212 15.856 -7.671 1.00 98.38 328 ASN A C 1
ATOM 2503 O O . ASN A 1 328 ? -9.895 14.851 -7.860 1.00 98.38 328 ASN A O 1
ATOM 2507 N N . ILE A 1 329 ? -7.888 15.848 -7.869 1.00 98.69 329 ILE A N 1
ATOM 2508 C CA . ILE A 1 329 ? -7.108 14.654 -8.232 1.00 98.69 329 ILE A CA 1
ATOM 2509 C C . ILE A 1 329 ? -6.254 14.253 -7.030 1.00 98.69 329 ILE A C 1
ATOM 2511 O O . ILE A 1 329 ? -5.189 14.815 -6.805 1.00 98.69 329 ILE A O 1
ATOM 2515 N N . TYR A 1 330 ? -6.727 13.278 -6.266 1.00 98.75 330 TYR A N 1
ATOM 2516 C CA . TYR A 1 330 ? -6.125 12.761 -5.043 1.00 98.75 330 TYR A CA 1
ATOM 2517 C C . TYR A 1 330 ? -5.212 11.583 -5.388 1.00 98.75 330 TYR A C 1
ATOM 2519 O O . TYR A 1 330 ? -5.675 10.444 -5.464 1.00 98.75 330 TYR A O 1
ATOM 2527 N N . ALA A 1 331 ? -3.926 11.843 -5.626 1.00 98.81 331 ALA A N 1
ATOM 2528 C CA . ALA A 1 331 ? -2.972 10.790 -5.957 1.00 98.81 331 ALA A CA 1
ATOM 2529 C C . ALA A 1 331 ? -2.079 10.437 -4.758 1.00 98.81 331 ALA A C 1
ATOM 2531 O O . ALA A 1 331 ? -1.384 11.299 -4.219 1.00 98.81 331 ALA A O 1
ATOM 2532 N N . TYR A 1 332 ? -2.087 9.161 -4.368 1.00 98.88 332 TYR A N 1
ATOM 2533 C CA . TYR A 1 332 ? -1.295 8.621 -3.261 1.00 98.88 332 TYR A CA 1
ATOM 2534 C C . TYR A 1 332 ? -0.492 7.416 -3.735 1.00 98.88 332 TYR A C 1
ATOM 2536 O O . TYR A 1 332 ? -1.056 6.412 -4.170 1.00 98.88 332 TYR A O 1
ATOM 2544 N N . THR A 1 333 ? 0.828 7.500 -3.640 1.00 98.88 333 THR A N 1
ATOM 2545 C CA . THR A 1 333 ? 1.718 6.435 -4.096 1.00 98.88 333 THR A CA 1
ATOM 2546 C C . THR A 1 333 ? 2.639 5.996 -2.961 1.00 98.88 333 THR A C 1
ATOM 2548 O O . THR A 1 333 ? 3.080 6.808 -2.150 1.00 98.88 333 THR A O 1
ATOM 2551 N N . PHE A 1 334 ? 2.914 4.697 -2.886 1.00 98.69 334 PHE A N 1
ATOM 2552 C CA . PHE A 1 334 ? 3.743 4.088 -1.845 1.00 98.69 334 PHE A CA 1
ATOM 2553 C C . PHE A 1 334 ? 4.816 3.234 -2.502 1.00 98.69 334 PHE A C 1
ATOM 2555 O O . PHE A 1 334 ? 4.517 2.530 -3.466 1.00 98.69 334 PHE A O 1
ATOM 2562 N N . ALA A 1 335 ? 6.054 3.297 -2.016 1.00 97.88 335 ALA A N 1
ATOM 2563 C CA . ALA A 1 335 ? 7.174 2.596 -2.648 1.00 97.88 335 ALA A CA 1
ATOM 2564 C C . ALA A 1 335 ? 7.329 2.931 -4.141 1.00 97.88 335 ALA A C 1
ATOM 2566 O O . ALA A 1 335 ? 7.716 2.087 -4.947 1.00 97.88 335 ALA A O 1
ATOM 2567 N N . CYS A 1 336 ? 6.972 4.156 -4.540 1.00 98.38 336 CYS A N 1
ATOM 2568 C CA . CYS A 1 336 ? 7.006 4.553 -5.942 1.00 98.38 336 CYS A CA 1
ATOM 2569 C C . CYS A 1 336 ? 8.459 4.530 -6.426 1.00 98.38 336 CYS A C 1
ATOM 2571 O O . CYS A 1 336 ? 9.249 5.259 -5.838 1.00 98.38 336 CYS A O 1
ATOM 2573 N N . PRO A 1 337 ? 8.864 3.793 -7.467 1.00 97.44 337 PRO A N 1
ATOM 2574 C CA . PRO A 1 337 ? 10.158 4.005 -8.122 1.00 97.44 337 PRO A CA 1
ATOM 2575 C C . PRO A 1 337 ? 10.190 5.373 -8.823 1.00 97.44 337 PRO A C 1
ATOM 2577 O O . PRO A 1 337 ? 9.176 6.079 -8.877 1.00 97.44 337 PRO A O 1
ATOM 2580 N N . THR A 1 338 ? 11.353 5.800 -9.312 1.00 97.00 338 THR A N 1
ATOM 2581 C CA . THR A 1 338 ? 11.399 6.962 -10.214 1.00 97.00 338 THR A CA 1
ATOM 2582 C C . THR A 1 338 ? 10.819 6.556 -11.578 1.00 97.00 338 THR A C 1
ATOM 2584 O O . THR A 1 338 ? 10.783 5.375 -11.921 1.00 97.00 338 THR A O 1
ATOM 2587 N N . VAL A 1 339 ? 10.271 7.506 -12.340 1.00 96.44 339 VAL A N 1
ATOM 2588 C CA . VAL A 1 339 ? 9.443 7.178 -13.518 1.00 96.44 339 VAL A CA 1
ATOM 2589 C C . VAL A 1 339 ? 9.852 7.893 -14.797 1.00 96.44 339 VAL A C 1
ATOM 2591 O O . VAL A 1 339 ? 9.882 7.264 -15.851 1.00 96.44 339 VAL A O 1
ATOM 2594 N N . LEU A 1 340 ? 10.156 9.191 -14.728 1.00 96.44 340 LEU A N 1
ATOM 2595 C CA . LEU A 1 340 ? 10.366 10.044 -15.902 1.00 96.44 340 LEU A CA 1
ATOM 2596 C C . LEU A 1 340 ? 11.435 11.093 -15.590 1.00 96.44 340 LEU A C 1
ATOM 2598 O O . LEU A 1 340 ? 11.493 11.591 -14.463 1.00 96.44 340 LEU A O 1
ATOM 2602 N N . THR A 1 341 ? 12.225 11.501 -16.579 1.00 96.69 341 THR A N 1
ATOM 2603 C CA . THR A 1 341 ? 13.158 12.633 -16.433 1.00 96.69 341 THR A CA 1
ATOM 2604 C C . THR A 1 341 ? 12.452 13.991 -16.464 1.00 96.69 341 THR A C 1
ATOM 2606 O O . THR A 1 341 ? 12.923 14.966 -15.878 1.00 96.69 341 THR A O 1
ATOM 2609 N N . THR A 1 342 ? 11.271 14.036 -17.078 1.00 96.56 342 THR A N 1
ATOM 2610 C CA . THR A 1 342 ? 10.411 15.220 -17.229 1.00 96.56 342 THR A CA 1
ATOM 2611 C C . THR A 1 342 ? 9.364 15.362 -16.122 1.00 96.56 342 THR A C 1
ATOM 2613 O O . THR A 1 342 ? 8.496 16.231 -16.200 1.00 96.56 342 THR A O 1
ATOM 2616 N N . ALA A 1 343 ? 9.412 14.517 -15.087 1.00 97.62 343 ALA A N 1
ATOM 2617 C CA . ALA A 1 343 ? 8.409 14.529 -14.029 1.00 97.62 343 ALA A CA 1
ATOM 2618 C C . ALA A 1 343 ? 8.337 15.897 -13.323 1.00 97.62 343 ALA A C 1
ATOM 2620 O O . ALA A 1 343 ? 9.355 16.453 -12.902 1.00 97.62 343 ALA A O 1
ATOM 2621 N N . ASN A 1 344 ? 7.122 16.421 -13.141 1.00 97.88 344 ASN A N 1
ATOM 2622 C CA . ASN A 1 344 ? 6.904 17.703 -12.478 1.00 97.88 344 ASN A CA 1
ATOM 2623 C C . ASN A 1 344 ? 6.793 17.507 -10.960 1.00 97.88 344 ASN A C 1
ATOM 2625 O O . ASN A 1 344 ? 5.737 17.145 -10.432 1.00 97.88 344 ASN A O 1
ATOM 2629 N N . THR A 1 345 ? 7.883 17.780 -10.246 1.00 97.44 345 THR A N 1
ATOM 2630 C CA . THR A 1 345 ? 7.978 17.666 -8.780 1.00 97.44 345 THR A CA 1
ATOM 2631 C C . THR A 1 345 ? 7.178 18.736 -8.027 1.00 97.44 345 THR A C 1
ATOM 2633 O O . THR A 1 345 ? 6.966 18.608 -6.826 1.00 97.44 345 THR A O 1
ATOM 2636 N N . SER A 1 346 ? 6.698 19.781 -8.706 1.00 97.25 346 SER A N 1
ATOM 2637 C CA . SER A 1 346 ? 5.927 20.876 -8.099 1.00 97.25 346 SER A CA 1
ATOM 2638 C C . SER A 1 346 ? 4.425 20.587 -8.000 1.00 97.25 346 SER A C 1
ATOM 2640 O O . SER A 1 346 ? 3.694 21.366 -7.387 1.00 97.25 346 SER A O 1
ATOM 2642 N N . ASN A 1 347 ? 3.944 19.468 -8.559 1.00 98.31 347 ASN A N 1
ATOM 2643 C CA . ASN A 1 347 ? 2.545 19.053 -8.423 1.00 98.31 347 ASN A CA 1
ATOM 2644 C C . ASN A 1 347 ? 2.203 18.809 -6.942 1.00 98.31 347 ASN A C 1
ATOM 2646 O O . ASN A 1 347 ? 2.805 17.964 -6.281 1.00 98.31 347 ASN A O 1
ATOM 2650 N N . LYS A 1 348 ? 1.235 19.558 -6.403 1.00 97.75 348 LYS A N 1
ATOM 2651 C CA . LYS A 1 348 ? 0.885 19.522 -4.967 1.00 97.75 348 LYS A CA 1
ATOM 2652 C C . LYS A 1 348 ? -0.177 18.482 -4.609 1.00 97.75 348 LYS A C 1
ATOM 2654 O O . LYS A 1 348 ? -0.424 18.250 -3.436 1.00 97.75 348 LYS A O 1
ATOM 2659 N N . ASN A 1 349 ? -0.819 17.886 -5.606 1.00 98.62 349 ASN A N 1
ATOM 2660 C CA . ASN A 1 349 ? -1.919 16.931 -5.464 1.00 98.62 349 ASN A CA 1
ATOM 2661 C C . ASN A 1 349 ? -1.484 15.461 -5.630 1.00 98.62 349 ASN A C 1
ATOM 2663 O O . ASN A 1 349 ? -2.318 14.556 -5.661 1.00 98.62 349 ASN A O 1
ATOM 2667 N N . ILE A 1 350 ? -0.175 15.230 -5.757 1.00 98.81 350 ILE A N 1
ATOM 2668 C CA . ILE A 1 350 ? 0.433 13.907 -5.885 1.00 98.81 350 ILE A CA 1
ATOM 2669 C C . ILE A 1 350 ? 1.384 13.729 -4.707 1.00 98.81 350 ILE A C 1
ATOM 2671 O O . ILE A 1 350 ? 2.378 14.450 -4.599 1.00 98.81 350 ILE A O 1
ATOM 2675 N N . TRP A 1 351 ? 1.055 12.786 -3.830 1.00 98.56 351 TRP A N 1
ATOM 2676 C CA . TRP A 1 351 ? 1.784 12.490 -2.603 1.00 98.56 351 TRP A CA 1
ATOM 2677 C C . TRP A 1 351 ? 2.464 11.129 -2.733 1.00 98.56 351 TRP A C 1
ATOM 2679 O O . TRP A 1 351 ? 1.796 10.095 -2.746 1.00 98.56 351 TRP A O 1
ATOM 2689 N N . ASN A 1 352 ? 3.792 11.129 -2.838 1.00 98.56 352 ASN A N 1
ATOM 2690 C CA . ASN A 1 352 ? 4.601 9.914 -2.869 1.00 98.56 352 ASN A CA 1
ATOM 2691 C C . ASN A 1 352 ? 5.199 9.662 -1.486 1.00 98.56 352 ASN A C 1
ATOM 2693 O O . ASN A 1 352 ? 5.807 10.562 -0.916 1.00 98.56 352 ASN A O 1
ATOM 2697 N N . PHE A 1 353 ? 5.050 8.453 -0.962 1.00 97.56 353 PHE A N 1
ATOM 2698 C CA . PHE A 1 353 ? 5.671 8.007 0.280 1.00 97.56 353 PHE A CA 1
ATOM 2699 C C . PHE A 1 353 ? 6.775 7.016 -0.069 1.00 97.56 353 PHE A C 1
ATOM 2701 O O . PHE A 1 353 ? 6.507 5.951 -0.631 1.00 97.56 353 PHE A O 1
ATOM 2708 N N . ASN A 1 354 ? 8.016 7.372 0.256 1.00 96.12 354 ASN A N 1
ATOM 2709 C CA . ASN A 1 354 ? 9.205 6.616 -0.115 1.00 96.12 354 ASN A CA 1
ATOM 2710 C C . ASN A 1 354 ? 10.119 6.374 1.091 1.00 96.12 354 ASN A C 1
ATOM 2712 O O . ASN A 1 354 ? 10.495 7.302 1.806 1.00 96.12 354 ASN A O 1
ATOM 2716 N N . ASN A 1 355 ? 10.467 5.110 1.317 1.00 93.31 355 ASN A N 1
ATOM 2717 C CA . ASN A 1 355 ? 11.419 4.701 2.340 1.00 93.31 355 ASN A CA 1
ATOM 2718 C C . ASN A 1 355 ? 12.845 4.729 1.764 1.00 93.31 355 ASN A C 1
ATOM 2720 O O . ASN A 1 355 ? 13.094 4.117 0.732 1.00 93.31 355 ASN A O 1
ATOM 2724 N N . ASN A 1 356 ? 13.799 5.394 2.422 1.00 92.31 356 ASN A N 1
ATOM 2725 C CA . ASN A 1 356 ? 15.200 5.363 1.975 1.00 92.31 356 ASN A CA 1
ATOM 2726 C C . ASN A 1 356 ? 15.796 3.951 2.032 1.00 92.31 356 ASN A C 1
ATOM 2728 O O . ASN A 1 356 ? 16.645 3.613 1.207 1.00 92.31 356 ASN A O 1
ATOM 2732 N N . GLY A 1 357 ? 15.313 3.130 2.967 1.00 93.06 357 GLY A N 1
ATOM 2733 C CA . GLY A 1 357 ? 15.624 1.713 3.117 1.00 93.06 357 GLY A CA 1
ATOM 2734 C C . GLY A 1 357 ? 14.898 0.801 2.132 1.00 93.06 357 GLY A C 1
ATOM 2735 O O . GLY A 1 357 ? 14.805 -0.397 2.373 1.00 93.06 357 GLY A O 1
ATOM 2736 N N . ASP A 1 358 ? 14.343 1.349 1.053 1.00 95.62 358 ASP A N 1
ATOM 2737 C CA . ASP A 1 358 ? 13.707 0.609 -0.029 1.00 95.62 358 ASP A CA 1
ATOM 2738 C C . ASP A 1 358 ? 14.492 0.822 -1.329 1.00 95.62 358 ASP A C 1
ATOM 2740 O O . ASP A 1 358 ? 14.373 1.863 -1.986 1.00 95.62 358 ASP A O 1
ATOM 2744 N N . LEU A 1 359 ? 15.281 -0.188 -1.712 1.00 95.00 359 LEU A N 1
ATOM 2745 C CA . LEU A 1 359 ? 16.122 -0.175 -2.912 1.00 95.00 359 LEU A CA 1
ATOM 2746 C C . LEU A 1 359 ? 15.322 0.121 -4.188 1.00 95.00 359 LEU A C 1
ATOM 2748 O O . LEU A 1 359 ? 15.809 0.824 -5.072 1.00 95.00 359 LEU A O 1
ATOM 2752 N N . ILE A 1 360 ? 14.087 -0.378 -4.288 1.00 95.81 360 ILE A N 1
ATOM 2753 C CA . ILE A 1 360 ? 13.262 -0.237 -5.496 1.00 95.81 360 ILE A CA 1
ATOM 2754 C C . ILE A 1 360 ? 12.880 1.225 -5.719 1.00 95.81 360 ILE A C 1
ATOM 2756 O O . ILE A 1 360 ? 12.718 1.672 -6.850 1.00 95.81 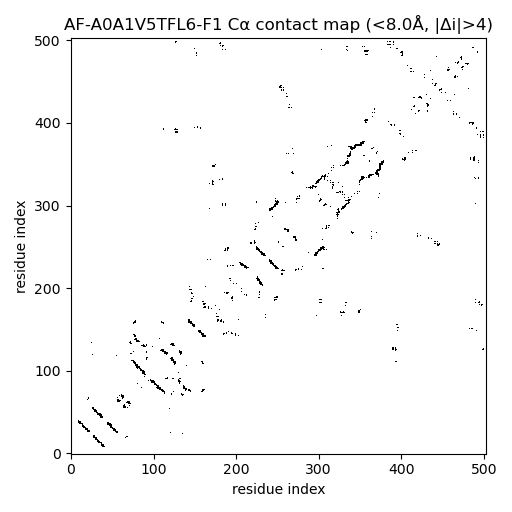360 ILE A O 1
ATOM 2760 N N . THR A 1 361 ? 12.804 2.016 -4.649 1.00 96.19 361 THR A N 1
ATOM 2761 C CA . THR A 1 361 ? 12.566 3.457 -4.765 1.00 96.19 361 THR A CA 1
ATOM 2762 C C . THR A 1 361 ? 13.792 4.231 -5.236 1.00 96.19 361 THR A C 1
ATOM 2764 O O . THR A 1 361 ? 13.682 5.395 -5.607 1.00 96.19 361 THR A O 1
ATOM 2767 N N . GLN A 1 362 ? 14.967 3.623 -5.265 1.00 94.56 362 GLN A N 1
ATOM 2768 C CA . GLN A 1 362 ? 16.185 4.307 -5.683 1.00 94.56 362 GLN A CA 1
ATOM 2769 C C . GLN A 1 362 ? 16.519 4.059 -7.161 1.00 94.56 362 GLN A C 1
ATOM 2771 O O . GLN A 1 362 ? 17.467 4.648 -7.681 1.00 94.56 362 GLN A O 1
ATOM 2776 N N . VAL A 1 363 ? 15.728 3.225 -7.850 1.00 92.62 363 VAL A N 1
ATOM 2777 C CA . VAL A 1 363 ? 15.906 2.884 -9.266 1.00 92.62 363 VAL A CA 1
ATOM 2778 C C . VAL A 1 363 ? 14.650 3.208 -10.093 1.00 92.62 363 VAL A C 1
ATOM 2780 O O . VAL A 1 363 ? 13.534 3.060 -9.588 1.00 92.62 363 VAL A O 1
ATOM 2783 N N . PRO A 1 364 ? 14.786 3.639 -11.364 1.00 95.50 364 PRO A N 1
ATOM 2784 C CA . PRO A 1 364 ? 15.989 4.163 -12.029 1.00 95.50 364 PRO A CA 1
ATOM 2785 C C . PRO A 1 364 ? 16.729 5.268 -11.257 1.00 95.50 364 PRO A C 1
ATOM 2787 O O . PRO A 1 364 ? 16.145 5.962 -10.421 1.00 95.50 364 PRO A O 1
ATOM 2790 N N . LEU A 1 365 ? 18.023 5.441 -11.540 1.00 95.81 365 LEU A N 1
ATOM 2791 C CA . LEU A 1 365 ? 18.871 6.359 -10.780 1.00 95.81 365 LEU A CA 1
ATOM 2792 C C . LEU A 1 365 ? 18.496 7.823 -11.033 1.00 95.81 365 LEU A C 1
ATOM 2794 O O . LEU A 1 365 ? 18.345 8.267 -12.174 1.00 95.81 365 LEU A O 1
ATOM 2798 N N . THR A 1 366 ? 18.458 8.615 -9.964 1.00 94.88 366 THR A N 1
ATOM 2799 C CA . THR A 1 366 ? 18.282 10.075 -10.043 1.00 94.88 366 THR A CA 1
ATOM 2800 C C . THR A 1 366 ? 19.432 10.761 -10.785 1.00 94.88 366 THR A C 1
ATOM 2802 O O . THR A 1 366 ? 19.211 11.787 -11.427 1.00 94.88 366 THR A O 1
ATOM 2805 N N . LYS A 1 367 ? 20.638 10.167 -10.781 1.00 95.19 367 LYS A N 1
ATOM 2806 C CA . LYS A 1 367 ? 21.802 10.603 -11.578 1.00 95.19 367 LYS A CA 1
ATOM 2807 C C . LYS A 1 367 ? 21.517 10.612 -13.083 1.00 95.19 367 LYS A C 1
ATOM 2809 O O . LYS A 1 367 ? 22.086 11.423 -13.802 1.00 95.19 367 LYS A O 1
ATOM 2814 N N . TRP A 1 368 ? 20.598 9.767 -13.555 1.00 96.12 368 TRP A N 1
ATOM 2815 C CA . TRP A 1 368 ? 20.143 9.761 -14.950 1.00 96.12 368 TRP A CA 1
ATOM 2816 C C . TRP A 1 368 ? 19.024 10.779 -15.224 1.00 96.12 368 TRP A C 1
ATOM 2818 O O . TRP A 1 368 ? 18.454 10.796 -16.309 1.00 96.12 368 TRP A O 1
ATOM 2828 N N . GLY A 1 369 ? 18.670 11.606 -14.238 1.00 96.06 369 GLY A N 1
ATOM 2829 C CA . GLY A 1 369 ? 17.613 12.609 -14.327 1.00 96.06 369 GLY A CA 1
ATOM 2830 C C . GLY A 1 369 ? 16.218 12.098 -13.969 1.00 96.06 369 GLY A C 1
ATOM 2831 O O . GLY A 1 369 ? 15.300 12.911 -13.896 1.00 96.06 369 GLY A O 1
ATOM 2832 N N . PHE A 1 370 ? 16.039 10.796 -13.716 1.00 97.56 370 PHE A N 1
ATOM 2833 C CA . PHE A 1 370 ? 14.736 10.212 -13.397 1.00 97.56 370 PHE A CA 1
ATOM 2834 C C . PHE A 1 370 ? 14.193 10.715 -12.055 1.00 97.56 370 PHE A C 1
ATOM 2836 O O . PHE A 1 370 ? 14.888 10.754 -11.039 1.00 97.56 370 PHE A O 1
ATOM 2843 N N . LYS A 1 371 ? 12.913 11.089 -12.058 1.00 97.44 371 LYS A N 1
ATOM 2844 C CA . LYS A 1 371 ? 12.184 11.685 -10.933 1.00 97.44 371 LYS A CA 1
ATOM 2845 C C . LYS A 1 371 ? 10.767 11.115 -10.843 1.00 97.44 371 LYS A C 1
ATOM 2847 O O . LYS A 1 371 ? 10.367 10.252 -11.624 1.00 97.44 371 LYS A O 1
ATOM 2852 N N . ARG A 1 372 ? 10.004 11.613 -9.869 1.00 97.81 372 ARG A N 1
ATOM 2853 C CA . ARG A 1 372 ? 8.572 11.350 -9.667 1.00 97.81 372 ARG A CA 1
ATOM 2854 C C . ARG A 1 372 ? 7.783 12.633 -9.844 1.00 97.81 372 ARG A C 1
ATOM 2856 O O . ARG A 1 372 ? 8.283 13.709 -9.530 1.00 97.81 372 ARG A O 1
ATOM 2863 N N . ASN A 1 373 ? 6.538 12.522 -10.292 1.00 98.62 373 ASN A N 1
ATOM 2864 C CA . ASN A 1 373 ? 5.621 13.651 -10.254 1.00 98.62 373 ASN A CA 1
ATOM 2865 C C . ASN A 1 373 ? 5.207 13.934 -8.805 1.00 98.62 373 ASN A C 1
ATOM 2867 O O . ASN A 1 373 ? 4.884 13.014 -8.055 1.00 98.62 373 ASN A O 1
ATOM 2871 N N . GLY A 1 374 ? 5.177 15.214 -8.450 1.00 98.31 374 GLY A N 1
ATOM 2872 C CA . GLY A 1 374 ? 4.696 15.756 -7.185 1.00 98.31 374 GLY A CA 1
ATOM 2873 C C . GLY A 1 374 ? 5.585 15.580 -5.962 1.00 98.31 374 GLY A C 1
ATOM 2874 O O . GLY A 1 374 ? 6.797 15.399 -6.060 1.00 98.31 374 GLY A O 1
ATOM 2875 N N . GLN A 1 375 ? 4.963 15.704 -4.790 1.00 97.44 375 GLN A N 1
ATOM 2876 C CA . GLN A 1 375 ? 5.645 15.827 -3.505 1.00 97.44 375 GLN A CA 1
ATOM 2877 C C . GLN A 1 375 ? 6.100 14.453 -3.013 1.00 97.44 375 GLN A C 1
ATOM 2879 O O . GLN A 1 375 ? 5.282 13.549 -2.848 1.00 97.44 375 GLN A O 1
ATOM 2884 N N . THR A 1 376 ? 7.396 14.291 -2.750 1.00 96.25 376 THR A N 1
ATOM 2885 C CA . THR A 1 376 ? 7.923 13.073 -2.118 1.00 96.25 376 THR A CA 1
ATOM 2886 C C . THR A 1 376 ? 8.092 13.310 -0.625 1.00 96.25 376 THR A C 1
ATOM 2888 O O . THR A 1 376 ? 8.836 14.191 -0.204 1.00 96.25 376 THR A O 1
ATOM 2891 N N . LYS A 1 377 ? 7.378 12.523 0.173 1.00 94.56 377 LYS A N 1
ATOM 2892 C CA . LYS A 1 377 ? 7.611 12.341 1.598 1.00 94.56 377 LYS A CA 1
ATOM 2893 C C . LYS A 1 377 ? 8.599 11.199 1.753 1.00 94.56 377 LYS A C 1
ATOM 2895 O O . LYS A 1 377 ? 8.359 10.107 1.241 1.00 94.56 377 LYS A O 1
ATOM 2900 N N . THR A 1 378 ? 9.694 11.469 2.449 1.00 91.00 378 THR A N 1
ATOM 2901 C CA . THR A 1 378 ? 10.725 10.477 2.749 1.00 91.00 378 THR A CA 1
ATOM 2902 C C . THR A 1 378 ? 10.597 10.039 4.196 1.00 91.00 378 THR A C 1
ATOM 2904 O O . THR A 1 378 ? 10.356 10.870 5.075 1.00 91.00 378 THR A O 1
ATOM 2907 N N . LEU A 1 379 ? 10.750 8.739 4.448 1.00 85.19 379 LEU A N 1
ATOM 2908 C CA . LEU A 1 379 ? 10.772 8.205 5.805 1.00 85.19 379 LEU A CA 1
ATOM 2909 C C . LEU A 1 379 ? 11.935 8.846 6.578 1.00 85.19 379 LEU A C 1
ATOM 2911 O O . LEU A 1 379 ? 13.097 8.649 6.226 1.00 85.19 379 LEU A O 1
ATOM 2915 N N . ASN A 1 380 ? 11.624 9.644 7.603 1.00 77.38 380 ASN A N 1
ATOM 2916 C CA . ASN A 1 380 ? 12.641 10.297 8.426 1.00 77.38 380 ASN A CA 1
ATOM 2917 C C . ASN A 1 380 ? 13.179 9.340 9.512 1.00 77.38 380 ASN A C 1
ATOM 2919 O O . ASN A 1 380 ? 12.556 8.326 9.840 1.00 77.38 380 ASN A O 1
ATOM 2923 N N . SER A 1 381 ? 14.340 9.668 10.083 1.00 71.19 381 SER A N 1
ATOM 2924 C CA . SER A 1 381 ? 15.035 8.804 11.045 1.00 71.19 381 SER A CA 1
ATOM 2925 C C . SER A 1 381 ? 14.284 8.613 12.367 1.00 71.19 381 SER A C 1
ATOM 2927 O O . SER A 1 381 ? 14.341 7.524 12.931 1.00 71.19 381 SER A O 1
ATOM 2929 N N . VAL A 1 382 ? 13.528 9.600 12.853 1.00 66.81 382 VAL A N 1
ATOM 2930 C CA . VAL A 1 382 ? 12.732 9.452 14.087 1.00 66.81 382 VAL A CA 1
ATOM 2931 C C . VAL A 1 382 ? 11.624 8.422 13.876 1.00 66.81 382 VAL A C 1
ATOM 2933 O O . VAL A 1 382 ? 11.524 7.441 14.615 1.00 66.81 382 VAL A O 1
ATOM 2936 N N . ILE A 1 383 ? 10.872 8.571 12.785 1.00 68.69 383 ILE A N 1
ATOM 2937 C CA . ILE A 1 383 ? 9.819 7.643 12.375 1.00 68.69 383 ILE A CA 1
ATOM 2938 C C . ILE A 1 383 ? 10.390 6.241 12.146 1.00 68.69 383 ILE A C 1
ATOM 2940 O O . ILE A 1 383 ? 9.744 5.260 12.523 1.00 68.69 383 ILE A O 1
ATOM 2944 N N . SER A 1 384 ? 11.602 6.137 11.587 1.00 74.25 384 SER A N 1
ATOM 2945 C CA . SER A 1 384 ? 12.261 4.851 11.325 1.00 74.25 384 SER A CA 1
ATOM 2946 C C . SER A 1 384 ? 12.386 3.978 12.580 1.00 74.25 384 SER A C 1
ATOM 2948 O O . SER A 1 384 ? 12.173 2.772 12.497 1.00 74.25 384 SER A O 1
ATOM 2950 N N . THR A 1 385 ? 12.587 4.573 13.763 1.00 83.94 385 THR A N 1
ATOM 2951 C CA . THR A 1 385 ? 12.697 3.819 15.027 1.00 83.94 385 THR A CA 1
ATOM 2952 C C . THR A 1 385 ? 11.383 3.171 15.468 1.00 83.94 385 THR A C 1
ATOM 2954 O O . THR A 1 385 ? 11.389 2.158 16.165 1.00 83.94 385 THR A O 1
ATOM 2957 N N . ARG A 1 386 ? 10.241 3.715 15.028 1.00 87.56 386 ARG A N 1
ATOM 2958 C CA . ARG A 1 386 ? 8.906 3.191 15.353 1.00 87.56 386 ARG A CA 1
ATOM 2959 C C . ARG A 1 386 ? 8.418 2.142 14.361 1.00 87.56 386 ARG A C 1
ATOM 2961 O O . ARG A 1 386 ? 7.515 1.373 14.703 1.00 87.56 386 ARG A O 1
ATOM 2968 N N . ILE A 1 387 ? 9.002 2.083 13.160 1.00 91.00 387 ILE A N 1
ATOM 2969 C CA . ILE A 1 387 ? 8.626 1.107 12.129 1.00 91.00 387 ILE A CA 1
ATOM 2970 C C . ILE A 1 387 ? 8.742 -0.328 12.644 1.00 91.00 387 ILE A C 1
ATOM 2972 O O . ILE A 1 387 ? 7.739 -1.028 12.532 1.00 91.00 387 ILE A O 1
ATOM 2976 N N . PRO A 1 388 ? 9.850 -0.781 13.269 1.00 92.50 388 PRO A N 1
ATOM 2977 C CA . PRO A 1 388 ? 9.956 -2.162 13.736 1.00 92.50 388 PRO A CA 1
ATOM 2978 C C . PRO A 1 388 ? 8.834 -2.579 14.690 1.00 92.50 388 PRO A C 1
ATOM 2980 O O . PRO A 1 388 ? 8.270 -3.665 14.553 1.00 92.50 388 PRO A O 1
ATOM 2983 N N . GLN A 1 389 ? 8.458 -1.698 15.620 1.00 92.19 389 GLN A N 1
ATOM 2984 C CA . GLN A 1 389 ? 7.383 -1.954 16.576 1.00 92.19 389 GLN A CA 1
ATOM 2985 C C . GLN A 1 389 ? 6.017 -2.024 15.883 1.00 92.19 389 GLN A C 1
ATOM 2987 O O . GLN A 1 389 ? 5.279 -2.994 16.064 1.00 92.19 389 GLN A O 1
ATOM 2992 N N . CYS A 1 390 ? 5.694 -1.023 15.059 1.00 93.56 390 CYS A N 1
ATOM 2993 C CA . CYS A 1 390 ? 4.427 -0.958 14.329 1.00 93.56 390 CYS A CA 1
ATOM 2994 C C . CYS A 1 390 ? 4.290 -2.146 13.362 1.00 93.56 390 CYS A C 1
ATOM 2996 O O . CYS A 1 390 ? 3.250 -2.803 13.306 1.00 93.56 390 CYS A O 1
ATOM 2998 N N . PHE A 1 391 ? 5.371 -2.468 12.651 1.00 94.62 391 PHE A N 1
ATOM 2999 C CA . PHE A 1 391 ? 5.472 -3.611 11.754 1.00 94.62 391 PHE A CA 1
ATOM 3000 C C . PHE A 1 391 ? 5.229 -4.921 12.503 1.00 94.62 391 PHE A C 1
ATOM 3002 O O . PHE A 1 391 ? 4.447 -5.746 12.037 1.00 94.62 391 PHE A O 1
ATOM 3009 N N . SER A 1 392 ? 5.820 -5.104 13.686 1.00 94.38 392 SER A N 1
ATOM 3010 C CA . SER A 1 392 ? 5.593 -6.292 14.515 1.00 94.38 392 SER A CA 1
ATOM 3011 C C . SER A 1 392 ? 4.149 -6.405 15.008 1.00 94.38 392 SER A C 1
ATOM 3013 O O . SER A 1 392 ? 3.599 -7.503 15.040 1.00 94.38 392 SER A O 1
ATOM 3015 N N . VAL A 1 393 ? 3.478 -5.293 15.320 1.00 94.19 393 VAL A N 1
ATOM 3016 C CA . VAL A 1 393 ? 2.045 -5.315 15.663 1.00 94.19 393 VAL A CA 1
ATOM 3017 C C . VAL A 1 393 ? 1.185 -5.746 14.471 1.00 94.19 393 VAL A C 1
ATOM 3019 O O . VAL A 1 393 ? 0.266 -6.543 14.645 1.00 94.19 393 VAL A O 1
ATOM 3022 N N . ILE A 1 394 ? 1.486 -5.250 13.268 1.00 94.69 394 ILE A N 1
ATOM 3023 C CA . ILE A 1 394 ? 0.739 -5.568 12.040 1.00 94.69 394 ILE A CA 1
ATOM 3024 C C . ILE A 1 394 ? 0.985 -7.017 11.599 1.00 94.69 394 ILE A C 1
ATOM 3026 O O . ILE A 1 394 ? 0.056 -7.738 11.234 1.00 94.69 394 ILE A O 1
ATOM 3030 N N . THR A 1 395 ? 2.246 -7.445 11.617 1.00 93.81 395 THR A N 1
ATOM 3031 C CA . THR A 1 395 ? 2.695 -8.696 10.990 1.00 93.81 395 THR A CA 1
ATOM 3032 C C . THR A 1 395 ? 2.909 -9.829 11.979 1.00 93.81 395 THR A C 1
ATOM 3034 O O . THR A 1 395 ? 2.924 -10.983 11.576 1.00 93.81 395 THR A O 1
ATOM 3037 N N . GLY A 1 396 ? 3.073 -9.564 13.273 1.00 92.19 396 GLY A N 1
ATOM 3038 C CA . GLY A 1 396 ? 3.554 -10.551 14.245 1.00 92.19 396 GLY A CA 1
ATOM 3039 C C . GLY A 1 396 ? 5.001 -11.015 14.019 1.00 92.19 396 GLY A C 1
ATOM 3040 O O . GLY A 1 396 ? 5.408 -11.990 14.642 1.00 92.19 396 GLY A O 1
ATOM 3041 N N . SER A 1 397 ? 5.764 -10.355 13.143 1.00 92.12 397 SER A N 1
ATOM 3042 C CA . SER A 1 397 ? 7.142 -10.707 12.779 1.00 92.12 397 SER A CA 1
ATOM 3043 C C . SER A 1 397 ? 8.089 -9.528 13.013 1.00 92.12 397 SER A C 1
ATOM 3045 O O . SER A 1 397 ? 7.668 -8.371 13.038 1.00 92.12 397 SER A O 1
ATOM 3047 N N . SER A 1 398 ? 9.380 -9.808 13.188 1.00 93.56 398 SER A N 1
ATOM 3048 C CA . SER A 1 398 ? 10.402 -8.760 13.287 1.00 93.56 398 SER A CA 1
ATOM 3049 C C . SER A 1 398 ? 10.589 -8.043 11.950 1.00 93.56 398 SER A C 1
ATOM 3051 O O . SER A 1 398 ? 10.501 -8.652 10.883 1.00 93.56 398 SER A O 1
ATOM 3053 N N . PHE A 1 399 ? 10.870 -6.743 12.008 1.00 94.38 399 PHE A N 1
ATOM 3054 C CA . PHE A 1 399 ? 11.267 -5.969 10.838 1.00 94.38 399 PHE A CA 1
ATOM 3055 C C . PHE A 1 399 ? 12.758 -6.173 10.555 1.00 94.38 399 PHE A C 1
ATOM 3057 O O . PHE A 1 399 ? 13.574 -5.989 11.453 1.00 94.38 399 PHE A O 1
ATOM 3064 N N . ASN A 1 400 ? 13.100 -6.524 9.313 1.00 94.12 400 ASN A N 1
ATOM 3065 C CA . ASN A 1 400 ? 14.477 -6.786 8.882 1.00 94.12 400 ASN A CA 1
ATOM 3066 C C . ASN A 1 400 ? 14.923 -5.861 7.740 1.00 94.12 400 ASN A C 1
ATOM 3068 O O . ASN A 1 400 ? 15.856 -6.200 7.029 1.00 94.12 400 ASN A O 1
ATOM 3072 N N . GLY A 1 401 ? 14.235 -4.740 7.503 1.00 92.94 401 GLY A N 1
ATOM 3073 C CA . GLY A 1 401 ? 14.632 -3.788 6.464 1.00 92.94 401 GLY A CA 1
ATOM 3074 C C . GLY A 1 401 ? 15.817 -2.923 6.894 1.00 92.94 401 GLY A C 1
ATOM 3075 O O . GLY A 1 401 ? 16.070 -2.735 8.085 1.00 92.94 401 GLY A O 1
ATOM 3076 N N . ARG A 1 402 ? 16.523 -2.359 5.912 1.00 91.50 402 ARG A N 1
ATOM 3077 C CA . ARG A 1 402 ? 17.598 -1.383 6.142 1.00 91.50 402 ARG A CA 1
ATOM 3078 C C . ARG A 1 402 ? 17.047 0.024 6.392 1.00 91.50 402 ARG A C 1
ATOM 3080 O O . ARG A 1 402 ? 15.898 0.315 6.072 1.00 91.50 402 ARG A O 1
ATOM 3087 N N . ASN A 1 403 ? 17.898 0.909 6.916 1.00 89.38 403 ASN A N 1
ATOM 3088 C CA . ASN A 1 403 ? 17.597 2.342 7.036 1.00 89.38 403 ASN A CA 1
ATOM 3089 C C . ASN A 1 403 ? 17.763 3.081 5.699 1.00 89.38 403 ASN A C 1
ATOM 3091 O O . ASN A 1 403 ? 16.962 3.956 5.372 1.00 89.38 403 ASN A O 1
ATOM 3095 N N . ASP A 1 404 ? 18.791 2.720 4.928 1.00 91.94 404 ASP A N 1
ATOM 3096 C CA . ASP A 1 404 ? 19.063 3.253 3.595 1.00 91.94 404 ASP A CA 1
ATOM 3097 C C . ASP A 1 404 ? 19.908 2.289 2.738 1.00 91.94 404 ASP A C 1
ATOM 3099 O O . ASP A 1 404 ? 20.429 1.282 3.233 1.00 91.94 404 ASP A O 1
ATOM 3103 N N . TYR A 1 405 ? 20.020 2.630 1.450 1.00 94.00 405 TYR A N 1
ATOM 3104 C CA . TYR A 1 405 ? 20.852 1.974 0.431 1.00 94.00 405 TYR A CA 1
ATOM 3105 C C . TYR A 1 405 ? 21.854 2.949 -0.221 1.00 94.00 405 TYR A C 1
ATOM 3107 O O . TYR A 1 405 ? 22.205 2.789 -1.391 1.00 94.00 405 TYR A O 1
ATOM 3115 N N . ALA A 1 406 ? 22.286 4.007 0.478 1.00 94.50 406 ALA A N 1
ATOM 3116 C CA . ALA A 1 406 ? 23.124 5.048 -0.131 1.00 94.50 406 ALA A CA 1
ATOM 3117 C C . ALA A 1 406 ? 24.460 4.498 -0.668 1.00 94.50 406 ALA A C 1
ATOM 3119 O O . ALA A 1 406 ? 24.926 4.911 -1.731 1.00 94.50 406 ALA A O 1
ATOM 3120 N N . ASP A 1 407 ? 25.036 3.523 0.033 1.00 95.06 407 ASP A N 1
ATOM 3121 C CA . ASP A 1 407 ? 26.254 2.807 -0.345 1.00 95.06 407 ASP A CA 1
ATOM 3122 C C . ASP A 1 407 ? 26.090 1.978 -1.629 1.00 95.06 407 ASP A C 1
ATOM 3124 O O . ASP A 1 407 ? 26.899 2.097 -2.549 1.00 95.06 407 ASP A O 1
ATOM 3128 N N . ALA A 1 408 ? 25.020 1.191 -1.735 1.00 95.19 408 ALA A N 1
ATOM 3129 C CA . ALA A 1 408 ? 24.706 0.402 -2.920 1.00 95.19 408 ALA A CA 1
ATOM 3130 C C . ALA A 1 408 ? 24.455 1.314 -4.132 1.00 95.19 408 ALA A C 1
ATOM 3132 O O . ALA A 1 408 ? 24.943 1.057 -5.233 1.00 95.19 408 ALA A O 1
ATOM 3133 N N . ILE A 1 409 ? 23.746 2.427 -3.925 1.00 96.06 409 ILE A N 1
ATOM 3134 C CA . ILE A 1 409 ? 23.468 3.404 -4.982 1.00 96.06 409 ILE A CA 1
ATOM 3135 C C . ILE A 1 409 ? 24.732 4.143 -5.430 1.00 96.06 409 ILE A C 1
ATOM 3137 O O . ILE A 1 409 ? 24.855 4.454 -6.615 1.00 96.06 409 ILE A O 1
ATOM 3141 N N . ALA A 1 410 ? 25.700 4.385 -4.543 1.00 96.44 410 ALA A N 1
ATOM 3142 C CA . ALA A 1 410 ? 26.999 4.930 -4.935 1.00 96.44 410 ALA A CA 1
ATOM 3143 C C . ALA A 1 410 ? 27.739 3.990 -5.903 1.00 96.44 410 ALA A C 1
ATOM 3145 O O . ALA A 1 410 ? 28.197 4.448 -6.950 1.00 96.44 410 ALA A O 1
ATOM 3146 N N . VAL A 1 411 ? 27.764 2.683 -5.615 1.00 95.75 411 VAL A N 1
ATOM 3147 C CA . VAL A 1 411 ? 28.364 1.676 -6.509 1.00 95.75 411 VAL A CA 1
ATOM 3148 C C . VAL A 1 411 ? 27.621 1.610 -7.845 1.00 95.75 411 VAL A C 1
ATOM 3150 O O . VAL A 1 411 ? 28.242 1.648 -8.905 1.00 95.75 411 VAL A O 1
ATOM 3153 N N . MET A 1 412 ? 26.284 1.590 -7.828 1.00 94.50 412 MET A N 1
ATOM 3154 C CA . MET A 1 412 ? 25.487 1.542 -9.060 1.00 94.50 412 MET A CA 1
ATOM 3155 C C . MET A 1 412 ? 25.686 2.792 -9.939 1.00 94.50 412 MET A C 1
ATOM 3157 O O . MET A 1 412 ? 25.711 2.690 -11.165 1.00 94.50 412 MET A O 1
ATOM 3161 N N . ASN A 1 413 ? 25.861 3.969 -9.326 1.00 95.62 413 ASN A N 1
ATOM 3162 C CA . ASN A 1 413 ? 26.143 5.227 -10.025 1.00 95.62 413 ASN A CA 1
ATOM 3163 C C . ASN A 1 413 ? 27.511 5.250 -10.719 1.00 95.62 413 ASN A C 1
ATOM 3165 O O . ASN A 1 413 ? 27.672 6.008 -11.684 1.00 95.62 413 ASN A O 1
ATOM 3169 N N . ASP A 1 414 ? 28.486 4.513 -10.192 1.00 93.88 414 ASP A N 1
ATOM 3170 C CA . ASP A 1 414 ? 29.821 4.364 -10.773 1.00 93.88 414 ASP A CA 1
ATOM 3171 C C . ASP A 1 414 ? 29.815 3.313 -11.888 1.00 93.88 414 ASP A C 1
ATOM 3173 O O . ASP A 1 414 ? 30.180 3.609 -13.024 1.00 93.88 414 ASP A O 1
ATOM 3177 N N . TRP A 1 415 ? 29.249 2.134 -11.606 1.00 92.06 415 TRP A N 1
ATOM 3178 C CA . TRP A 1 415 ? 29.126 1.041 -12.571 1.00 92.06 415 TRP A CA 1
ATOM 3179 C C . TRP A 1 415 ? 28.296 1.428 -13.803 1.00 92.06 415 TRP A C 1
ATOM 3181 O O . TRP A 1 415 ? 28.591 1.028 -14.930 1.00 92.06 415 TRP A O 1
ATOM 3191 N N . CYS A 1 416 ? 27.252 2.234 -13.603 1.00 92.94 416 CYS A N 1
ATOM 3192 C CA . CYS A 1 416 ? 26.315 2.615 -14.647 1.00 92.94 416 CYS A CA 1
ATOM 3193 C C . CYS A 1 416 ? 25.977 4.118 -14.606 1.00 92.94 416 CYS A C 1
ATOM 3195 O O . CYS A 1 416 ? 24.898 4.522 -14.158 1.00 92.94 416 CYS A O 1
ATOM 3197 N N . PRO A 1 417 ? 26.859 4.989 -15.127 1.00 93.19 417 PRO A N 1
ATOM 3198 C CA . PRO A 1 417 ? 26.678 6.438 -15.043 1.00 93.19 417 PRO A CA 1
ATOM 3199 C C . PRO A 1 417 ? 25.572 6.981 -15.960 1.00 93.19 417 PRO A C 1
ATOM 3201 O O . PRO A 1 417 ? 25.110 8.101 -15.751 1.00 93.19 417 PRO A O 1
ATOM 3204 N N . THR A 1 418 ? 25.130 6.213 -16.961 1.00 93.50 418 THR A N 1
ATOM 3205 C CA . THR A 1 418 ? 24.083 6.605 -17.917 1.00 93.50 418 THR A CA 1
ATOM 3206 C C . THR A 1 418 ? 23.103 5.463 -18.164 1.00 93.50 418 THR A C 1
ATOM 3208 O O . THR A 1 418 ? 23.447 4.296 -17.993 1.00 93.50 418 THR A O 1
ATOM 3211 N N . VAL A 1 419 ? 21.906 5.777 -18.665 1.00 94.00 419 VAL A N 1
ATOM 3212 C CA . VAL A 1 419 ? 20.906 4.761 -19.045 1.00 94.00 419 VAL A CA 1
ATOM 3213 C C . VAL A 1 419 ? 21.449 3.785 -20.093 1.00 94.00 419 VAL A C 1
ATOM 3215 O O . VAL A 1 419 ? 21.161 2.596 -20.036 1.00 94.00 419 VAL A O 1
ATOM 3218 N N . SER A 1 420 ? 22.286 4.243 -21.031 1.00 92.69 420 SER A N 1
ATOM 3219 C CA . SER A 1 420 ? 22.897 3.346 -22.020 1.00 92.69 420 SER A CA 1
ATOM 3220 C C . SER A 1 420 ? 23.816 2.312 -21.367 1.00 92.69 420 SER A C 1
ATOM 3222 O O . SER A 1 420 ? 23.826 1.160 -21.795 1.00 92.69 420 SER A O 1
ATOM 3224 N N . LYS A 1 421 ? 24.565 2.698 -20.325 1.00 92.81 421 LYS A N 1
ATOM 3225 C CA . LYS A 1 421 ? 25.459 1.785 -19.601 1.00 92.81 421 LYS A CA 1
ATOM 3226 C C . LYS A 1 421 ? 24.708 0.728 -18.793 1.00 92.81 421 LYS A C 1
ATOM 3228 O O . LYS A 1 421 ? 25.261 -0.328 -18.523 1.00 92.81 421 LYS A O 1
ATOM 3233 N N . TYR A 1 422 ? 23.424 0.942 -18.515 1.00 94.81 422 TYR A N 1
ATOM 3234 C CA . TYR A 1 422 ? 22.597 -0.016 -17.776 1.00 94.81 422 TYR A CA 1
ATOM 3235 C C . TYR A 1 422 ? 22.368 -1.300 -18.576 1.00 94.81 422 TYR A C 1
ATOM 3237 O O . TYR A 1 422 ? 22.258 -2.394 -18.020 1.00 94.81 422 TYR A O 1
ATOM 3245 N N . TYR A 1 423 ? 22.336 -1.155 -19.900 1.00 94.25 423 TYR A N 1
ATOM 3246 C CA . TYR A 1 423 ? 22.166 -2.238 -20.861 1.00 94.25 423 TYR A CA 1
ATOM 3247 C C . TYR A 1 423 ? 23.486 -2.728 -21.465 1.00 94.25 423 TYR A C 1
ATOM 3249 O O . TYR A 1 423 ? 23.486 -3.759 -22.139 1.00 94.25 423 TYR A O 1
ATOM 3257 N N . ASP A 1 424 ? 24.590 -2.018 -21.228 1.00 91.88 424 ASP A N 1
ATOM 3258 C CA . ASP A 1 424 ? 25.908 -2.372 -21.746 1.00 91.88 424 ASP A CA 1
ATOM 3259 C C . ASP A 1 424 ? 26.399 -3.658 -21.078 1.00 91.88 424 ASP A C 1
ATOM 3261 O O . ASP A 1 424 ? 26.497 -3.749 -19.856 1.00 91.88 424 ASP A O 1
ATOM 3265 N N . LYS A 1 425 ? 26.671 -4.677 -21.892 1.00 85.62 425 LYS A N 1
ATOM 3266 C CA . LYS A 1 425 ? 27.109 -5.990 -21.417 1.00 85.62 425 LYS A CA 1
ATOM 3267 C C . LYS A 1 425 ? 28.617 -6.064 -21.168 1.00 85.62 425 LYS A C 1
ATOM 3269 O O . LYS A 1 425 ? 29.086 -7.080 -20.651 1.00 85.62 425 LYS A O 1
ATOM 3274 N N . GLY A 1 426 ? 29.360 -5.021 -21.544 1.00 79.25 426 GLY A N 1
ATOM 3275 C CA . GLY A 1 426 ? 30.809 -4.959 -21.403 1.00 79.25 426 GLY A CA 1
ATOM 3276 C C . GLY A 1 426 ? 31.519 -6.190 -21.976 1.00 79.25 426 GLY A C 1
ATOM 3277 O O . GLY A 1 426 ? 31.047 -6.834 -22.913 1.00 79.25 426 GLY A O 1
ATOM 3278 N N . VAL A 1 427 ? 32.661 -6.532 -21.376 1.00 71.19 427 VAL A N 1
ATOM 3279 C CA . VAL A 1 427 ? 33.506 -7.668 -21.793 1.00 71.19 427 VAL A CA 1
ATOM 3280 C C . VAL A 1 427 ? 32.994 -9.006 -21.239 1.00 71.19 427 VAL A C 1
ATOM 3282 O O . VAL A 1 427 ? 33.186 -10.049 -21.855 1.00 71.19 427 VAL A O 1
ATOM 3285 N N . LEU A 1 428 ? 32.283 -8.991 -20.107 1.00 80.50 428 LEU A N 1
ATOM 3286 C CA . LEU A 1 428 ? 31.779 -10.199 -19.436 1.00 80.50 428 LEU A CA 1
ATOM 3287 C C . LEU A 1 428 ? 30.427 -10.690 -19.975 1.00 80.50 428 LEU A C 1
ATOM 3289 O O . LEU A 1 428 ? 29.868 -11.655 -19.443 1.00 80.50 428 LEU A O 1
ATOM 3293 N N . ASN A 1 429 ? 29.903 -10.040 -21.019 1.00 87.06 429 ASN A N 1
ATOM 3294 C CA . ASN A 1 429 ? 28.584 -10.288 -21.599 1.00 87.06 429 ASN A CA 1
ATOM 3295 C C . ASN A 1 429 ? 27.448 -10.252 -20.547 1.00 87.06 429 ASN A C 1
ATOM 3297 O O . ASN A 1 429 ? 26.505 -11.042 -20.616 1.00 87.06 429 ASN A O 1
ATOM 3301 N N . TRP A 1 430 ? 27.552 -9.365 -19.551 1.00 89.69 430 TRP A N 1
ATOM 3302 C CA . TRP A 1 430 ? 26.616 -9.271 -18.427 1.00 89.69 430 TRP A CA 1
ATOM 3303 C C . TRP A 1 430 ? 26.491 -7.818 -17.958 1.00 89.69 430 TRP A C 1
ATOM 3305 O O . TRP A 1 430 ? 27.477 -7.201 -17.564 1.00 89.69 430 TRP A O 1
ATOM 3315 N N . SER A 1 431 ? 25.286 -7.256 -18.067 1.00 92.12 431 SER A N 1
ATOM 3316 C CA . SER A 1 431 ? 25.009 -5.846 -17.770 1.00 92.12 431 SER A CA 1
ATOM 3317 C C . SER A 1 431 ? 24.404 -5.638 -16.382 1.00 92.12 431 SER A C 1
ATOM 3319 O O . SER A 1 431 ? 23.930 -6.583 -15.746 1.00 92.12 431 SER A O 1
ATOM 3321 N N . VAL A 1 432 ? 24.306 -4.378 -15.944 1.00 93.38 432 VAL A N 1
ATOM 3322 C CA . VAL A 1 432 ? 23.563 -4.017 -14.721 1.00 93.38 432 VAL A CA 1
ATOM 3323 C C . VAL A 1 432 ? 22.108 -4.468 -14.815 1.00 93.38 432 VAL A C 1
ATOM 3325 O O . VAL A 1 432 ? 21.556 -4.988 -13.849 1.00 93.38 432 VAL A O 1
ATOM 3328 N N . LYS A 1 433 ? 21.479 -4.356 -15.991 1.00 94.38 433 LYS A N 1
ATOM 3329 C CA . LYS A 1 433 ? 20.148 -4.929 -16.213 1.00 94.38 433 LYS A CA 1
ATOM 3330 C C . LYS A 1 433 ? 20.126 -6.438 -15.970 1.00 94.38 433 LYS A C 1
ATOM 3332 O O . LYS A 1 433 ? 19.167 -6.928 -15.386 1.00 94.38 433 LYS A O 1
ATOM 3337 N N . ASN A 1 434 ? 21.139 -7.189 -16.399 1.00 93.81 434 ASN A N 1
ATOM 3338 C CA . ASN A 1 434 ? 21.160 -8.623 -16.121 1.00 93.81 434 ASN A CA 1
ATOM 3339 C C . ASN A 1 434 ? 21.238 -8.906 -14.616 1.00 93.81 434 ASN A C 1
ATOM 3341 O O . ASN A 1 434 ? 20.436 -9.694 -14.132 1.00 93.81 434 ASN A O 1
ATOM 3345 N N . PHE A 1 435 ? 22.078 -8.183 -13.873 1.00 94.38 435 PHE A N 1
ATOM 3346 C CA . PHE A 1 435 ? 22.114 -8.293 -12.412 1.00 94.38 435 PHE A CA 1
ATOM 3347 C C . PHE A 1 435 ? 20.749 -7.983 -11.772 1.00 94.38 435 PHE A C 1
ATOM 3349 O O . PHE A 1 435 ? 20.270 -8.717 -10.913 1.00 94.38 435 PHE A O 1
ATOM 3356 N N . MET A 1 436 ? 20.073 -6.918 -12.214 1.00 94.88 436 MET A N 1
ATOM 3357 C CA . MET A 1 436 ? 18.741 -6.575 -11.700 1.00 94.88 436 MET A CA 1
ATOM 3358 C C . MET A 1 436 ? 17.668 -7.605 -12.101 1.00 94.88 436 MET A C 1
ATOM 3360 O O . MET A 1 436 ? 16.709 -7.800 -11.359 1.00 94.88 436 MET A O 1
ATOM 3364 N N . ASP A 1 437 ? 17.820 -8.296 -13.236 1.00 94.31 437 ASP A N 1
ATOM 3365 C CA . ASP A 1 437 ? 16.966 -9.440 -13.589 1.00 94.31 437 ASP A CA 1
ATOM 3366 C C . ASP A 1 437 ? 17.156 -10.620 -12.635 1.00 94.31 437 ASP A C 1
ATOM 3368 O O . ASP A 1 437 ? 16.179 -11.297 -12.321 1.00 94.31 437 ASP A O 1
ATOM 3372 N N . ASP A 1 438 ? 18.374 -10.851 -12.151 1.00 94.81 438 ASP A N 1
ATOM 3373 C CA . ASP A 1 438 ? 18.628 -11.886 -11.151 1.00 94.81 438 ASP A CA 1
ATOM 3374 C C . ASP A 1 438 ? 17.982 -11.520 -9.810 1.00 94.81 438 ASP A C 1
ATOM 3376 O O . ASP A 1 438 ? 17.301 -12.354 -9.210 1.00 94.81 438 ASP A O 1
ATOM 3380 N N . ILE A 1 439 ? 18.064 -10.247 -9.399 1.00 93.94 439 ILE A N 1
ATOM 3381 C CA . ILE A 1 439 ? 17.301 -9.731 -8.250 1.00 93.94 439 ILE A CA 1
ATOM 3382 C C . ILE A 1 439 ? 15.796 -9.927 -8.458 1.00 93.94 439 ILE A C 1
ATOM 3384 O O . ILE A 1 439 ? 15.108 -10.363 -7.535 1.00 93.94 439 ILE A O 1
ATOM 3388 N N . ALA A 1 440 ? 15.269 -9.649 -9.658 1.00 93.81 440 ALA A N 1
ATOM 3389 C CA . ALA A 1 440 ? 13.869 -9.927 -9.973 1.00 93.81 440 ALA A CA 1
ATOM 3390 C C . ALA A 1 440 ? 13.539 -11.403 -9.730 1.00 93.81 440 ALA A C 1
ATOM 3392 O O . ALA A 1 440 ? 12.615 -11.683 -8.969 1.00 93.81 440 ALA A O 1
ATOM 3393 N N . CYS A 1 441 ? 14.302 -12.335 -10.311 1.00 93.50 441 CYS A N 1
ATOM 3394 C CA . CYS A 1 441 ? 14.091 -13.770 -10.111 1.00 93.50 441 CYS A CA 1
ATOM 3395 C C . CYS A 1 441 ? 14.097 -14.153 -8.626 1.00 93.50 441 CYS A C 1
ATOM 3397 O O . CYS A 1 441 ? 13.184 -14.846 -8.184 1.00 93.50 441 CYS A O 1
ATOM 3399 N N . MET A 1 442 ? 15.047 -13.647 -7.836 1.00 93.25 442 MET A N 1
ATOM 3400 C CA . MET A 1 442 ? 15.091 -13.904 -6.393 1.00 93.25 442 MET A CA 1
ATOM 3401 C C . MET A 1 442 ? 13.848 -13.372 -5.657 1.00 93.25 442 MET A C 1
ATOM 3403 O O . MET A 1 442 ? 13.352 -14.032 -4.747 1.00 93.25 442 MET A O 1
ATOM 3407 N N . LEU A 1 443 ? 13.315 -12.206 -6.047 1.00 90.38 443 LEU A N 1
ATOM 3408 C CA . LEU A 1 443 ? 12.153 -11.586 -5.393 1.00 90.38 443 LEU A CA 1
ATOM 3409 C C . LEU A 1 443 ? 10.839 -12.338 -5.629 1.00 90.38 443 LEU A C 1
ATOM 3411 O O . LEU A 1 443 ? 9.974 -12.320 -4.753 1.00 90.38 443 LEU A O 1
ATOM 3415 N N . TYR A 1 444 ? 10.661 -12.968 -6.794 1.00 89.56 444 TYR A N 1
ATOM 3416 C CA . TYR A 1 444 ? 9.433 -13.713 -7.099 1.00 89.56 444 TYR A CA 1
ATOM 3417 C C . TYR A 1 444 ? 9.579 -15.236 -7.074 1.00 89.56 444 TYR A C 1
ATOM 3419 O O . TYR A 1 444 ? 8.596 -15.931 -7.323 1.00 89.56 444 TYR A O 1
ATOM 3427 N N . GLY A 1 445 ? 10.769 -15.762 -6.770 1.00 88.31 445 GLY A N 1
ATOM 3428 C CA . GLY A 1 445 ? 11.042 -17.201 -6.814 1.00 88.31 445 GLY A CA 1
ATOM 3429 C C . GLY A 1 445 ? 11.113 -17.757 -8.241 1.00 88.31 445 GLY A C 1
ATOM 3430 O O . GLY A 1 445 ? 10.694 -18.884 -8.492 1.00 88.31 445 GLY A O 1
ATOM 3431 N N . GLY A 1 446 ? 11.590 -16.948 -9.188 1.00 87.44 446 GLY A N 1
ATOM 3432 C CA . GLY A 1 446 ? 11.837 -17.351 -10.569 1.00 87.44 446 GLY A CA 1
ATOM 3433 C C . GLY A 1 446 ? 13.086 -18.210 -10.739 1.00 87.44 446 GLY A C 1
ATOM 3434 O O . GLY A 1 446 ? 13.882 -18.377 -9.817 1.00 87.44 446 GLY A O 1
ATOM 3435 N N . ALA A 1 447 ? 13.282 -18.723 -11.956 1.00 87.69 447 ALA A N 1
ATOM 3436 C CA . ALA A 1 447 ? 14.496 -19.451 -12.308 1.00 87.69 447 ALA A CA 1
ATOM 3437 C C . ALA A 1 447 ? 15.726 -18.541 -12.148 1.00 87.69 447 ALA A C 1
ATOM 3439 O O . ALA A 1 447 ? 15.822 -17.498 -12.797 1.00 87.69 447 ALA A O 1
ATOM 3440 N N . PHE A 1 448 ? 16.651 -18.953 -11.285 1.00 91.81 448 PHE A N 1
ATOM 3441 C CA . PHE A 1 448 ? 17.867 -18.225 -10.949 1.00 91.81 448 PHE A CA 1
ATOM 3442 C C . PHE A 1 448 ? 19.069 -19.173 -11.037 1.00 91.81 448 PHE A C 1
ATOM 3444 O O . PHE A 1 448 ? 19.056 -20.251 -10.442 1.00 91.81 448 PHE A O 1
ATOM 3451 N N . ASP A 1 449 ? 20.089 -18.781 -11.802 1.00 92.94 449 ASP A N 1
ATOM 3452 C CA . ASP A 1 449 ? 21.324 -19.550 -11.978 1.00 92.94 449 ASP A CA 1
ATOM 3453 C C . ASP A 1 449 ? 22.374 -19.083 -10.965 1.00 92.94 449 ASP A C 1
ATOM 3455 O O . ASP A 1 449 ? 23.146 -18.150 -11.202 1.00 92.94 449 ASP A O 1
ATOM 3459 N N . GLU A 1 450 ? 22.371 -19.738 -9.806 1.00 92.19 450 GLU A N 1
ATOM 3460 C CA . GLU A 1 450 ? 23.241 -19.399 -8.682 1.00 92.19 450 GLU A CA 1
ATOM 3461 C C . GLU A 1 450 ? 24.730 -19.562 -9.007 1.00 92.19 450 GLU A C 1
ATOM 3463 O O . GLU A 1 450 ? 25.548 -18.746 -8.578 1.00 92.19 450 GLU A O 1
ATOM 3468 N N . VAL A 1 451 ? 25.084 -20.576 -9.803 1.00 93.44 451 VAL A N 1
ATOM 3469 C CA . VAL A 1 451 ? 26.477 -20.860 -10.167 1.00 93.44 451 VAL A CA 1
ATOM 3470 C C . VAL A 1 451 ? 27.013 -19.762 -11.075 1.00 93.44 451 VAL A C 1
ATOM 3472 O O . VAL A 1 451 ? 28.090 -19.218 -10.823 1.00 93.44 451 VAL A O 1
ATOM 3475 N N . ASN A 1 452 ? 26.254 -19.393 -12.109 1.00 92.69 452 ASN A N 1
ATOM 3476 C CA . ASN A 1 452 ? 26.654 -18.316 -13.006 1.00 92.69 452 ASN A CA 1
ATOM 3477 C C . ASN A 1 452 ? 26.705 -16.967 -12.271 1.00 92.69 452 ASN A C 1
ATOM 3479 O O . ASN A 1 452 ? 27.670 -16.225 -12.435 1.00 92.69 452 ASN A O 1
ATOM 3483 N N . PHE A 1 453 ? 25.727 -16.666 -11.410 1.00 93.69 453 PHE A N 1
ATOM 3484 C CA . PHE A 1 453 ? 25.733 -15.439 -10.608 1.00 93.69 453 PHE A CA 1
ATOM 3485 C C . PHE A 1 453 ? 26.987 -15.328 -9.724 1.00 93.69 453 PHE A C 1
ATOM 3487 O O . PHE A 1 453 ? 27.670 -14.301 -9.741 1.00 93.69 453 PHE A O 1
ATOM 3494 N N . ALA A 1 454 ? 27.347 -16.404 -9.014 1.00 93.38 454 ALA A N 1
ATOM 3495 C CA . ALA A 1 454 ? 28.558 -16.452 -8.197 1.00 93.38 454 ALA A CA 1
ATOM 3496 C C . ALA A 1 454 ? 29.837 -16.301 -9.040 1.00 93.38 454 ALA A C 1
ATOM 3498 O O . ALA A 1 454 ? 30.730 -15.528 -8.684 1.00 93.38 454 ALA A O 1
ATOM 3499 N N . ALA A 1 455 ? 29.914 -16.975 -10.193 1.00 93.75 455 ALA A N 1
ATOM 3500 C CA . ALA A 1 455 ? 31.048 -16.849 -11.108 1.00 93.75 455 ALA A CA 1
ATOM 3501 C C . ALA A 1 455 ? 31.236 -15.403 -11.588 1.00 93.75 455 ALA A C 1
ATOM 3503 O O . ALA A 1 455 ? 32.365 -14.915 -11.691 1.00 93.75 455 ALA A O 1
ATOM 3504 N N . LYS A 1 456 ? 30.136 -14.687 -11.838 1.00 93.44 456 LYS A N 1
ATOM 3505 C CA . LYS A 1 456 ? 30.205 -13.297 -12.275 1.00 93.44 456 LYS A CA 1
ATOM 3506 C C . LYS A 1 456 ? 30.650 -12.334 -11.177 1.00 93.44 456 LYS A C 1
ATOM 3508 O O . LYS A 1 456 ? 31.446 -11.443 -11.472 1.00 93.44 456 LYS A O 1
ATOM 3513 N N . ILE A 1 457 ? 30.202 -12.540 -9.935 1.00 93.06 457 ILE A N 1
ATOM 3514 C CA . ILE A 1 457 ? 30.688 -11.797 -8.757 1.00 93.06 457 ILE A CA 1
ATOM 3515 C C . ILE A 1 457 ? 32.212 -11.884 -8.649 1.00 93.06 457 ILE A C 1
ATOM 3517 O O . ILE A 1 457 ? 32.872 -10.866 -8.458 1.00 93.06 457 ILE A O 1
ATOM 3521 N N . ILE A 1 458 ? 32.772 -13.082 -8.826 1.00 93.25 458 ILE A N 1
ATOM 3522 C CA . ILE A 1 458 ? 34.222 -13.309 -8.762 1.00 93.25 458 ILE A CA 1
ATOM 3523 C C . ILE A 1 458 ? 34.941 -12.638 -9.941 1.00 93.25 458 ILE A C 1
ATOM 3525 O O . ILE A 1 458 ? 36.040 -12.113 -9.776 1.00 93.25 458 ILE A O 1
ATOM 3529 N N . SER A 1 459 ? 34.330 -12.639 -11.130 1.00 93.00 459 SER A N 1
ATOM 3530 C CA . SER A 1 459 ? 34.950 -12.104 -12.350 1.00 93.00 459 SER A CA 1
ATOM 3531 C C . SER A 1 459 ? 35.034 -10.573 -12.420 1.00 93.00 459 SER A C 1
ATOM 3533 O O . SER A 1 459 ? 35.854 -10.055 -13.174 1.00 93.00 459 SER A O 1
ATOM 3535 N N . ASP A 1 460 ? 34.213 -9.851 -11.652 1.00 91.94 460 ASP A N 1
ATOM 3536 C CA . ASP A 1 460 ? 34.233 -8.383 -11.570 1.00 91.94 460 ASP A CA 1
ATOM 3537 C C . ASP A 1 460 ? 34.022 -7.924 -10.118 1.00 91.94 460 ASP A C 1
ATOM 3539 O O . ASP A 1 460 ? 32.921 -7.508 -9.733 1.00 91.94 460 ASP A O 1
ATOM 3543 N N . PRO A 1 461 ? 35.072 -8.002 -9.284 1.00 91.44 461 PRO A N 1
ATOM 3544 C CA . PRO A 1 461 ? 34.970 -7.660 -7.869 1.00 91.44 461 PRO A CA 1
ATOM 3545 C C . PRO A 1 461 ? 34.700 -6.166 -7.641 1.00 91.44 461 PRO A C 1
ATOM 3547 O O . PRO A 1 461 ? 34.116 -5.799 -6.623 1.00 91.44 461 PRO A O 1
ATOM 3550 N N . ASN A 1 462 ? 35.088 -5.301 -8.584 1.00 89.88 462 ASN A N 1
ATOM 3551 C CA . ASN A 1 462 ? 35.026 -3.850 -8.413 1.00 89.88 462 ASN A CA 1
ATOM 3552 C C . ASN A 1 462 ? 33.625 -3.282 -8.659 1.00 89.88 462 ASN A C 1
ATOM 3554 O O . ASN A 1 462 ? 33.241 -2.338 -7.970 1.00 89.88 462 ASN A O 1
ATOM 3558 N N . HIS A 1 463 ? 32.850 -3.861 -9.583 1.00 90.88 463 HIS A N 1
ATOM 3559 C CA . HIS A 1 463 ? 31.484 -3.402 -9.844 1.00 90.88 463 HIS A CA 1
ATOM 3560 C C . HIS A 1 463 ? 30.432 -4.391 -9.347 1.00 90.88 463 HIS A C 1
ATOM 3562 O O . HIS A 1 463 ? 29.723 -4.100 -8.385 1.00 90.88 463 HIS A O 1
ATOM 3568 N N . ILE A 1 464 ? 30.341 -5.568 -9.971 1.00 92.06 464 ILE A N 1
ATOM 3569 C CA . ILE A 1 464 ? 29.346 -6.592 -9.632 1.00 92.06 464 ILE A CA 1
ATOM 3570 C C . ILE A 1 464 ? 29.534 -7.052 -8.191 1.00 92.06 464 ILE A C 1
ATOM 3572 O O . ILE A 1 464 ? 28.573 -7.058 -7.422 1.00 92.06 464 ILE A O 1
ATOM 3576 N N . GLY A 1 465 ? 30.755 -7.459 -7.835 1.00 94.06 465 GLY A N 1
ATOM 3577 C CA . GLY A 1 465 ? 31.055 -7.983 -6.507 1.00 94.06 465 GLY A CA 1
ATOM 3578 C C . GLY A 1 465 ? 30.803 -6.940 -5.425 1.00 94.06 465 GLY A C 1
ATOM 3579 O O . GLY A 1 465 ? 30.097 -7.222 -4.462 1.00 94.06 465 GLY A O 1
ATOM 3580 N N . SER A 1 466 ? 31.279 -5.712 -5.640 1.00 95.19 466 SER A N 1
ATOM 3581 C CA . SER A 1 466 ? 31.017 -4.567 -4.762 1.00 95.19 466 SER A CA 1
ATOM 3582 C C . SER A 1 466 ? 29.519 -4.291 -4.590 1.00 95.19 466 SER A C 1
ATOM 3584 O O . SER A 1 466 ? 29.040 -4.140 -3.467 1.00 95.19 466 SER A O 1
ATOM 3586 N N . PHE A 1 467 ? 28.739 -4.281 -5.676 1.00 95.31 467 PHE A N 1
ATOM 3587 C CA . PHE A 1 467 ? 27.299 -4.033 -5.592 1.00 95.31 467 PHE A CA 1
ATOM 3588 C C . PHE A 1 467 ? 26.565 -5.172 -4.874 1.00 95.31 467 PHE A C 1
ATOM 3590 O O . PHE A 1 467 ? 25.744 -4.914 -3.996 1.00 95.31 467 PHE A O 1
ATOM 3597 N N . ALA A 1 468 ? 26.896 -6.427 -5.189 1.00 95.88 468 ALA A N 1
ATOM 3598 C CA . ALA A 1 468 ? 26.355 -7.600 -4.509 1.00 95.88 468 ALA A CA 1
ATOM 3599 C C . ALA A 1 468 ? 26.679 -7.593 -3.007 1.00 95.88 468 ALA A C 1
ATOM 3601 O O . ALA A 1 468 ? 25.804 -7.893 -2.195 1.00 95.88 468 ALA A O 1
ATOM 3602 N N . ASP A 1 469 ? 27.899 -7.208 -2.629 1.00 96.50 469 ASP A N 1
ATOM 3603 C CA . ASP A 1 469 ? 28.328 -7.074 -1.236 1.00 96.50 469 ASP A CA 1
ATOM 3604 C C . ASP A 1 469 ? 27.523 -5.995 -0.499 1.00 96.50 469 ASP A C 1
ATOM 3606 O O . ASP A 1 469 ? 26.965 -6.258 0.566 1.00 96.50 469 ASP A O 1
ATOM 3610 N N . LYS A 1 470 ? 27.323 -4.818 -1.117 1.00 96.00 470 LYS A N 1
ATOM 3611 C CA . LYS A 1 470 ? 26.457 -3.764 -0.552 1.00 96.00 470 LYS A CA 1
ATOM 3612 C C . LYS A 1 470 ? 25.005 -4.187 -0.382 1.00 96.00 470 LYS A C 1
ATOM 3614 O O . LYS A 1 470 ? 24.290 -3.555 0.389 1.00 96.00 470 LYS A O 1
ATOM 3619 N N . LEU A 1 471 ? 24.561 -5.241 -1.057 1.00 95.62 471 LEU A N 1
ATOM 3620 C CA . LEU A 1 471 ? 23.229 -5.823 -0.900 1.00 95.62 471 LEU A CA 1
ATOM 3621 C C . LEU A 1 471 ? 23.215 -7.072 0.000 1.00 95.62 471 LEU A C 1
ATOM 3623 O O . LEU A 1 471 ? 22.186 -7.736 0.077 1.00 95.62 471 LEU A O 1
ATOM 3627 N N . ASN A 1 472 ? 24.322 -7.396 0.680 1.00 95.62 472 ASN A N 1
ATOM 3628 C CA . ASN A 1 472 ? 24.522 -8.622 1.464 1.00 95.62 472 ASN A CA 1
ATOM 3629 C C . ASN A 1 472 ? 24.397 -9.930 0.652 1.00 95.62 472 ASN A C 1
ATOM 3631 O O . ASN A 1 472 ? 24.284 -11.004 1.230 1.00 95.62 472 ASN A O 1
ATOM 3635 N N . LEU A 1 473 ? 24.468 -9.888 -0.682 1.00 95.38 473 LEU A N 1
ATOM 3636 C CA . LEU A 1 473 ? 24.237 -11.060 -1.541 1.00 95.38 473 LEU A CA 1
ATOM 3637 C C . LEU A 1 473 ? 25.442 -12.001 -1.653 1.00 95.38 473 LEU A C 1
ATOM 3639 O O . LEU A 1 473 ? 25.289 -13.118 -2.143 1.00 95.38 473 LEU A O 1
ATOM 3643 N N . VAL A 1 474 ? 26.618 -11.560 -1.199 1.00 92.06 474 VAL A N 1
ATOM 3644 C CA . VAL A 1 474 ? 27.853 -12.360 -1.183 1.00 92.06 474 VAL A CA 1
ATOM 3645 C C . VAL A 1 474 ? 27.935 -13.224 0.076 1.00 92.06 474 VAL A C 1
ATOM 3647 O O . VAL A 1 474 ? 28.219 -14.414 -0.012 1.00 92.06 474 VAL A O 1
ATOM 3650 N N . VAL A 1 475 ? 27.682 -12.627 1.246 1.00 89.25 475 VAL A N 1
ATOM 3651 C CA . VAL A 1 475 ? 27.888 -13.277 2.553 1.00 89.25 475 VAL A CA 1
ATOM 3652 C C . VAL A 1 475 ? 26.623 -13.972 3.059 1.00 89.25 475 VAL A C 1
ATOM 3654 O O . VAL A 1 475 ? 26.701 -15.082 3.574 1.00 89.25 475 VAL A O 1
ATOM 3657 N N . ASP A 1 476 ? 25.460 -13.331 2.922 1.00 93.00 476 ASP A N 1
ATOM 3658 C CA . ASP A 1 476 ? 24.181 -13.846 3.421 1.00 93.00 476 ASP A CA 1
ATOM 3659 C C . ASP A 1 476 ? 23.045 -13.390 2.497 1.00 93.00 476 ASP A C 1
ATOM 3661 O O . ASP A 1 476 ? 22.310 -12.431 2.763 1.00 93.00 476 ASP A O 1
ATOM 3665 N N . ARG A 1 477 ? 22.917 -14.095 1.366 1.00 92.88 477 ARG A N 1
ATOM 3666 C CA . ARG A 1 477 ? 21.930 -13.777 0.330 1.00 92.88 477 ARG A CA 1
ATOM 3667 C C . ARG A 1 477 ? 20.513 -13.731 0.880 1.00 92.88 477 ARG A C 1
ATOM 3669 O O . ARG A 1 477 ? 19.742 -12.853 0.498 1.00 92.88 477 ARG A O 1
ATOM 3676 N N . GLU A 1 478 ? 20.154 -14.648 1.772 1.00 92.88 478 GLU A N 1
ATOM 3677 C CA . GLU A 1 478 ? 18.811 -14.648 2.338 1.00 92.88 478 GLU A CA 1
ATOM 3678 C C . GLU A 1 478 ? 18.543 -13.390 3.163 1.00 92.88 478 GLU A C 1
ATOM 3680 O O . GLU A 1 478 ? 17.462 -12.808 3.059 1.00 92.88 478 GLU A O 1
ATOM 3685 N N . LYS A 1 479 ? 19.516 -12.939 3.964 1.00 93.94 479 LYS A N 1
ATOM 3686 C CA . LYS A 1 479 ? 19.414 -11.669 4.686 1.00 93.94 479 LYS A CA 1
ATOM 3687 C C . LYS A 1 479 ? 19.271 -10.499 3.722 1.00 93.94 479 LYS A C 1
ATOM 3689 O O . LYS A 1 479 ? 18.360 -9.702 3.920 1.00 93.94 479 LYS A O 1
ATOM 3694 N N . GLY A 1 480 ? 20.091 -10.427 2.674 1.00 95.00 480 GLY A N 1
ATOM 3695 C CA . GLY A 1 480 ? 19.991 -9.374 1.658 1.00 95.00 480 GLY A CA 1
ATOM 3696 C C . GLY A 1 480 ? 18.605 -9.308 1.008 1.00 95.00 480 GLY A C 1
ATOM 3697 O O . GLY A 1 480 ? 17.985 -8.245 0.935 1.00 95.00 480 GLY A O 1
ATOM 3698 N N . MET A 1 481 ? 18.052 -10.463 0.623 1.00 94.19 481 MET A N 1
ATOM 3699 C CA . MET A 1 481 ? 16.705 -10.531 0.050 1.00 94.19 481 MET A CA 1
ATOM 3700 C C . MET A 1 481 ? 15.613 -10.165 1.061 1.00 94.19 481 MET A C 1
ATOM 3702 O O . MET A 1 481 ? 14.658 -9.474 0.699 1.00 94.19 481 MET A O 1
ATOM 3706 N N . ARG A 1 482 ? 15.754 -10.567 2.334 1.00 94.12 482 ARG A N 1
ATOM 3707 C CA . ARG A 1 482 ? 14.847 -10.145 3.414 1.00 94.12 482 ARG A CA 1
ATOM 3708 C C . ARG A 1 482 ? 14.901 -8.633 3.633 1.00 94.12 482 ARG A C 1
ATOM 3710 O O . ARG A 1 482 ? 13.847 -8.019 3.766 1.00 94.12 482 ARG A O 1
ATOM 3717 N N . GLU A 1 483 ? 16.080 -8.020 3.621 1.00 95.19 483 GLU A N 1
ATOM 3718 C CA . GLU A 1 483 ? 16.242 -6.568 3.771 1.00 95.19 483 GLU A CA 1
ATOM 3719 C C . GLU A 1 483 ? 15.495 -5.798 2.677 1.00 95.19 483 GLU A C 1
ATOM 3721 O O . GLU A 1 483 ? 14.706 -4.899 2.986 1.00 95.19 483 GLU A O 1
ATOM 3726 N N . ILE A 1 484 ? 15.669 -6.210 1.416 1.00 95.19 484 ILE A N 1
ATOM 3727 C CA . ILE A 1 484 ? 14.977 -5.610 0.267 1.00 95.19 484 ILE A CA 1
ATOM 3728 C C . ILE A 1 484 ? 13.461 -5.807 0.396 1.00 95.19 484 ILE A C 1
ATOM 3730 O O . ILE A 1 484 ? 12.695 -4.849 0.276 1.00 95.19 484 ILE A O 1
ATOM 3734 N N . ALA A 1 485 ? 13.011 -7.036 0.675 1.00 94.81 485 ALA A N 1
ATOM 3735 C CA . ALA A 1 485 ? 11.590 -7.359 0.765 1.00 94.81 485 ALA A CA 1
ATOM 3736 C C . ALA A 1 485 ? 10.891 -6.597 1.902 1.00 94.81 485 ALA A C 1
ATOM 3738 O O . ALA A 1 485 ? 9.817 -6.031 1.697 1.00 94.81 485 ALA A O 1
ATOM 3739 N N . HIS A 1 486 ? 11.504 -6.529 3.086 1.00 95.25 486 HIS A N 1
ATOM 3740 C CA . HIS A 1 486 ? 10.955 -5.789 4.220 1.00 95.25 486 HIS A CA 1
ATOM 3741 C C . HIS A 1 486 ? 10.957 -4.279 3.963 1.00 95.25 486 HIS A C 1
ATOM 3743 O O . HIS A 1 486 ? 9.969 -3.621 4.277 1.00 95.25 486 HIS A O 1
ATOM 3749 N N . GLY A 1 487 ? 12.006 -3.718 3.355 1.00 94.75 487 GLY A N 1
ATOM 3750 C CA . GLY A 1 487 ? 12.038 -2.300 2.990 1.00 94.75 487 GLY A CA 1
ATOM 3751 C C . GLY A 1 487 ? 10.920 -1.898 2.021 1.00 94.75 487 GLY A C 1
ATOM 3752 O O . GLY A 1 487 ? 10.366 -0.804 2.153 1.00 94.75 487 GLY A O 1
ATOM 3753 N N . HIS A 1 488 ? 10.569 -2.802 1.100 1.00 95.69 488 HIS A N 1
ATOM 3754 C CA . HIS A 1 488 ? 9.654 -2.553 -0.015 1.00 95.69 488 HIS A CA 1
ATOM 3755 C C . HIS A 1 488 ? 8.193 -2.983 0.206 1.00 95.69 488 HIS A C 1
ATOM 3757 O O . HIS A 1 488 ? 7.323 -2.606 -0.572 1.00 95.69 488 HIS A O 1
ATOM 3763 N N . CYS A 1 489 ? 7.892 -3.797 1.217 1.00 95.62 489 CYS A N 1
ATOM 3764 C CA . CYS A 1 489 ? 6.544 -4.340 1.417 1.00 95.62 489 CYS A CA 1
ATOM 3765 C C . CYS A 1 489 ? 5.522 -3.310 1.940 1.00 95.62 489 CYS A C 1
ATOM 3767 O O . CYS A 1 489 ? 5.858 -2.307 2.575 1.00 95.62 489 CYS A O 1
ATOM 3769 N N . GLN A 1 490 ? 4.238 -3.589 1.714 1.00 96.12 490 GLN A N 1
ATOM 3770 C CA . GLN A 1 490 ? 3.105 -2.725 2.051 1.00 96.12 490 GLN A CA 1
ATOM 3771 C C . GLN A 1 490 ? 3.028 -2.450 3.554 1.00 96.12 490 GLN A C 1
ATOM 3773 O O . GLN A 1 490 ? 2.676 -1.351 3.976 1.00 96.12 490 GLN A O 1
ATOM 3778 N N . GLU A 1 491 ? 3.378 -3.442 4.364 1.00 95.75 491 GLU A N 1
ATOM 3779 C CA . GLU A 1 491 ? 3.354 -3.409 5.819 1.00 95.75 491 GLU A CA 1
ATOM 3780 C C . GLU A 1 491 ? 4.297 -2.358 6.382 1.00 95.75 491 GLU A C 1
ATOM 3782 O O . GLU A 1 491 ? 3.9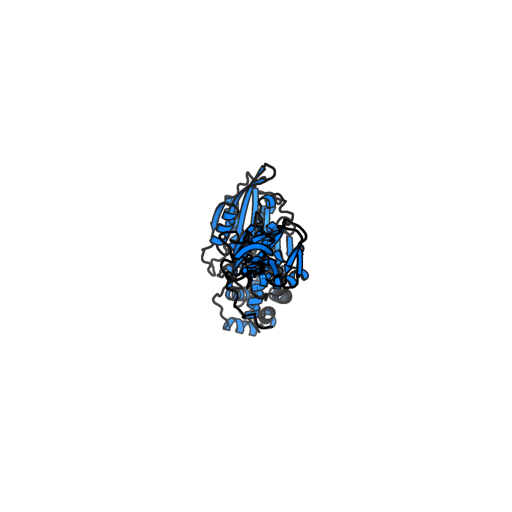64 -1.736 7.385 1.00 95.75 491 GLU A O 1
ATOM 3787 N N . THR A 1 492 ? 5.423 -2.097 5.720 1.00 95.62 492 THR A N 1
ATOM 3788 C CA . THR A 1 492 ? 6.359 -1.032 6.099 1.00 95.62 492 THR A CA 1
ATOM 3789 C C . THR A 1 492 ? 5.743 0.343 5.895 1.00 95.62 492 THR A C 1
ATOM 3791 O O . THR A 1 492 ? 5.831 1.204 6.770 1.00 95.62 492 THR A O 1
ATOM 3794 N N . TYR A 1 493 ? 5.036 0.545 4.783 1.00 96.25 493 TYR A N 1
ATOM 3795 C CA . TYR A 1 493 ? 4.340 1.802 4.510 1.00 96.25 493 TYR A CA 1
ATOM 3796 C C . TYR A 1 493 ? 3.085 1.964 5.381 1.00 96.25 493 TYR A C 1
ATOM 3798 O O . TYR A 1 493 ? 2.789 3.072 5.824 1.00 96.25 493 TYR A O 1
ATOM 3806 N N . ILE A 1 494 ? 2.381 0.877 5.714 1.00 95.94 494 ILE A N 1
ATOM 3807 C CA . ILE A 1 494 ? 1.306 0.896 6.717 1.00 95.94 494 ILE A CA 1
ATOM 3808 C C . ILE A 1 494 ? 1.892 1.245 8.092 1.00 95.94 494 ILE A C 1
ATOM 3810 O O . ILE A 1 494 ? 1.413 2.169 8.742 1.00 95.94 494 ILE A O 1
ATOM 3814 N N . ALA A 1 495 ? 2.959 0.573 8.526 1.00 94.50 495 ALA A N 1
ATOM 3815 C CA . ALA A 1 495 ? 3.639 0.856 9.788 1.00 94.50 495 ALA A CA 1
ATOM 3816 C C . ALA A 1 495 ? 4.061 2.327 9.874 1.00 94.50 495 ALA A C 1
ATOM 3818 O O . ALA A 1 495 ? 3.827 2.973 10.892 1.00 94.50 495 ALA A O 1
ATOM 3819 N N . TRP A 1 496 ? 4.590 2.883 8.783 1.00 93.31 496 TRP A N 1
ATOM 3820 C CA . TRP A 1 496 ? 4.924 4.299 8.690 1.00 93.31 496 TRP A CA 1
ATOM 3821 C C . TRP A 1 496 ? 3.700 5.193 8.850 1.00 93.31 496 TRP A C 1
ATOM 3823 O O . TRP A 1 496 ? 3.689 6.090 9.691 1.00 93.31 496 TRP A O 1
ATOM 3833 N N . LEU A 1 497 ? 2.634 4.964 8.086 1.00 93.31 497 LEU A N 1
ATOM 3834 C CA . LEU A 1 497 ? 1.487 5.863 8.150 1.00 93.31 497 LEU A CA 1
ATOM 3835 C C . LEU A 1 497 ? 0.758 5.809 9.507 1.00 93.31 497 LEU A C 1
ATOM 3837 O O . LEU A 1 497 ? 0.065 6.763 9.867 1.00 93.31 497 LEU A O 1
ATOM 3841 N N . TYR A 1 498 ? 0.932 4.738 10.281 1.00 91.94 498 TYR A N 1
ATOM 3842 C CA . TYR A 1 498 ? 0.332 4.593 11.606 1.00 91.94 498 TYR A CA 1
ATOM 3843 C C . TYR A 1 498 ? 1.282 4.874 12.773 1.00 91.94 498 TYR A C 1
ATOM 3845 O O . TYR A 1 498 ? 0.799 5.041 13.891 1.00 91.94 498 TYR A O 1
ATOM 3853 N N . SER A 1 499 ? 2.588 5.034 12.543 1.00 88.00 499 SER A N 1
ATOM 3854 C CA . SER A 1 499 ? 3.541 5.382 13.604 1.00 88.00 499 SER A CA 1
ATOM 3855 C C . SER A 1 499 ? 3.389 6.818 14.122 1.00 88.00 499 SER A C 1
ATOM 3857 O O . SER A 1 499 ? 4.024 7.181 15.099 1.00 88.00 499 SER A O 1
ATOM 3859 N N . GLY A 1 500 ? 2.484 7.630 13.569 1.00 66.06 500 GLY A N 1
ATOM 3860 C CA . GLY A 1 500 ? 1.901 8.759 14.300 1.00 66.06 500 GLY A CA 1
ATOM 3861 C C . GLY A 1 500 ? 2.719 10.052 14.367 1.00 66.06 500 GLY A C 1
ATOM 3862 O O . GLY A 1 500 ? 2.396 10.897 15.199 1.00 66.06 500 GLY A O 1
ATOM 3863 N N . GLU A 1 501 ? 3.702 10.267 13.493 1.00 52.47 501 GLU A N 1
ATOM 3864 C CA . GLU A 1 501 ? 4.420 11.551 13.406 1.00 52.47 501 GLU A CA 1
ATOM 3865 C C . GLU A 1 501 ? 4.131 12.310 12.101 1.00 52.47 501 GLU A C 1
ATOM 3867 O O . GLU A 1 501 ? 3.571 11.770 11.147 1.00 52.47 501 GLU A O 1
ATOM 3872 N N . GLN A 1 502 ? 4.420 13.614 12.100 1.00 49.00 502 GLN A N 1
ATOM 3873 C CA . GLN A 1 502 ? 4.150 14.513 10.977 1.00 49.00 502 GLN A CA 1
ATOM 3874 C C . GLN A 1 502 ? 4.971 14.108 9.735 1.00 49.00 502 GLN A C 1
ATOM 3876 O O . GLN A 1 502 ? 6.176 13.900 9.844 1.00 49.00 502 GLN A O 1
ATOM 3881 N N . TYR A 1 503 ? 4.317 14.006 8.567 1.00 51.62 503 TYR A N 1
ATOM 3882 C CA . TYR A 1 503 ? 4.978 13.835 7.261 1.00 51.62 503 TYR A CA 1
ATOM 3883 C C . TYR A 1 503 ? 5.402 15.165 6.652 1.00 51.62 503 TYR A C 1
ATOM 3885 O O . TYR A 1 503 ? 4.590 16.121 6.655 1.00 51.62 503 TYR A O 1
#

Nearest PDB structures (foldseek):
  3tgl-assembly1_A  TM=7.093E-01  e=1.917E-05  Rhizomucor miehei
  1tgl-assembly1_A  TM=6.328E-01  e=8.034E-06  Rhizomucor miehei
  5whk-assembly1_A  TM=5.368E-01  e=3.529E+00  Homo sapiens
  7q15-assembly1_C  TM=7.031E-01  e=6.195E+00  Homo sapiens
  7oha-assembly1_L  TM=3.516E-01  e=1.638E+00  Saccharomyces cerevisiae

Secondary structure (DSSP, 8-state):
----------B--PPEEEEEEEEETTEEEEEEEEPPEEBSSSS-EEPPEEEEEEEE--EETTEETTT-PBPPP-SSEEEEESSSSEEEESSSSTTSPEEEEE-STT-EEEEEEEEE-TT--EEEEETTS-EEEGGGEEEPTTEEEEEEE-SSS-SEEEEEEE--GGGGGS-TTS--HHHHHHHHHHHHHTTSHHHHHHHHHHTTPEEEEEESTTPPP-SSS-----EEEEEEEEEETTEEEEEEEEEE----SSTHHHHHT---TTSSB-HHHHHHHHHHHHHHHHHS-GGGTTTEEEEEEEETHHHHHHHHHHHHHHHH-SSS-GGGEEEEEESPPP-BTT--TT-TTEEEEE-TT-GGGG-S-GGGT-B-SSEEEE--HHHHHHHHHHHHHHHSS-----S--HHHHHHHHHH-SSHHHHH--TTTT--HHHHHHHHHHHHHT----HHHHHHHHHH-IIIIIHHHHHTTTTT-HHHHHHHHHHHHSHHHHHHHHHS----

Radius of gyration: 30.58 Å; Cα contacts (8 Å, |Δi|>4): 1132; chains: 1; bounding box: 71×53×113 Å

Mean predicted aligned error: 7.69 Å